Protein AF-A0A409WDH8-F1 (afdb_monomer_lite)

Radius of gyration: 26.78 Å; chains: 1; bounding box: 85×56×70 Å

Organism: NCBI:txid181874

Sequence (579 aa):
MTSSGKVPWELEDIRACNHDIWQYFLATDRSQFQAAPGYGNGYQPTLNSPLRFIDRHLSPELTLKRVVLVDSLAHDLDDAIRPEFWNFLKDNDIFPPKYELPAVGNRSMSSVNEPRSLRRNYHSQIGRFAEVFASKLYVHPNQTSGESVFGLLDYSTTSQYLHEANLFILTDASEEDFGDFNLEKEVAEKVEPSTTAKLKHLRDKYEGLASFHFLPPCPASERIITEVALFKPEDWLASAVESPITLPTRMDCKPLDSPAAWWSRYGSYGQPQAKVQVEPKSAANRKKTVWIPPHCSRRNANYKPETSHFLQRAWCRAVENDATFTIIHDGNQERIGIRQRSTNTLFVSSVISPLETGYMRLHFSLYAAIVKDALERTRVPGPEVTENGGRKRKQVDALPTQRRSKRLKGEAAAGHSLESLFNEIASRGHTLLVSFNFGAYRSPAPSAFLRTLPSCHPDFISQPFPRPKANAIRHLSKCLHFIANEKIGHGATGTVHRGTIQLWTDSGATVEENAVIKIPLGTICTPSGHLSDNKEPYAYRVPEEYHKYETIFKGGVKFGVPKVHGVFQDVETGTVALL

pLDDT: mean 80.85, std 18.79, range [31.3, 98.62]

Structure (mmCIF, N/CA/C/O backbone):
data_AF-A0A409WDH8-F1
#
_entry.id   AF-A0A409WDH8-F1
#
loop_
_atom_site.group_PDB
_atom_site.id
_atom_site.type_symbol
_atom_site.label_atom_id
_atom_site.label_alt_id
_atom_site.label_comp_id
_atom_site.label_asym_id
_atom_site.label_entity_id
_atom_site.label_seq_id
_atom_site.pdbx_PDB_ins_code
_atom_site.Cartn_x
_atom_site.Cartn_y
_atom_site.Cartn_z
_atom_site.occupancy
_atom_site.B_iso_or_equiv
_atom_site.auth_seq_id
_atom_site.auth_comp_id
_atom_site.auth_asym_id
_atom_site.auth_atom_id
_atom_site.pdbx_PDB_model_num
ATOM 1 N N . MET A 1 1 ? 43.162 -16.683 -12.780 1.00 34.25 1 MET A N 1
ATOM 2 C CA . MET A 1 1 ? 42.962 -16.782 -14.241 1.00 34.25 1 MET A CA 1
ATOM 3 C C . MET A 1 1 ? 41.602 -16.191 -14.562 1.00 34.25 1 MET A C 1
ATOM 5 O O . MET A 1 1 ? 40.589 -16.840 -14.362 1.00 34.25 1 MET A O 1
ATOM 9 N N . THR A 1 2 ? 41.587 -14.918 -14.937 1.00 33.22 2 THR A N 1
ATOM 10 C CA . THR A 1 2 ? 40.393 -14.162 -15.324 1.00 33.22 2 THR A CA 1
ATOM 11 C C . THR A 1 2 ? 40.132 -14.397 -16.805 1.00 33.22 2 THR A C 1
ATOM 13 O O . THR A 1 2 ? 40.808 -13.816 -17.651 1.00 33.22 2 THR A O 1
ATOM 16 N N . SER A 1 3 ? 39.176 -15.265 -17.133 1.00 32.22 3 SER A N 1
ATOM 17 C CA . SER A 1 3 ? 38.604 -15.289 -18.475 1.00 32.22 3 SER A CA 1
ATOM 18 C C . SER A 1 3 ? 37.722 -14.051 -18.620 1.00 32.22 3 SER A C 1
ATOM 20 O O . SER A 1 3 ? 36.571 -14.045 -18.184 1.00 32.22 3 SER A O 1
ATOM 22 N N . SER A 1 4 ? 38.261 -12.985 -19.207 1.00 39.00 4 SER A N 1
ATOM 23 C CA . SER A 1 4 ? 37.443 -11.930 -19.797 1.00 39.00 4 SER A CA 1
ATOM 24 C C . SER A 1 4 ? 36.691 -12.553 -20.974 1.00 39.00 4 SER A C 1
ATOM 26 O O . SER A 1 4 ? 37.190 -12.588 -22.101 1.00 39.00 4 SER A O 1
ATOM 28 N N . GLY A 1 5 ? 35.533 -13.150 -20.694 1.00 37.12 5 GLY A N 1
ATOM 29 C CA . GLY A 1 5 ? 34.608 -13.573 -21.733 1.00 37.12 5 GLY A CA 1
ATOM 30 C C . GLY A 1 5 ? 34.277 -12.356 -22.584 1.00 37.12 5 GLY A C 1
ATOM 31 O O . GLY A 1 5 ? 33.785 -11.355 -22.065 1.00 37.12 5 GLY A O 1
ATOM 32 N N . LYS A 1 6 ? 34.611 -12.418 -23.876 1.00 36.09 6 LYS A N 1
ATOM 33 C CA . LYS A 1 6 ? 34.124 -11.460 -24.868 1.00 36.09 6 LYS A CA 1
ATOM 34 C C . LYS A 1 6 ? 32.608 -11.353 -24.702 1.00 36.09 6 LYS A C 1
ATOM 36 O O . LYS A 1 6 ? 31.932 -12.379 -24.703 1.00 36.09 6 LYS A O 1
ATOM 41 N N . VAL A 1 7 ? 32.096 -10.134 -24.539 1.00 45.94 7 VAL A N 1
ATOM 42 C CA . VAL A 1 7 ? 30.656 -9.862 -24.607 1.00 45.94 7 VAL A CA 1
ATOM 43 C C . VAL A 1 7 ? 30.194 -10.361 -25.987 1.00 45.94 7 VAL A C 1
ATOM 45 O O . VAL A 1 7 ? 30.706 -9.840 -26.975 1.00 45.94 7 VAL A O 1
ATOM 48 N N . PRO A 1 8 ? 29.320 -11.379 -26.105 1.00 45.88 8 PRO A N 1
ATOM 49 C CA . PRO A 1 8 ? 29.070 -12.067 -27.382 1.00 45.88 8 PRO A CA 1
ATOM 50 C C . PRO A 1 8 ? 28.331 -11.254 -28.462 1.00 45.88 8 PRO A C 1
ATOM 52 O O . PRO A 1 8 ? 27.869 -11.834 -29.438 1.00 45.88 8 PRO A O 1
ATOM 55 N N . TRP A 1 9 ? 28.164 -9.942 -28.295 1.00 52.09 9 TRP A N 1
ATOM 56 C CA . TRP A 1 9 ? 27.179 -9.152 -29.033 1.00 52.09 9 TRP A CA 1
ATOM 57 C C . TRP A 1 9 ? 27.834 -7.877 -29.580 1.00 52.09 9 TRP A C 1
ATOM 59 O O . TRP A 1 9 ? 27.768 -6.810 -28.968 1.00 52.09 9 TRP A O 1
ATOM 69 N N . GLU A 1 10 ? 28.542 -8.007 -30.703 1.00 55.75 10 GLU A N 1
ATOM 70 C CA . GLU A 1 10 ? 29.080 -6.865 -31.449 1.00 55.75 10 GLU A CA 1
ATOM 71 C C . GLU A 1 10 ? 27.937 -6.068 -32.109 1.00 55.75 10 GLU A C 1
ATOM 73 O O . GLU A 1 10 ? 26.871 -6.603 -32.405 1.00 55.75 10 GLU A O 1
ATOM 78 N N . LEU A 1 11 ? 28.155 -4.762 -32.310 1.00 57.72 11 LEU A N 1
ATOM 79 C CA . LEU A 1 11 ? 27.188 -3.778 -32.832 1.00 57.72 11 LEU A CA 1
ATOM 80 C C . LEU A 1 11 ? 26.556 -4.128 -34.195 1.00 57.72 11 LEU A C 1
ATOM 82 O O . LEU A 1 11 ? 25.632 -3.432 -34.614 1.00 57.72 11 LEU A O 1
ATOM 86 N N . GLU A 1 12 ? 27.059 -5.151 -34.886 1.00 59.16 12 GLU A N 1
ATOM 87 C CA . GLU A 1 12 ? 26.750 -5.463 -36.286 1.00 59.16 12 GLU A CA 1
ATOM 88 C C . GLU A 1 12 ? 25.269 -5.811 -36.534 1.00 59.16 12 GLU A C 1
ATOM 90 O O . GLU A 1 12 ? 24.784 -5.639 -37.649 1.00 59.16 12 GLU A O 1
ATOM 95 N N . ASP A 1 13 ? 24.526 -6.193 -35.490 1.00 65.75 13 ASP A N 1
ATOM 96 C CA . ASP A 1 13 ? 23.122 -6.622 -35.579 1.00 65.75 13 ASP A CA 1
ATOM 97 C C . ASP A 1 13 ? 22.080 -5.549 -35.197 1.00 65.75 13 ASP A C 1
ATOM 99 O O . ASP A 1 13 ? 20.875 -5.813 -35.258 1.00 65.75 13 ASP A O 1
ATOM 103 N N . ILE A 1 14 ? 22.491 -4.357 -34.745 1.00 67.00 14 ILE A N 1
ATOM 104 C CA . ILE A 1 14 ? 21.544 -3.295 -34.362 1.00 67.00 14 ILE A CA 1
ATOM 105 C C . ILE A 1 14 ? 21.255 -2.424 -35.584 1.00 67.00 14 ILE A C 1
ATOM 107 O O . ILE A 1 14 ? 22.170 -1.877 -36.200 1.00 67.00 14 ILE A O 1
ATOM 111 N N . ARG A 1 15 ? 19.971 -2.242 -35.917 1.00 69.25 15 ARG A N 1
ATOM 112 C CA . ARG A 1 15 ? 19.567 -1.358 -37.018 1.00 69.25 15 ARG A CA 1
ATOM 113 C C . ARG A 1 15 ? 20.100 0.058 -36.793 1.00 69.25 15 ARG A C 1
ATOM 115 O O . ARG A 1 15 ? 20.035 0.581 -35.682 1.00 69.25 15 ARG A O 1
ATOM 122 N N . ALA A 1 16 ? 20.584 0.703 -37.855 1.00 70.88 16 ALA A N 1
ATOM 123 C CA . ALA A 1 16 ? 21.228 2.018 -37.772 1.00 70.88 16 ALA A CA 1
ATOM 124 C C . ALA A 1 16 ? 20.350 3.093 -37.096 1.00 70.88 16 ALA A C 1
ATOM 126 O O . ALA A 1 16 ? 20.866 3.927 -36.356 1.00 70.88 16 ALA A O 1
ATOM 127 N N . CYS A 1 17 ? 19.025 3.033 -37.280 1.00 64.50 17 CYS A N 1
ATOM 128 C CA . CYS A 1 17 ? 18.057 3.933 -36.641 1.00 64.50 17 CYS A CA 1
ATOM 129 C C . CYS A 1 17 ? 17.997 3.803 -35.107 1.00 64.50 17 CYS A C 1
ATOM 131 O O . CYS A 1 17 ? 17.590 4.743 -34.434 1.00 64.50 17 CYS A O 1
ATOM 133 N N . ASN A 1 18 ? 18.459 2.682 -34.547 1.00 71.69 18 ASN A N 1
ATOM 134 C CA . ASN A 1 18 ? 18.466 2.415 -33.108 1.00 71.69 18 ASN A CA 1
ATOM 135 C C . ASN A 1 18 ? 19.836 2.661 -32.458 1.00 71.69 18 ASN A C 1
ATOM 137 O O . ASN A 1 18 ? 19.989 2.460 -31.251 1.00 71.69 18 ASN A O 1
ATOM 141 N N . HIS A 1 19 ? 20.833 3.125 -33.224 1.00 72.06 19 HIS A N 1
ATOM 142 C CA . HIS A 1 19 ? 22.184 3.361 -32.713 1.00 72.06 19 HIS A CA 1
ATOM 143 C C . HIS A 1 19 ? 22.203 4.375 -31.563 1.00 72.06 19 HIS A C 1
ATOM 145 O O . HIS A 1 19 ? 22.844 4.129 -30.546 1.00 72.06 19 HIS A O 1
ATOM 151 N N . ASP A 1 20 ? 21.460 5.477 -31.672 1.00 68.12 20 ASP A N 1
ATOM 152 C CA . ASP A 1 20 ? 21.410 6.505 -30.625 1.00 68.12 20 ASP A CA 1
ATOM 153 C C . ASP A 1 20 ? 20.831 5.978 -29.309 1.00 68.12 20 ASP A C 1
ATOM 155 O O . ASP A 1 20 ? 21.279 6.367 -28.231 1.00 68.12 20 ASP A O 1
ATOM 159 N N . ILE A 1 21 ? 19.875 5.052 -29.384 1.00 69.12 21 ILE A N 1
ATOM 160 C CA . ILE A 1 21 ? 19.265 4.415 -28.211 1.00 69.12 21 ILE A CA 1
ATOM 161 C C . ILE A 1 21 ? 20.183 3.363 -27.626 1.00 69.12 21 ILE A C 1
ATOM 163 O O . ILE A 1 21 ? 20.267 3.223 -26.410 1.00 69.12 21 ILE A O 1
ATOM 167 N N . TRP A 1 22 ? 20.916 2.651 -28.473 1.00 73.00 22 TRP A N 1
ATOM 168 C CA . TRP A 1 22 ? 21.963 1.768 -28.000 1.00 73.00 22 TRP A CA 1
ATOM 169 C C . TRP A 1 22 ? 23.054 2.550 -27.264 1.00 73.00 22 TRP A C 1
ATOM 171 O O . TRP A 1 22 ? 23.419 2.188 -26.149 1.00 73.00 22 TRP A O 1
ATOM 181 N N . GLN A 1 23 ? 23.508 3.677 -27.817 1.00 72.75 23 GLN A N 1
ATOM 182 C CA . GLN A 1 23 ? 24.441 4.574 -27.131 1.00 72.75 23 GLN A CA 1
ATOM 183 C C . GLN A 1 23 ? 23.842 5.139 -25.845 1.00 72.75 23 GLN A C 1
ATOM 185 O O . GLN A 1 23 ? 24.536 5.247 -24.835 1.00 72.75 23 GLN A O 1
ATOM 190 N N . TYR A 1 24 ? 22.550 5.461 -25.856 1.00 70.75 24 TYR A N 1
ATOM 191 C CA . TYR A 1 24 ? 21.821 5.878 -24.670 1.00 70.75 24 TYR A CA 1
ATOM 192 C C . TYR A 1 24 ? 21.826 4.772 -23.603 1.00 70.75 24 TYR A C 1
ATOM 194 O O . TYR A 1 24 ? 22.187 5.031 -22.460 1.00 70.75 24 TYR A O 1
ATOM 202 N N . PHE A 1 25 ? 21.513 3.528 -23.962 1.00 70.94 25 PHE A N 1
ATOM 203 C CA . PHE A 1 25 ? 21.515 2.384 -23.052 1.00 70.94 25 PHE A CA 1
ATOM 204 C C . PHE A 1 25 ? 22.923 2.061 -22.537 1.00 70.94 25 PHE A C 1
ATOM 206 O O . PHE A 1 25 ? 23.112 1.850 -21.341 1.00 70.94 25 PHE A O 1
ATOM 213 N N . LEU A 1 26 ? 23.944 2.113 -23.391 1.00 74.31 26 LEU A N 1
ATOM 214 C CA . LEU A 1 26 ? 25.343 2.021 -22.972 1.00 74.31 26 LEU A CA 1
ATOM 215 C C . LEU A 1 26 ? 25.729 3.146 -22.005 1.00 74.31 26 LEU A C 1
ATOM 217 O O . LEU A 1 26 ? 26.467 2.918 -21.047 1.00 74.31 26 LEU A O 1
ATOM 221 N N . ALA A 1 27 ? 25.216 4.358 -22.220 1.00 71.81 27 ALA A N 1
ATOM 222 C CA . ALA A 1 27 ? 25.377 5.448 -21.271 1.00 71.81 27 ALA A CA 1
ATOM 223 C C . ALA A 1 27 ? 24.639 5.157 -19.955 1.00 71.81 27 ALA A C 1
ATOM 225 O O . ALA A 1 27 ? 25.171 5.491 -18.899 1.00 71.81 27 ALA A O 1
ATOM 226 N N . THR A 1 28 ? 23.483 4.478 -19.985 1.00 66.06 28 THR A N 1
ATOM 227 C CA . THR A 1 28 ? 22.786 4.039 -18.763 1.00 66.06 28 THR A CA 1
ATOM 228 C C . THR A 1 28 ? 23.566 2.981 -17.983 1.00 66.06 28 THR A C 1
ATOM 230 O O . THR A 1 28 ? 23.578 3.021 -16.754 1.00 66.06 28 THR A O 1
ATOM 233 N N . ASP A 1 29 ? 24.294 2.096 -18.669 1.00 68.19 29 ASP A N 1
ATOM 234 C CA . ASP A 1 29 ? 25.179 1.114 -18.031 1.00 68.19 29 ASP A CA 1
ATOM 235 C C . ASP A 1 29 ? 26.326 1.793 -17.271 1.00 68.19 29 ASP A C 1
ATOM 237 O O . ASP A 1 29 ? 26.780 1.325 -16.236 1.00 68.19 29 ASP A O 1
ATOM 241 N N . ARG A 1 30 ? 26.754 2.964 -17.745 1.00 66.44 30 ARG A N 1
ATOM 242 C CA . ARG A 1 30 ? 27.759 3.805 -17.078 1.00 66.44 30 ARG A CA 1
ATOM 243 C C . ARG A 1 30 ? 27.152 4.816 -16.108 1.00 66.44 30 ARG A C 1
ATOM 245 O O . ARG A 1 30 ? 27.894 5.515 -15.423 1.00 66.44 30 ARG A O 1
ATOM 252 N N . SER A 1 31 ? 25.827 4.932 -16.078 1.00 60.66 31 SER A N 1
ATOM 253 C CA . SER A 1 31 ? 25.131 5.886 -15.225 1.00 60.66 31 SER A CA 1
ATOM 254 C C . SER A 1 31 ? 24.925 5.313 -13.827 1.00 60.66 31 SER A C 1
ATOM 256 O O . SER A 1 31 ? 24.683 4.118 -13.650 1.00 60.66 31 SER A O 1
ATOM 258 N N . GLN A 1 32 ? 25.003 6.205 -12.851 1.00 71.75 32 GLN A N 1
ATOM 259 C CA . GLN A 1 32 ? 24.732 5.953 -11.444 1.00 71.75 32 GLN A CA 1
ATOM 260 C C . GLN A 1 32 ? 23.664 6.943 -10.982 1.00 71.75 32 GLN A C 1
ATOM 262 O O . GLN A 1 32 ? 23.575 8.057 -11.514 1.00 71.75 32 GLN A O 1
ATOM 267 N N . PHE A 1 33 ? 22.877 6.572 -9.976 1.00 73.81 33 PHE A N 1
ATOM 268 C CA . PHE A 1 33 ? 22.087 7.557 -9.252 1.00 73.81 33 PHE A CA 1
ATOM 269 C C . PHE A 1 33 ? 23.049 8.548 -8.600 1.00 73.81 33 PHE A C 1
ATOM 271 O O . PHE A 1 33 ? 24.013 8.154 -7.941 1.00 73.81 33 PHE A O 1
ATOM 278 N N . GLN A 1 34 ? 22.824 9.845 -8.791 1.00 67.75 34 GLN A N 1
ATOM 279 C CA . GLN A 1 34 ? 23.614 10.824 -8.060 1.00 67.75 34 GLN A CA 1
ATOM 280 C C . GLN A 1 34 ? 23.189 10.773 -6.596 1.00 67.75 34 GLN A C 1
ATOM 282 O O . GLN A 1 34 ? 22.017 10.991 -6.276 1.00 67.75 34 GLN A O 1
ATOM 287 N N . ALA A 1 35 ? 24.143 10.450 -5.717 1.00 62.41 35 ALA A N 1
ATOM 288 C CA . ALA A 1 35 ? 23.920 10.482 -4.282 1.00 62.41 35 ALA A CA 1
ATOM 289 C C . ALA A 1 35 ? 23.374 11.855 -3.898 1.00 62.41 35 ALA A C 1
ATOM 291 O O . ALA A 1 35 ? 23.851 12.887 -4.381 1.00 62.41 35 ALA A O 1
ATOM 292 N N . ALA A 1 36 ? 22.399 11.873 -2.993 1.00 58.97 36 ALA A N 1
ATOM 293 C CA . ALA A 1 36 ? 22.032 13.115 -2.347 1.00 58.97 36 ALA A CA 1
ATOM 294 C C . ALA A 1 36 ? 23.306 13.737 -1.745 1.00 58.97 36 ALA A C 1
ATOM 296 O O . ALA A 1 36 ? 24.009 13.027 -1.018 1.00 58.97 36 ALA A O 1
ATOM 297 N N . PRO A 1 37 ? 23.624 15.025 -1.994 1.00 57.25 37 PRO A N 1
ATOM 298 C CA . PRO A 1 37 ? 24.574 15.712 -1.127 1.00 57.25 37 PRO A CA 1
ATOM 299 C C . PRO A 1 37 ? 24.046 15.494 0.290 1.00 57.25 37 PRO A C 1
ATOM 301 O O . PRO A 1 37 ? 22.853 15.722 0.511 1.00 57.25 37 PRO A O 1
ATOM 304 N N . GLY A 1 38 ? 24.873 14.899 1.160 1.00 56.75 38 GLY A N 1
ATOM 305 C CA . GLY A 1 38 ? 24.432 14.304 2.425 1.00 56.75 38 GLY A CA 1
ATOM 306 C C . GLY A 1 38 ? 23.409 15.178 3.144 1.00 56.75 38 GLY A C 1
ATOM 307 O O . GLY A 1 38 ? 23.500 16.404 3.061 1.00 56.75 38 GLY A O 1
ATOM 308 N N . TYR A 1 39 ? 22.418 14.549 3.790 1.00 60.47 39 TYR A N 1
ATOM 309 C CA . TYR A 1 39 ? 21.302 15.262 4.418 1.00 60.47 39 TYR A CA 1
ATOM 310 C C . TYR A 1 39 ? 21.810 16.498 5.142 1.00 60.47 39 TYR A C 1
ATOM 312 O O . TYR A 1 39 ? 22.680 16.391 6.008 1.00 60.47 39 TYR A O 1
ATOM 320 N N . GLY A 1 40 ? 21.303 17.672 4.753 1.00 57.91 40 GLY A N 1
ATOM 321 C CA . GLY A 1 40 ? 21.700 18.911 5.403 1.00 57.91 40 GLY A CA 1
ATOM 322 C C . GLY A 1 40 ? 21.538 18.735 6.911 1.00 57.91 40 GLY A C 1
ATOM 323 O O . GLY A 1 40 ? 20.517 18.204 7.350 1.00 57.91 40 GLY A O 1
ATOM 324 N N . ASN A 1 41 ? 22.532 19.171 7.690 1.00 56.81 41 ASN A N 1
ATOM 325 C CA . ASN A 1 41 ? 22.639 18.982 9.147 1.00 56.81 41 ASN A CA 1
ATOM 326 C C . ASN A 1 41 ? 21.396 19.411 9.975 1.00 56.81 41 ASN A C 1
ATOM 328 O O . ASN A 1 41 ? 21.411 19.289 11.196 1.00 56.81 41 ASN A O 1
ATOM 332 N N . GLY A 1 42 ? 20.334 19.935 9.352 1.00 61.28 42 GLY A N 1
ATOM 333 C CA . GLY A 1 42 ? 19.113 20.415 9.991 1.00 61.28 42 GLY A CA 1
ATOM 334 C C . GLY A 1 42 ? 17.872 19.518 9.889 1.00 61.28 42 GLY A C 1
ATOM 335 O O . GLY A 1 42 ? 16.922 19.788 10.618 1.00 61.28 42 GLY A O 1
ATOM 336 N N . TYR A 1 43 ? 17.816 18.482 9.038 1.00 67.62 43 TYR A N 1
ATOM 337 C CA . TYR A 1 43 ? 16.592 17.667 8.962 1.00 67.62 43 TYR A CA 1
ATOM 338 C C . TYR A 1 43 ? 16.614 16.483 9.930 1.00 67.62 43 TYR A C 1
ATOM 340 O O . TYR A 1 43 ? 17.382 15.533 9.778 1.00 67.62 43 TYR A O 1
ATOM 348 N N . GLN A 1 44 ? 15.710 16.529 10.906 1.00 70.75 44 GLN A N 1
ATOM 349 C CA . GLN A 1 44 ? 15.414 15.436 11.825 1.00 70.75 44 GLN A CA 1
ATOM 350 C C . GLN A 1 44 ? 13.978 14.975 11.562 1.00 70.75 44 GLN A C 1
ATOM 352 O O . GLN A 1 44 ? 13.042 15.638 12.012 1.00 70.75 44 GLN A O 1
ATOM 357 N N . PRO A 1 45 ? 13.761 13.884 10.805 1.00 70.88 45 PRO A N 1
ATOM 358 C CA . PRO A 1 45 ? 12.407 13.441 10.517 1.00 70.88 45 PRO A CA 1
ATOM 359 C C . PRO A 1 45 ? 11.724 13.005 11.809 1.00 70.88 45 PRO A C 1
ATOM 361 O O . PRO A 1 45 ? 12.313 12.279 12.616 1.00 70.88 45 PRO A O 1
ATOM 364 N N . THR A 1 46 ? 10.456 13.380 11.980 1.00 71.94 46 THR A N 1
ATOM 365 C CA . THR A 1 46 ? 9.668 12.853 13.095 1.00 71.94 46 THR A CA 1
ATOM 366 C C . THR A 1 46 ? 9.489 11.356 12.895 1.00 71.94 46 THR A C 1
ATOM 368 O O . THR A 1 46 ? 8.880 10.900 11.922 1.00 71.94 46 THR A O 1
ATOM 371 N N . LEU A 1 47 ? 10.039 10.581 13.825 1.00 74.50 47 LEU A N 1
ATOM 372 C CA . LEU A 1 47 ? 9.943 9.131 13.809 1.00 74.50 47 LEU A CA 1
ATOM 373 C C . LEU A 1 47 ? 8.521 8.739 14.197 1.00 74.50 47 LEU A C 1
ATOM 375 O O . LEU A 1 47 ? 8.125 8.907 15.346 1.00 74.50 47 LEU A O 1
ATOM 379 N N . ASN A 1 48 ? 7.778 8.188 13.241 1.00 77.31 48 ASN A N 1
ATOM 380 C CA . ASN A 1 48 ? 6.433 7.663 13.440 1.00 77.31 48 ASN A CA 1
ATOM 381 C C . ASN A 1 48 ? 6.314 6.268 12.834 1.00 77.31 48 ASN A C 1
ATOM 383 O O . ASN A 1 48 ? 7.033 5.925 11.892 1.00 77.31 48 ASN A O 1
ATOM 387 N N . SER A 1 49 ? 5.401 5.458 13.377 1.00 85.19 49 SER A N 1
ATOM 388 C CA . SER A 1 49 ? 5.113 4.153 12.786 1.00 85.19 49 SER A CA 1
ATOM 389 C C . SER A 1 49 ? 4.593 4.341 11.358 1.00 85.19 49 SER A C 1
ATOM 391 O O . SER A 1 49 ? 3.697 5.163 11.152 1.00 85.19 49 SER A O 1
ATOM 393 N N . PRO A 1 50 ? 5.122 3.598 10.368 1.00 87.88 50 PRO A N 1
ATOM 394 C CA . PRO A 1 50 ? 4.622 3.658 8.998 1.00 87.88 50 PRO A CA 1
ATOM 395 C C . PRO A 1 50 ? 3.258 2.971 8.850 1.00 87.88 50 PRO A C 1
ATOM 397 O O . PRO A 1 50 ? 2.594 3.157 7.832 1.00 87.88 50 PRO A O 1
ATOM 400 N N . LEU A 1 51 ? 2.846 2.170 9.840 1.00 88.50 51 LEU A N 1
ATOM 401 C CA . LEU A 1 51 ? 1.610 1.403 9.790 1.00 88.50 51 LEU A CA 1
ATOM 402 C C . LEU A 1 51 ? 0.393 2.315 9.874 1.00 88.50 51 LEU A C 1
ATOM 404 O O . LEU A 1 51 ? 0.242 3.127 10.787 1.00 88.50 51 LEU A O 1
ATOM 408 N N . ARG A 1 52 ? -0.536 2.108 8.950 1.00 87.62 52 ARG A N 1
ATOM 409 C CA . ARG A 1 52 ? -1.895 2.625 9.042 1.00 87.62 52 ARG A CA 1
ATOM 410 C C . ARG A 1 52 ? -2.721 1.717 9.939 1.00 87.62 52 ARG A C 1
ATOM 412 O O . ARG A 1 52 ? -2.436 0.533 10.095 1.00 87.62 52 ARG A O 1
ATOM 419 N N . PHE A 1 53 ? -3.807 2.265 10.476 1.00 89.62 53 PHE A N 1
ATOM 420 C CA . PHE A 1 53 ? -4.746 1.499 11.294 1.00 89.62 53 PHE A CA 1
ATOM 421 C C . PHE A 1 53 ? -5.224 0.212 10.588 1.00 89.62 53 PHE A C 1
ATOM 423 O O . PHE A 1 53 ? -5.230 -0.862 11.183 1.00 89.62 53 PHE A O 1
ATOM 430 N N . ILE A 1 54 ? -5.536 0.304 9.292 1.00 91.94 54 ILE A N 1
ATOM 431 C CA . ILE A 1 54 ? -6.048 -0.823 8.504 1.00 91.94 54 ILE A CA 1
ATOM 432 C C . ILE A 1 54 ? -5.001 -1.918 8.216 1.00 91.94 54 ILE A C 1
ATOM 434 O O . ILE A 1 54 ? -5.377 -3.065 7.982 1.00 91.94 54 ILE A O 1
ATOM 438 N N . ASP A 1 55 ? -3.699 -1.620 8.314 1.00 93.19 55 ASP A N 1
ATOM 439 C CA . ASP A 1 55 ? -2.622 -2.580 8.012 1.00 93.19 55 ASP A CA 1
ATOM 440 C C . ASP A 1 55 ? -2.608 -3.770 8.993 1.00 93.19 55 ASP A C 1
ATOM 442 O O . ASP A 1 55 ? -2.087 -4.841 8.682 1.00 93.19 55 ASP A O 1
ATOM 446 N N . ARG A 1 56 ? -3.229 -3.606 10.171 1.00 94.19 56 ARG A N 1
ATOM 447 C CA . ARG A 1 56 ? -3.422 -4.656 11.190 1.00 94.19 56 ARG A CA 1
ATOM 448 C C . ARG A 1 56 ? -4.596 -5.593 10.893 1.00 94.19 56 ARG A C 1
ATOM 450 O O . ARG A 1 56 ? -4.822 -6.559 11.620 1.00 94.19 56 ARG A O 1
ATOM 457 N N . HIS A 1 57 ? -5.367 -5.296 9.850 1.00 95.62 57 HIS A N 1
ATOM 458 C CA . HIS A 1 57 ? -6.593 -6.004 9.488 1.00 95.62 57 HIS A CA 1
ATOM 459 C C . HIS A 1 57 ? -6.503 -6.722 8.138 1.00 95.62 57 HIS A C 1
ATOM 461 O O . HIS A 1 57 ? -7.528 -7.116 7.573 1.00 95.62 57 HIS A O 1
ATOM 467 N N . LEU A 1 58 ? -5.287 -6.906 7.620 1.00 95.62 58 LEU A N 1
ATOM 468 C CA . LEU A 1 58 ? -5.055 -7.729 6.440 1.00 95.62 58 LEU A CA 1
ATOM 469 C C . LEU A 1 58 ? -5.586 -9.151 6.672 1.00 95.62 58 LEU A C 1
ATOM 471 O O . LEU A 1 58 ? -5.443 -9.704 7.765 1.00 95.62 58 LEU A O 1
ATOM 475 N N . SER A 1 59 ? -6.200 -9.740 5.645 1.00 94.94 59 SER A N 1
ATOM 476 C CA . SER A 1 59 ? -6.675 -11.125 5.702 1.00 94.94 59 SER A CA 1
ATOM 477 C C . SER A 1 59 ? -5.536 -12.087 6.099 1.00 94.94 59 SER A C 1
ATOM 479 O O . SER A 1 59 ? -4.453 -12.012 5.512 1.00 94.94 59 SER A O 1
ATOM 481 N N . PRO A 1 60 ? -5.770 -13.037 7.033 1.00 93.00 60 PRO A N 1
ATOM 482 C CA . PRO A 1 60 ? -4.782 -14.049 7.427 1.00 93.00 60 PRO A CA 1
ATOM 483 C C . PRO A 1 60 ? -4.206 -14.868 6.263 1.00 93.00 60 PRO A C 1
ATOM 485 O O . PRO A 1 60 ? -3.062 -15.335 6.326 1.00 93.00 60 PRO A O 1
ATOM 488 N N . GLU A 1 61 ? -5.009 -15.054 5.210 1.00 92.75 61 GLU A N 1
ATOM 489 C CA . GLU A 1 61 ? -4.668 -15.739 3.962 1.00 92.75 61 GLU A CA 1
ATOM 490 C C . GLU A 1 61 ? -3.773 -14.922 3.042 1.00 92.75 61 GLU A C 1
ATOM 492 O O . GLU A 1 61 ? -3.259 -15.490 2.082 1.00 92.75 61 GLU A O 1
ATOM 497 N N . LEU A 1 62 ? -3.619 -13.625 3.300 1.00 94.75 62 LEU A N 1
ATOM 498 C CA . LEU A 1 62 ? -2.793 -12.693 2.536 1.00 94.75 62 LEU A CA 1
ATOM 499 C C . LEU A 1 62 ? -1.624 -12.147 3.364 1.00 94.75 62 LEU A C 1
ATOM 501 O O . LEU A 1 62 ? -0.759 -11.477 2.810 1.00 94.75 62 LEU A O 1
ATOM 505 N N . THR A 1 63 ? -1.570 -12.427 4.670 1.00 95.31 63 THR A N 1
ATOM 506 C CA . THR A 1 63 ? -0.447 -12.072 5.548 1.00 95.31 63 THR A CA 1
ATOM 507 C C . THR A 1 63 ? 0.863 -12.684 5.060 1.00 95.31 63 THR A C 1
ATOM 509 O O . THR A 1 63 ? 0.898 -13.872 4.724 1.00 95.31 63 THR A O 1
ATOM 512 N N . LEU A 1 64 ? 1.934 -11.886 5.088 1.00 96.81 64 LEU A N 1
ATOM 513 C CA . LEU A 1 64 ? 3.302 -12.313 4.802 1.00 96.81 64 LEU A CA 1
ATOM 514 C C . LEU A 1 64 ? 3.684 -13.491 5.703 1.00 96.81 64 LEU A C 1
ATOM 516 O O . LEU A 1 64 ? 3.621 -13.392 6.927 1.00 96.81 64 LEU A O 1
ATOM 520 N N . LYS A 1 65 ? 4.058 -14.620 5.098 1.00 95.50 65 LYS A N 1
ATOM 521 C CA . LYS A 1 65 ? 4.441 -15.835 5.835 1.00 95.50 65 LYS A CA 1
ATOM 522 C C . LYS A 1 65 ? 5.940 -16.036 5.908 1.00 95.50 65 LYS A C 1
ATOM 524 O O . LYS A 1 65 ? 6.398 -16.783 6.763 1.00 95.50 65 LYS A O 1
ATOM 529 N N . ARG A 1 66 ? 6.695 -15.434 4.990 1.00 95.12 66 ARG A N 1
ATOM 530 C CA . ARG A 1 66 ? 8.134 -15.664 4.878 1.00 95.12 66 ARG A CA 1
ATOM 531 C C . ARG A 1 66 ? 8.796 -14.586 4.035 1.00 95.12 66 ARG A C 1
ATOM 533 O O . ARG A 1 66 ? 8.245 -14.199 3.006 1.00 95.12 66 ARG A O 1
ATOM 540 N N . VAL A 1 67 ? 10.002 -14.192 4.423 1.00 96.75 67 VAL A N 1
ATOM 541 C CA . VAL A 1 67 ? 10.926 -13.442 3.568 1.00 96.75 67 VAL A CA 1
ATOM 542 C C . VAL A 1 67 ? 12.091 -14.353 3.202 1.00 96.75 67 VAL A C 1
ATOM 544 O O . VAL A 1 67 ? 12.578 -15.101 4.046 1.00 96.75 67 VAL A O 1
ATOM 547 N N . VAL A 1 68 ? 12.502 -14.336 1.937 1.00 96.62 68 VAL A N 1
ATOM 548 C CA . VAL A 1 68 ? 13.630 -15.127 1.433 1.00 96.62 68 VAL A CA 1
ATOM 549 C C . VAL A 1 68 ? 14.602 -14.187 0.736 1.00 96.62 68 VAL A C 1
ATOM 551 O O . VAL A 1 68 ? 14.233 -13.527 -0.233 1.00 96.62 68 VAL A O 1
ATOM 554 N N . LEU A 1 69 ? 15.841 -14.135 1.221 1.00 97.06 69 LEU A N 1
ATOM 555 C CA . LEU A 1 69 ? 16.925 -13.442 0.533 1.00 97.06 69 LEU A CA 1
ATOM 556 C C . LEU A 1 69 ? 17.339 -14.243 -0.704 1.00 97.06 69 LEU A C 1
ATOM 558 O O . LEU A 1 69 ? 17.596 -15.444 -0.616 1.00 97.06 69 LEU A O 1
ATOM 562 N N . VAL A 1 70 ? 17.402 -13.569 -1.846 1.00 97.56 70 VAL A N 1
ATOM 563 C CA . VAL A 1 70 ? 17.855 -14.124 -3.118 1.00 97.56 70 VAL A CA 1
ATOM 564 C C . VAL A 1 70 ? 18.921 -13.188 -3.674 1.00 97.56 70 VAL A C 1
ATOM 566 O O . VAL A 1 70 ? 18.614 -12.171 -4.294 1.00 97.56 70 VAL A O 1
ATOM 569 N N . ASP A 1 71 ? 20.189 -13.521 -3.438 1.00 96.56 71 ASP A N 1
ATOM 570 C CA . ASP A 1 71 ? 21.313 -12.639 -3.778 1.00 96.56 71 ASP A CA 1
ATOM 571 C C . ASP A 1 71 ? 21.406 -12.344 -5.281 1.00 96.56 71 ASP A C 1
ATOM 573 O O . ASP A 1 71 ? 21.773 -11.239 -5.675 1.00 96.56 71 ASP A O 1
ATOM 577 N N . SER A 1 72 ? 21.009 -13.302 -6.124 1.00 96.88 72 SER A N 1
ATOM 578 C CA . SER A 1 72 ? 21.000 -13.157 -7.581 1.00 96.88 72 SER A CA 1
ATOM 579 C C . SER A 1 72 ? 19.796 -12.388 -8.125 1.00 96.88 72 SER A C 1
ATOM 581 O O . SER A 1 72 ? 19.767 -12.131 -9.321 1.00 96.88 72 SER A O 1
ATOM 583 N N . LEU A 1 73 ? 18.812 -11.993 -7.303 1.00 97.81 73 LEU A N 1
ATOM 584 C CA . LEU A 1 73 ? 17.515 -11.490 -7.787 1.00 97.81 73 LEU A CA 1
ATOM 585 C C . LEU A 1 73 ? 17.637 -10.299 -8.737 1.00 97.81 73 LEU A C 1
ATOM 587 O O . LEU A 1 73 ? 16.955 -10.266 -9.755 1.00 97.81 73 LEU A O 1
ATOM 591 N N . ALA A 1 74 ? 18.492 -9.324 -8.417 1.00 96.88 74 ALA A N 1
ATOM 592 C CA . ALA A 1 74 ? 18.677 -8.143 -9.259 1.00 96.88 74 ALA A CA 1
ATOM 593 C C . ALA A 1 74 ? 19.313 -8.502 -10.614 1.00 96.88 74 ALA A C 1
ATOM 595 O O . ALA A 1 74 ? 18.883 -8.012 -11.655 1.00 96.88 74 ALA A O 1
ATOM 596 N N . HIS A 1 75 ? 20.298 -9.403 -10.603 1.00 96.31 75 HIS A N 1
ATOM 597 C CA . HIS A 1 75 ? 20.940 -9.899 -11.817 1.00 96.31 75 HIS A CA 1
ATOM 598 C C . HIS A 1 75 ? 19.970 -10.726 -12.667 1.00 96.31 75 HIS A C 1
ATOM 600 O O . HIS A 1 75 ? 19.843 -10.502 -13.864 1.00 96.31 75 HIS A O 1
ATOM 606 N N . ASP A 1 76 ? 19.229 -11.618 -12.017 1.00 97.38 76 ASP A N 1
ATOM 607 C CA . ASP A 1 76 ? 18.211 -12.471 -12.613 1.00 97.38 76 ASP A CA 1
ATOM 608 C C . ASP A 1 76 ? 17.072 -11.666 -13.261 1.00 97.38 76 ASP A C 1
ATOM 610 O O . ASP A 1 76 ? 16.575 -12.048 -14.319 1.00 97.38 76 ASP A O 1
ATOM 614 N N . LEU A 1 77 ? 16.666 -10.556 -12.634 1.00 96.75 77 LEU A N 1
ATOM 615 C CA . LEU A 1 77 ? 15.694 -9.610 -13.181 1.00 96.75 77 LEU A CA 1
ATOM 616 C C . LEU A 1 77 ? 16.214 -8.971 -14.472 1.00 96.75 77 LEU A C 1
ATOM 618 O O . LEU A 1 77 ? 15.490 -8.920 -15.466 1.00 96.75 77 LEU A O 1
ATOM 622 N N . ASP A 1 78 ? 17.454 -8.482 -14.455 1.00 94.00 78 ASP A N 1
ATOM 623 C CA . ASP A 1 78 ? 18.061 -7.852 -15.626 1.00 94.00 78 ASP A CA 1
ATOM 624 C C . ASP A 1 78 ? 18.235 -8.861 -16.769 1.00 94.00 78 ASP A C 1
ATOM 626 O O . ASP A 1 78 ? 17.827 -8.605 -17.898 1.00 94.00 78 ASP A O 1
ATOM 630 N N . ASP A 1 79 ? 18.749 -10.053 -16.468 1.00 95.06 79 ASP A N 1
ATOM 631 C CA . ASP A 1 79 ? 18.944 -11.127 -17.442 1.00 95.06 79 ASP A CA 1
ATOM 632 C C . ASP A 1 79 ? 17.630 -11.646 -18.043 1.00 95.06 79 ASP A C 1
ATOM 634 O O . ASP A 1 79 ? 17.615 -12.046 -19.206 1.00 95.06 79 ASP A O 1
ATOM 638 N N . ALA A 1 80 ? 16.525 -11.620 -17.292 1.00 94.88 80 ALA A N 1
ATOM 639 C CA . ALA A 1 80 ? 15.221 -12.035 -17.802 1.00 94.88 80 ALA A CA 1
ATOM 640 C C . ALA A 1 80 ? 14.659 -11.063 -18.851 1.00 94.88 80 ALA A C 1
ATOM 642 O O . ALA A 1 80 ? 14.048 -11.503 -19.820 1.00 94.88 80 ALA A O 1
ATOM 643 N N . ILE A 1 81 ? 14.863 -9.755 -18.670 1.00 94.50 81 ILE A N 1
ATOM 644 C CA . ILE A 1 81 ? 14.272 -8.720 -19.534 1.00 94.50 81 ILE A CA 1
ATOM 645 C C . ILE A 1 81 ? 15.196 -8.326 -20.685 1.00 94.50 81 ILE A C 1
ATOM 647 O O . ILE A 1 81 ? 14.730 -7.977 -21.772 1.00 94.50 81 ILE A O 1
ATOM 651 N N . ARG A 1 82 ? 16.513 -8.402 -20.479 1.00 90.12 82 ARG A N 1
ATOM 652 C CA . ARG A 1 82 ? 17.512 -7.964 -21.457 1.00 90.12 82 ARG A CA 1
ATOM 653 C C . ARG A 1 82 ? 17.308 -8.579 -22.859 1.00 90.12 82 ARG A C 1
ATOM 655 O O . ARG A 1 82 ? 17.363 -7.815 -23.819 1.00 90.12 82 ARG A O 1
ATOM 662 N N . PRO A 1 83 ? 17.027 -9.888 -23.035 1.00 91.25 83 PRO A N 1
ATOM 663 C CA . PRO A 1 83 ? 16.771 -10.466 -24.358 1.00 91.25 83 PRO A CA 1
ATOM 664 C C . PRO A 1 83 ? 15.545 -9.878 -25.066 1.00 91.25 83 PRO A C 1
ATOM 666 O O . PRO A 1 83 ? 15.566 -9.702 -26.279 1.00 91.25 83 PRO A O 1
ATOM 669 N N . GLU A 1 84 ? 14.485 -9.546 -24.327 1.00 91.25 84 GLU A N 1
ATOM 670 C CA . GLU A 1 84 ? 13.270 -8.954 -24.902 1.00 91.25 84 GLU A CA 1
ATOM 671 C C . GLU A 1 84 ? 13.540 -7.547 -25.415 1.00 91.25 84 GLU A C 1
ATOM 673 O O . GLU A 1 84 ? 13.131 -7.201 -26.522 1.00 91.25 84 GLU A O 1
ATOM 678 N N . PHE A 1 85 ? 14.300 -6.763 -24.649 1.00 86.88 85 PHE A N 1
ATOM 679 C CA . PHE A 1 85 ? 14.770 -5.464 -25.110 1.00 86.88 85 PHE A CA 1
ATOM 680 C C . PHE A 1 85 ? 15.621 -5.586 -26.377 1.00 86.88 85 PHE A C 1
ATOM 682 O O . PHE A 1 85 ? 15.466 -4.804 -27.315 1.00 86.88 85 PHE A O 1
ATOM 689 N N . TRP A 1 86 ? 16.495 -6.590 -26.432 1.00 84.62 86 TRP A N 1
ATOM 690 C CA . TRP A 1 86 ? 17.324 -6.815 -27.606 1.00 84.62 86 TRP A CA 1
ATOM 691 C C . TRP A 1 86 ? 16.524 -7.151 -28.850 1.00 84.62 86 TRP A C 1
ATOM 693 O O . TRP A 1 86 ? 16.748 -6.549 -29.897 1.00 84.62 86 TRP A O 1
ATOM 703 N N . ASN A 1 87 ? 15.579 -8.075 -28.728 1.00 88.88 87 ASN A N 1
ATOM 704 C CA . ASN A 1 87 ? 14.696 -8.427 -29.831 1.00 88.88 87 ASN A CA 1
ATOM 705 C C . ASN A 1 87 ? 13.883 -7.206 -30.268 1.00 88.88 87 ASN A C 1
ATOM 707 O O . ASN A 1 87 ? 13.814 -6.903 -31.453 1.00 88.88 87 ASN A O 1
ATOM 711 N N . PHE A 1 88 ? 13.392 -6.418 -29.310 1.00 87.06 88 PHE A N 1
ATOM 712 C CA . PHE A 1 88 ? 12.708 -5.167 -29.603 1.00 87.06 88 PHE A CA 1
ATOM 713 C C . PHE A 1 88 ? 13.570 -4.213 -30.457 1.00 87.06 88 PHE A C 1
ATOM 715 O O . PHE A 1 88 ? 13.092 -3.732 -31.483 1.00 87.06 88 PHE A O 1
ATOM 722 N N . LEU A 1 89 ? 14.845 -3.990 -30.109 1.00 83.19 89 LEU A N 1
ATOM 723 C CA . LEU A 1 89 ? 15.751 -3.146 -30.905 1.00 83.19 89 LEU A CA 1
ATOM 724 C C . LEU A 1 89 ? 16.102 -3.732 -32.283 1.00 83.19 89 LEU A C 1
ATOM 726 O O . LEU A 1 89 ? 16.454 -2.979 -33.193 1.00 83.19 89 LEU A O 1
ATOM 730 N N . LYS A 1 90 ? 16.060 -5.056 -32.448 1.00 84.19 90 LYS A N 1
ATOM 731 C CA . LYS A 1 90 ? 16.300 -5.714 -33.743 1.00 84.19 90 LYS A CA 1
ATOM 732 C C . LYS A 1 90 ? 15.084 -5.625 -34.663 1.00 84.19 90 LYS A C 1
ATOM 734 O O . LYS A 1 90 ? 15.239 -5.448 -35.873 1.00 84.19 90 LYS A O 1
ATOM 739 N N . ASP A 1 91 ? 13.889 -5.716 -34.090 1.00 83.94 91 ASP A N 1
ATOM 740 C CA . ASP A 1 91 ? 12.647 -5.880 -34.843 1.00 83.94 91 ASP A CA 1
ATOM 741 C C . ASP A 1 91 ? 11.940 -4.552 -35.149 1.00 83.94 91 ASP A C 1
ATOM 743 O O . ASP A 1 91 ? 11.167 -4.484 -36.104 1.00 83.94 91 ASP A O 1
ATOM 747 N N . ASN A 1 92 ? 12.218 -3.487 -34.390 1.00 80.62 92 ASN A N 1
ATOM 748 C CA . ASN A 1 92 ? 11.505 -2.214 -34.503 1.00 80.62 92 ASN A CA 1
ATOM 749 C C . ASN A 1 92 ? 12.395 -1.117 -35.098 1.00 80.62 92 ASN A C 1
ATOM 751 O O . ASN A 1 92 ? 13.435 -0.783 -34.541 1.00 80.62 92 ASN A O 1
ATOM 755 N N . ASP A 1 93 ? 11.946 -0.499 -36.193 1.00 71.69 93 ASP A N 1
ATOM 756 C CA . ASP A 1 93 ? 12.626 0.635 -36.851 1.00 71.69 93 ASP A CA 1
ATOM 757 C C . ASP A 1 93 ? 12.307 1.997 -36.224 1.00 71.69 93 ASP A C 1
ATOM 759 O O . ASP A 1 93 ? 12.785 3.038 -36.675 1.00 71.69 93 ASP A O 1
ATOM 763 N N . ILE A 1 94 ? 11.420 2.001 -35.230 1.00 69.44 94 ILE A N 1
ATOM 764 C CA . ILE A 1 94 ? 10.707 3.193 -34.801 1.00 69.44 94 ILE A CA 1
ATOM 765 C C . ILE A 1 94 ? 10.852 3.345 -33.293 1.00 69.44 94 ILE A C 1
ATOM 767 O O . ILE A 1 94 ? 10.208 2.644 -32.505 1.00 69.44 94 ILE A O 1
ATOM 771 N N . PHE A 1 95 ? 11.673 4.309 -32.895 1.00 70.38 95 PHE A N 1
ATOM 772 C CA . PHE A 1 95 ? 11.840 4.698 -31.505 1.00 70.38 95 PHE A CA 1
ATOM 773 C C . PHE A 1 95 ? 11.850 6.224 -31.380 1.00 70.38 95 PHE A C 1
ATOM 775 O O . PHE A 1 95 ? 12.236 6.900 -32.340 1.00 70.38 95 PHE A O 1
ATOM 782 N N . PRO A 1 96 ? 11.448 6.761 -30.214 1.00 69.94 96 PRO A N 1
ATOM 783 C CA . PRO A 1 96 ? 11.507 8.186 -29.951 1.00 69.94 96 PRO A CA 1
ATOM 784 C C . PRO A 1 96 ? 12.880 8.766 -30.293 1.00 69.94 96 PRO A C 1
ATOM 786 O O . PRO A 1 96 ? 13.905 8.234 -29.844 1.00 69.94 96 PRO A O 1
ATOM 789 N N . PRO A 1 97 ? 12.933 9.853 -31.072 1.00 68.62 97 PRO A N 1
ATOM 790 C CA . PRO A 1 97 ? 14.183 10.526 -31.355 1.00 68.62 97 PRO A CA 1
ATOM 791 C C . PRO A 1 97 ? 14.825 11.018 -30.054 1.00 68.62 97 PRO A C 1
ATOM 793 O O . PRO A 1 97 ? 14.155 11.311 -29.065 1.00 68.62 97 PRO A O 1
ATOM 796 N N . LYS A 1 98 ? 16.156 11.153 -30.050 1.00 70.81 98 LYS A N 1
ATOM 797 C CA . LYS A 1 98 ? 16.945 11.500 -28.854 1.00 70.81 98 LYS A CA 1
ATOM 798 C C . LYS A 1 98 ? 16.435 12.731 -28.088 1.00 70.81 98 LYS A C 1
ATOM 800 O O . LYS A 1 98 ? 16.644 12.808 -26.884 1.00 70.81 98 LYS A O 1
ATOM 805 N N . TYR A 1 99 ? 15.804 13.692 -28.766 1.00 69.94 99 TYR A N 1
ATOM 806 C CA . TYR A 1 99 ? 15.259 14.899 -28.137 1.00 69.94 99 TYR A CA 1
ATOM 807 C C . TYR A 1 99 ? 13.951 14.660 -27.360 1.00 69.94 99 TYR A C 1
ATOM 809 O O . TYR A 1 99 ? 13.616 15.465 -26.493 1.00 69.94 99 TYR A O 1
ATOM 817 N N . GLU A 1 100 ? 13.230 13.572 -27.642 1.00 68.88 100 GLU A N 1
ATOM 818 C CA . GLU A 1 100 ? 12.060 13.120 -26.873 1.00 68.88 100 GLU A CA 1
ATOM 819 C C . GLU A 1 100 ? 12.466 12.245 -25.684 1.00 68.88 100 GLU A C 1
ATOM 821 O O . GLU A 1 100 ? 11.758 12.186 -24.675 1.00 68.88 100 GLU A O 1
ATOM 826 N N . LEU A 1 101 ? 13.641 11.612 -25.759 1.00 68.81 101 LEU A N 1
ATOM 827 C CA . LEU A 1 101 ? 14.238 10.951 -24.608 1.00 68.81 101 LEU A CA 1
ATOM 828 C C . LEU A 1 101 ? 14.678 12.009 -23.591 1.00 68.81 101 LEU A C 1
ATOM 830 O O . LEU A 1 101 ? 15.303 13.009 -23.959 1.00 68.81 101 LEU A O 1
ATOM 834 N N . PRO A 1 102 ? 14.393 11.825 -22.292 1.00 67.25 102 PRO A N 1
ATOM 835 C CA . PRO A 1 102 ? 14.862 12.800 -21.326 1.00 67.25 102 PRO A CA 1
ATOM 836 C C . PRO A 1 102 ? 16.414 12.891 -21.325 1.00 67.25 102 PRO A C 1
ATOM 838 O O . PRO A 1 102 ? 17.145 11.964 -21.676 1.00 67.25 102 PRO A O 1
ATOM 841 N N . ALA A 1 103 ? 16.971 14.058 -21.009 1.00 67.25 103 ALA A N 1
ATOM 842 C CA . ALA A 1 103 ? 18.424 14.231 -21.076 1.00 67.25 103 ALA A CA 1
ATOM 843 C C . ALA A 1 103 ? 19.140 13.396 -19.994 1.00 67.25 103 ALA A C 1
ATOM 845 O O . ALA A 1 103 ? 18.814 13.521 -18.812 1.00 67.25 103 ALA A O 1
ATOM 846 N N . VAL A 1 104 ? 20.129 12.583 -20.389 1.00 63.94 104 VAL A N 1
ATOM 847 C CA . VAL A 1 104 ? 21.055 11.902 -19.462 1.00 63.94 104 VAL A CA 1
ATOM 848 C C . VAL A 1 104 ? 22.115 12.905 -19.016 1.00 63.94 104 VAL A C 1
ATOM 850 O O . VAL A 1 104 ? 22.829 13.453 -19.854 1.00 63.94 104 VAL A O 1
ATOM 853 N N . GLY A 1 105 ? 22.236 13.151 -17.711 1.00 59.22 105 GLY A N 1
ATOM 854 C CA . GLY A 1 105 ? 23.282 14.013 -17.145 1.00 59.22 105 GLY A CA 1
ATOM 855 C C . GLY A 1 105 ? 22.768 15.133 -16.235 1.00 59.22 105 GLY A C 1
ATOM 856 O O . GLY A 1 105 ? 21.575 15.420 -16.211 1.00 59.22 105 GLY A O 1
ATOM 857 N N . ASN A 1 106 ? 23.709 15.715 -15.472 1.00 54.16 106 ASN A N 1
ATOM 858 C CA . ASN A 1 106 ? 23.601 16.670 -14.349 1.00 54.16 106 ASN A CA 1
ATOM 859 C C . ASN A 1 106 ? 22.349 17.570 -14.310 1.00 54.16 106 ASN A C 1
ATOM 861 O O . ASN A 1 106 ? 22.439 18.796 -14.420 1.00 54.16 106 ASN A O 1
ATOM 865 N N . ARG A 1 107 ? 21.173 17.004 -14.028 1.00 61.50 107 ARG A N 1
ATOM 866 C CA . ARG A 1 107 ? 20.120 17.793 -13.394 1.00 61.50 107 ARG A CA 1
ATOM 867 C C . ARG A 1 107 ? 20.627 18.105 -11.998 1.00 61.50 107 ARG A C 1
ATOM 869 O O . ARG A 1 107 ? 20.813 17.190 -11.203 1.00 61.50 107 ARG A O 1
ATOM 876 N N . SER A 1 108 ? 20.883 19.386 -11.735 1.00 60.53 108 SER A N 1
ATOM 877 C CA . SER A 1 108 ? 21.207 19.861 -10.391 1.00 60.53 108 SER A CA 1
ATOM 878 C C . SER A 1 108 ? 20.155 19.305 -9.434 1.00 60.53 108 SER A C 1
ATOM 880 O O . SER A 1 108 ? 18.966 19.609 -9.564 1.00 60.53 108 SER A O 1
ATOM 882 N N . MET A 1 109 ? 20.578 18.400 -8.551 1.00 64.94 109 MET A N 1
ATOM 883 C CA . MET A 1 109 ? 19.676 17.802 -7.583 1.00 64.94 109 MET A CA 1
ATOM 884 C C . MET A 1 109 ? 19.159 18.909 -6.678 1.00 64.94 109 MET A C 1
ATOM 886 O O . MET A 1 109 ? 19.941 19.649 -6.077 1.00 64.94 109 MET A O 1
ATOM 890 N N . SER A 1 110 ? 17.839 18.989 -6.519 1.00 67.31 110 SER A N 1
ATOM 891 C CA . SER A 1 110 ? 17.311 19.692 -5.356 1.00 67.31 110 SER A CA 1
ATOM 892 C C . SER A 1 110 ? 17.840 19.006 -4.099 1.00 67.31 110 SER A C 1
ATOM 894 O O . SER A 1 110 ? 17.947 17.773 -4.073 1.00 67.31 110 SER A O 1
ATOM 896 N N . SER A 1 111 ? 18.159 19.795 -3.073 1.00 70.06 111 SER A N 1
ATOM 897 C CA . SER A 1 111 ? 18.578 19.275 -1.775 1.00 70.06 111 SER A CA 1
ATOM 898 C C . SER A 1 111 ? 17.584 18.216 -1.288 1.00 70.06 111 SER A C 1
ATOM 900 O O . SER A 1 111 ? 16.369 18.438 -1.234 1.00 70.06 111 SER A O 1
ATOM 902 N N . VAL A 1 112 ? 18.093 17.016 -0.995 1.00 72.69 112 VAL A N 1
ATOM 903 C CA . VAL A 1 112 ? 17.269 15.938 -0.445 1.00 72.69 112 VAL A CA 1
ATOM 904 C C . VAL A 1 112 ? 17.132 16.205 1.040 1.00 72.69 112 VAL A C 1
ATOM 906 O O . VAL A 1 112 ? 17.936 15.751 1.840 1.00 72.69 112 VAL A O 1
ATOM 909 N N . ASN A 1 113 ? 16.119 16.987 1.387 1.00 75.00 113 ASN A N 1
ATOM 910 C CA . ASN A 1 113 ? 15.823 17.305 2.780 1.00 75.00 113 ASN A CA 1
ATOM 911 C C . ASN A 1 113 ? 14.692 16.439 3.338 1.00 75.00 113 ASN A C 1
ATOM 913 O O . ASN A 1 113 ? 14.452 16.477 4.529 1.00 75.00 113 ASN A O 1
ATOM 917 N N . GLU A 1 114 ? 13.976 15.683 2.503 1.00 83.00 114 GLU A N 1
ATOM 918 C CA . GLU A 1 114 ? 12.898 14.793 2.942 1.00 83.00 114 GLU A CA 1
ATOM 919 C C . GLU A 1 114 ? 12.716 13.611 1.969 1.00 83.00 114 GLU A C 1
ATOM 921 O O . GLU A 1 114 ? 13.122 13.708 0.800 1.00 83.00 114 GLU A O 1
ATOM 926 N N . PRO A 1 115 ? 12.076 12.502 2.391 1.00 88.75 115 PRO A N 1
ATOM 927 C CA . PRO A 1 115 ? 11.867 11.331 1.532 1.00 88.75 115 PRO A CA 1
ATOM 928 C C . PRO A 1 115 ? 11.070 11.633 0.250 1.00 88.75 115 PRO A C 1
ATOM 930 O O . PRO A 1 115 ? 11.278 11.009 -0.791 1.00 88.75 115 PRO A O 1
ATOM 933 N N . ARG A 1 116 ? 10.208 12.655 0.276 1.00 88.31 116 ARG A N 1
ATOM 934 C CA . ARG A 1 116 ? 9.498 13.140 -0.915 1.00 88.31 116 ARG A CA 1
ATOM 935 C C . ARG A 1 116 ? 10.437 13.766 -1.949 1.00 88.31 116 ARG A C 1
ATOM 937 O O . ARG A 1 116 ? 10.277 13.529 -3.148 1.00 88.31 116 ARG A O 1
ATOM 944 N N . SER A 1 117 ? 11.425 14.544 -1.510 1.00 86.88 117 SER A N 1
ATOM 945 C CA . SER A 1 117 ? 12.461 15.097 -2.390 1.00 86.88 117 SER A CA 1
ATOM 946 C C . SER A 1 117 ? 13.339 13.991 -2.969 1.00 86.88 117 SER A C 1
ATOM 948 O O . SER A 1 117 ? 13.673 14.050 -4.151 1.00 86.88 117 SER A O 1
ATOM 950 N N . LEU A 1 118 ? 13.630 12.938 -2.192 1.00 89.50 118 LEU A N 1
ATOM 951 C CA . LEU A 1 118 ? 14.325 11.753 -2.703 1.00 89.50 118 LEU A CA 1
ATOM 952 C C . LEU A 1 118 ? 13.528 11.093 -3.833 1.00 89.50 118 LEU A C 1
ATOM 954 O O . LEU A 1 118 ? 14.067 10.894 -4.918 1.00 89.50 118 LEU A O 1
ATOM 958 N N . ARG A 1 119 ? 12.231 10.837 -3.621 1.00 92.62 119 ARG A N 1
ATOM 959 C CA . ARG A 1 119 ? 11.333 10.304 -4.656 1.00 92.62 119 ARG A CA 1
ATOM 960 C C . ARG A 1 119 ? 11.359 11.159 -5.925 1.00 92.62 119 ARG A C 1
ATOM 962 O O . ARG A 1 119 ? 11.384 10.624 -7.030 1.00 92.62 119 ARG A O 1
ATOM 969 N N . ARG A 1 120 ? 11.307 12.492 -5.794 1.00 90.06 120 ARG A N 1
ATOM 970 C CA . ARG A 1 120 ? 11.341 13.419 -6.943 1.00 90.06 120 ARG A CA 1
ATOM 971 C C . ARG A 1 120 ? 12.663 13.328 -7.700 1.00 90.06 120 ARG A C 1
ATOM 973 O O . ARG A 1 120 ? 12.636 13.304 -8.927 1.00 90.06 120 ARG A O 1
ATOM 980 N N . ASN A 1 121 ? 13.779 13.243 -6.979 1.00 88.44 121 ASN A N 1
ATOM 981 C CA . ASN A 1 121 ? 15.108 13.084 -7.565 1.00 88.44 121 ASN A CA 1
ATOM 982 C C . ASN A 1 121 ? 15.277 11.720 -8.247 1.00 88.44 121 ASN A C 1
ATOM 984 O O . ASN A 1 121 ? 15.832 11.662 -9.338 1.00 88.44 121 ASN A O 1
ATOM 988 N N . TYR A 1 122 ? 14.767 10.641 -7.650 1.00 92.38 122 TYR A N 1
ATOM 989 C CA . TYR A 1 122 ? 14.709 9.322 -8.285 1.00 92.38 122 TYR A CA 1
ATOM 990 C C . TYR A 1 122 ? 13.898 9.366 -9.585 1.00 92.38 122 TYR A C 1
ATOM 992 O O . TYR A 1 122 ? 14.370 8.950 -10.641 1.00 92.38 122 TYR A O 1
ATOM 1000 N N . HIS A 1 123 ? 12.693 9.935 -9.536 1.00 92.25 123 HIS A N 1
ATOM 1001 C CA . HIS A 1 123 ? 11.816 10.015 -10.699 1.00 92.25 123 HIS A CA 1
ATOM 1002 C C . HIS A 1 123 ? 12.414 10.863 -11.832 1.00 92.25 123 HIS A C 1
ATOM 1004 O O . HIS A 1 123 ? 12.326 10.480 -12.995 1.00 92.25 123 HIS A O 1
ATOM 1010 N N . SER A 1 124 ? 13.048 11.997 -11.513 1.00 86.75 124 SER A N 1
ATOM 1011 C CA . SER A 1 124 ? 13.635 12.888 -12.521 1.00 86.75 124 SER A CA 1
ATOM 1012 C C . SER A 1 124 ? 14.900 12.331 -13.177 1.00 86.75 124 SER A C 1
ATOM 1014 O O . SER A 1 124 ? 15.178 12.696 -14.319 1.00 86.75 124 SER A O 1
ATOM 1016 N N . GLN A 1 125 ? 15.651 11.479 -12.471 1.00 84.50 125 GLN A N 1
ATOM 1017 C CA . GLN A 1 125 ? 16.891 10.880 -12.969 1.00 84.50 125 GLN A CA 1
ATOM 1018 C C . GLN A 1 125 ? 16.676 9.523 -13.642 1.00 84.50 125 GLN A C 1
ATOM 1020 O O . GLN A 1 125 ? 17.374 9.217 -14.600 1.00 84.50 125 GLN A O 1
ATOM 1025 N N . ILE A 1 126 ? 15.741 8.709 -13.142 1.00 89.69 126 ILE A N 1
ATOM 1026 C CA . ILE A 1 126 ? 15.604 7.297 -13.531 1.00 89.69 126 ILE A CA 1
ATOM 1027 C C . ILE A 1 126 ? 14.147 6.944 -13.825 1.00 89.69 126 ILE A C 1
ATOM 1029 O O . ILE A 1 126 ? 13.857 6.440 -14.906 1.00 89.69 126 ILE A O 1
ATOM 1033 N N . GLY A 1 127 ? 13.224 7.232 -12.900 1.00 92.81 127 GLY A N 1
ATOM 1034 C CA . GLY A 1 127 ? 11.832 6.762 -12.996 1.00 92.81 127 GLY A CA 1
ATOM 1035 C C . GLY A 1 127 ? 11.152 7.135 -14.316 1.00 92.81 127 GLY A C 1
ATOM 1036 O O . GLY A 1 127 ? 10.691 6.250 -15.028 1.00 92.81 127 GLY A O 1
ATOM 1037 N N . ARG A 1 128 ? 11.209 8.414 -14.716 1.00 90.75 128 ARG A N 1
ATOM 1038 C CA . ARG A 1 128 ? 10.609 8.901 -15.972 1.00 90.75 128 ARG A CA 1
ATOM 1039 C C . ARG A 1 128 ? 11.114 8.148 -17.206 1.00 90.75 128 ARG A C 1
ATOM 1041 O O . ARG A 1 128 ? 10.380 7.952 -18.166 1.00 90.75 128 ARG A O 1
ATOM 1048 N N . PHE A 1 129 ? 12.378 7.744 -17.201 1.00 87.88 129 PHE A N 1
ATOM 1049 C CA . PHE A 1 129 ? 12.963 6.996 -18.308 1.00 87.88 129 PHE A CA 1
ATOM 1050 C C . PHE A 1 129 ? 12.472 5.558 -18.352 1.00 87.88 129 PHE A C 1
ATOM 1052 O O . PHE A 1 129 ? 12.098 5.064 -19.412 1.00 87.88 129 PHE A O 1
ATOM 1059 N N . ALA A 1 130 ? 12.449 4.910 -17.190 1.00 93.38 130 ALA A N 1
ATOM 1060 C CA . ALA A 1 130 ? 11.976 3.544 -17.049 1.00 93.38 130 ALA A CA 1
ATOM 1061 C C . ALA A 1 130 ? 10.480 3.420 -17.417 1.00 93.38 130 ALA A C 1
ATOM 1063 O O . ALA A 1 130 ? 10.070 2.432 -18.021 1.00 93.38 130 ALA A O 1
ATOM 1064 N N . GLU A 1 131 ? 9.683 4.453 -17.129 1.00 94.94 131 GLU A N 1
ATOM 1065 C CA . GLU A 1 131 ? 8.273 4.589 -17.522 1.00 94.94 131 GLU A CA 1
ATOM 1066 C C . GLU A 1 131 ? 8.076 4.620 -19.047 1.00 94.94 131 GLU A C 1
ATOM 1068 O O . GLU A 1 131 ? 7.317 3.812 -19.594 1.00 94.94 131 GLU A O 1
ATOM 1073 N N . VAL A 1 132 ? 8.795 5.515 -19.739 1.00 90.81 132 VAL A N 1
ATOM 1074 C CA . VAL A 1 132 ? 8.771 5.619 -21.211 1.00 90.81 132 VAL A CA 1
ATOM 1075 C C . VAL A 1 132 ? 9.210 4.302 -21.834 1.00 90.81 132 VAL A C 1
ATOM 1077 O O . VAL A 1 132 ? 8.548 3.778 -22.727 1.00 90.81 132 VAL A O 1
ATOM 1080 N N . PHE A 1 133 ? 10.291 3.727 -21.314 1.00 90.00 133 PHE A N 1
ATOM 1081 C CA . PHE A 1 133 ? 10.836 2.470 -21.799 1.00 90.00 133 PHE A CA 1
ATOM 1082 C C . PHE A 1 133 ? 9.838 1.313 -21.683 1.00 90.00 133 PHE A C 1
ATOM 1084 O O . PHE A 1 133 ? 9.607 0.592 -22.652 1.00 90.00 133 PHE A O 1
ATOM 1091 N N . ALA A 1 134 ? 9.203 1.148 -20.522 1.00 95.12 134 ALA A N 1
ATOM 1092 C CA . ALA A 1 134 ? 8.233 0.080 -20.312 1.00 95.12 134 ALA A CA 1
ATOM 1093 C C . ALA A 1 134 ? 6.959 0.270 -21.156 1.00 95.12 134 ALA A C 1
ATOM 1095 O O . ALA A 1 134 ? 6.425 -0.708 -21.682 1.00 95.12 134 ALA A O 1
ATOM 1096 N N . SER A 1 135 ? 6.501 1.517 -21.336 1.00 94.88 135 SER A N 1
ATOM 1097 C CA . SER A 1 135 ? 5.389 1.845 -22.247 1.00 94.88 135 SER A CA 1
ATOM 1098 C C . SER A 1 135 ? 5.726 1.467 -23.680 1.00 94.88 135 SER A C 1
ATOM 1100 O O . SER A 1 135 ? 4.950 0.798 -24.361 1.00 94.88 135 SER A O 1
ATOM 1102 N N . LYS A 1 136 ? 6.927 1.833 -24.118 1.00 91.12 136 LYS A N 1
ATOM 1103 C CA . LYS A 1 136 ? 7.384 1.560 -25.466 1.00 91.12 136 LYS A CA 1
ATOM 1104 C C . LYS A 1 136 ? 7.529 0.062 -25.725 1.00 91.12 136 LYS A C 1
ATOM 1106 O O . LYS A 1 136 ? 7.098 -0.407 -26.768 1.00 91.12 136 LYS A O 1
ATOM 1111 N N . LEU A 1 137 ? 8.056 -0.702 -24.769 1.00 92.81 137 LEU A N 1
ATOM 1112 C CA . LEU A 1 137 ? 8.271 -2.140 -24.935 1.00 92.81 137 LEU A CA 1
ATOM 1113 C C . LEU A 1 137 ? 6.962 -2.952 -24.963 1.00 92.81 137 LEU A C 1
ATOM 1115 O O . LEU A 1 137 ? 6.860 -3.898 -25.740 1.00 92.81 137 LEU A O 1
ATOM 1119 N N . TYR A 1 138 ? 5.961 -2.592 -24.149 1.00 95.44 138 TYR A N 1
ATOM 1120 C CA . TYR A 1 138 ? 4.772 -3.441 -23.942 1.00 95.44 138 TYR A CA 1
ATOM 1121 C C . TYR A 1 138 ? 3.429 -2.826 -24.338 1.00 95.44 138 TYR A C 1
ATOM 1123 O O . TYR A 1 138 ? 2.433 -3.546 -24.370 1.00 95.44 138 TYR A O 1
ATOM 1131 N N . VAL A 1 139 ? 3.365 -1.523 -24.612 1.00 94.44 139 VAL A N 1
ATOM 1132 C CA . VAL A 1 139 ? 2.105 -0.841 -24.946 1.00 94.44 139 VAL A CA 1
ATOM 1133 C C . VAL A 1 139 ? 2.078 -0.408 -26.404 1.00 94.44 139 VAL A C 1
ATOM 1135 O O . VAL A 1 139 ? 1.124 -0.720 -27.115 1.00 94.44 139 VAL A O 1
ATOM 1138 N N . HIS A 1 140 ? 3.121 0.276 -26.874 1.00 93.00 140 HIS A N 1
ATOM 1139 C CA . HIS A 1 140 ? 3.156 0.842 -28.229 1.00 93.00 140 HIS A CA 1
ATOM 1140 C C . HIS A 1 140 ? 4.491 0.602 -28.975 1.00 93.00 140 HIS A C 1
ATOM 1142 O O . HIS A 1 140 ? 5.085 1.527 -29.541 1.00 93.00 140 HIS A O 1
ATOM 1148 N N . PRO A 1 141 ? 4.955 -0.662 -29.087 1.00 91.62 141 PRO A N 1
ATOM 1149 C CA . PRO A 1 141 ? 6.271 -0.989 -29.655 1.00 91.62 141 PRO A CA 1
ATOM 1150 C C . PRO A 1 141 ? 6.492 -0.485 -31.084 1.00 91.62 141 PRO A C 1
ATOM 1152 O O . PRO A 1 141 ? 7.607 -0.105 -31.429 1.00 91.62 141 PRO A O 1
ATOM 1155 N N . ASN A 1 142 ? 5.424 -0.326 -31.866 1.00 89.69 142 ASN A N 1
ATOM 1156 C CA . ASN A 1 142 ? 5.498 0.086 -33.270 1.00 89.69 142 ASN A CA 1
ATOM 1157 C C . ASN A 1 142 ? 5.282 1.599 -33.519 1.00 89.69 142 ASN A C 1
ATOM 1159 O O . ASN A 1 142 ? 5.200 2.004 -34.674 1.00 89.69 142 ASN A O 1
ATOM 1163 N N . GLN A 1 143 ? 5.138 2.439 -32.481 1.00 88.50 143 GLN A N 1
ATOM 1164 C CA . GLN A 1 143 ? 4.798 3.874 -32.629 1.00 88.50 143 GLN A CA 1
ATOM 1165 C C . GLN A 1 143 ? 5.977 4.816 -32.337 1.00 88.50 143 GLN A C 1
ATOM 1167 O O . GLN A 1 143 ? 6.771 4.541 -31.456 1.00 88.50 143 GLN A O 1
ATOM 1172 N N . THR A 1 144 ? 6.122 5.960 -33.004 1.00 82.88 144 THR A N 1
ATOM 1173 C CA . THR A 1 144 ? 7.250 6.895 -32.748 1.00 82.88 144 THR A CA 1
ATOM 1174 C C . THR A 1 144 ? 7.223 7.563 -31.372 1.00 82.88 144 THR A C 1
ATOM 1176 O O . THR A 1 144 ? 8.259 8.052 -30.938 1.00 82.88 144 THR A O 1
ATOM 1179 N N . SER A 1 145 ? 6.072 7.583 -30.695 1.00 85.56 145 SER A N 1
ATOM 1180 C CA . SER A 1 145 ? 5.851 8.376 -29.480 1.00 85.56 145 SER A CA 1
ATOM 1181 C C . SER A 1 145 ? 6.768 7.994 -28.312 1.00 85.56 145 SER A C 1
ATOM 1183 O O . SER A 1 145 ? 6.894 6.821 -27.945 1.00 85.56 145 SER A O 1
ATOM 1185 N N . GLY A 1 146 ? 7.378 9.016 -27.699 1.00 83.94 146 GLY A N 1
ATOM 1186 C CA . GLY A 1 146 ? 8.106 8.930 -26.428 1.00 83.94 146 GLY A CA 1
ATOM 1187 C C . GLY A 1 146 ? 7.233 9.083 -25.187 1.00 83.94 146 GLY A C 1
ATOM 1188 O O . GLY A 1 146 ? 7.762 9.221 -24.083 1.00 83.94 146 GLY A O 1
ATOM 1189 N N . GLU A 1 147 ? 5.911 9.087 -25.338 1.00 88.62 147 GLU A N 1
ATOM 1190 C CA . GLU A 1 147 ? 4.989 9.240 -24.221 1.00 88.62 147 GLU A CA 1
ATOM 1191 C C . GLU A 1 147 ? 4.866 7.952 -23.410 1.00 88.62 147 GLU A C 1
ATOM 1193 O O . GLU A 1 147 ? 4.829 6.829 -23.926 1.00 88.62 147 GLU A O 1
ATOM 1198 N N . SER A 1 148 ? 4.781 8.132 -22.096 1.00 91.88 148 SER A N 1
ATOM 1199 C CA . SER A 1 148 ? 4.538 7.040 -21.171 1.00 91.88 148 SER A CA 1
ATOM 1200 C C . SER A 1 148 ? 3.061 6.966 -20.813 1.00 91.88 148 SER A C 1
ATOM 1202 O O . SER A 1 148 ? 2.453 7.980 -20.481 1.00 91.88 148 SER A O 1
ATOM 1204 N N . VAL A 1 149 ? 2.527 5.746 -20.790 1.00 94.88 149 VAL A N 1
ATOM 1205 C CA . VAL A 1 149 ? 1.221 5.416 -20.196 1.00 94.88 149 VAL A CA 1
ATOM 1206 C C . VAL A 1 149 ? 1.326 5.254 -18.680 1.00 94.88 149 VAL A C 1
ATOM 1208 O O . VAL A 1 149 ? 0.326 5.243 -17.965 1.00 94.88 149 VAL A O 1
ATOM 1211 N N . PHE A 1 150 ? 2.543 5.124 -18.161 1.00 96.12 150 PHE A N 1
ATOM 1212 C CA . PHE A 1 150 ? 2.806 4.931 -16.744 1.00 96.12 150 PHE A CA 1
ATOM 1213 C C . PHE A 1 150 ? 3.383 6.187 -16.104 1.00 96.12 150 PHE A C 1
ATOM 1215 O O . PHE A 1 150 ? 4.103 6.947 -16.750 1.00 96.12 150 PHE A O 1
ATOM 1222 N N . GLY A 1 151 ? 3.117 6.364 -14.815 1.00 94.56 151 GLY A N 1
ATOM 1223 C CA . GLY A 1 151 ? 3.761 7.392 -14.004 1.00 94.56 151 GLY A CA 1
ATOM 1224 C C . GLY A 1 151 ? 4.026 6.915 -12.581 1.00 94.56 151 GLY A C 1
ATOM 1225 O O . GLY A 1 151 ? 3.383 5.982 -12.099 1.00 94.56 151 GLY A O 1
ATOM 1226 N N . LEU A 1 152 ? 4.915 7.602 -11.867 1.00 94.56 152 LEU A N 1
ATOM 1227 C CA . LEU A 1 152 ? 5.145 7.410 -10.436 1.00 94.56 152 LEU A CA 1
ATOM 1228 C C . LEU A 1 152 ? 4.471 8.525 -9.611 1.00 94.56 152 LEU A C 1
ATOM 1230 O O . LEU A 1 152 ? 4.996 9.637 -9.481 1.00 94.56 152 LEU A O 1
ATOM 1234 N N . LEU A 1 153 ? 3.309 8.237 -9.011 1.00 90.00 153 LEU A N 1
ATOM 1235 C CA . LEU A 1 153 ? 2.533 9.219 -8.232 1.00 90.00 153 LEU A CA 1
ATOM 1236 C C . LEU A 1 153 ? 2.674 9.055 -6.721 1.00 90.00 153 LEU A C 1
ATOM 1238 O O . LEU A 1 153 ? 2.859 7.957 -6.202 1.00 90.00 153 LEU A O 1
ATOM 1242 N N . ASP A 1 154 ? 2.528 10.184 -6.015 1.00 88.00 154 ASP A N 1
ATOM 1243 C CA . ASP A 1 154 ? 2.471 10.243 -4.552 1.00 88.00 154 ASP A CA 1
ATOM 1244 C C . ASP A 1 154 ? 1.212 9.530 -4.059 1.00 88.00 154 ASP A C 1
ATOM 1246 O O . ASP A 1 154 ? 0.102 9.922 -4.411 1.00 88.00 154 ASP A O 1
ATOM 1250 N N . TYR A 1 155 ? 1.382 8.529 -3.197 1.00 76.00 155 TYR A N 1
ATOM 1251 C CA . TYR A 1 155 ? 0.257 7.882 -2.525 1.00 76.00 155 TYR A CA 1
ATOM 1252 C C . TYR A 1 155 ? -0.054 8.505 -1.161 1.00 76.00 155 TYR A C 1
ATOM 1254 O O . TYR A 1 155 ? -1.202 8.545 -0.723 1.00 76.00 155 TYR A O 1
ATOM 1262 N N . SER A 1 156 ? 0.975 8.976 -0.461 1.00 68.06 156 SER A N 1
ATOM 1263 C CA . SER A 1 156 ? 0.841 9.585 0.858 1.00 68.06 156 SER A CA 1
ATOM 1264 C C . SER A 1 156 ? 1.668 10.855 0.932 1.00 68.06 156 SER A C 1
ATOM 1266 O O . SER A 1 156 ? 2.829 10.866 0.537 1.00 68.06 156 SER A O 1
ATOM 1268 N N . THR A 1 157 ? 1.077 11.915 1.478 1.00 55.88 157 THR A N 1
ATOM 1269 C CA . THR A 1 157 ? 1.779 13.152 1.848 1.00 55.88 157 THR A CA 1
ATOM 1270 C C . THR A 1 157 ? 1.994 13.261 3.358 1.00 55.88 157 THR A C 1
ATOM 1272 O O . THR A 1 157 ? 2.493 14.278 3.830 1.00 55.88 157 THR A O 1
ATOM 1275 N N . THR A 1 158 ? 1.577 12.254 4.139 1.00 55.16 158 THR A N 1
ATOM 1276 C CA . THR A 1 158 ? 1.369 12.414 5.587 1.00 55.16 158 THR A CA 1
ATOM 1277 C C . THR A 1 158 ? 2.443 11.785 6.470 1.00 55.16 158 THR A C 1
ATOM 1279 O O . THR A 1 158 ? 2.396 11.991 7.679 1.00 55.16 158 THR A O 1
ATOM 1282 N N . SER A 1 159 ? 3.388 11.012 5.926 1.00 60.00 159 SER A N 1
ATOM 1283 C CA . SER A 1 159 ? 4.461 10.406 6.725 1.00 60.00 159 SER A CA 1
ATOM 1284 C C . SER A 1 159 ? 5.789 11.109 6.458 1.00 60.00 159 SER A C 1
ATOM 1286 O O . SER A 1 159 ? 6.299 11.106 5.344 1.00 60.00 159 SER A O 1
ATOM 1288 N N . GLN A 1 160 ? 6.339 11.729 7.506 1.00 72.19 160 GLN A N 1
ATOM 1289 C CA . GLN A 1 160 ? 7.602 12.468 7.434 1.00 72.19 160 GLN A CA 1
ATOM 1290 C C . GLN A 1 160 ? 8.815 11.533 7.284 1.00 72.19 160 GLN A C 1
ATOM 1292 O O . GLN A 1 160 ? 9.823 11.936 6.721 1.00 72.19 160 GLN A O 1
ATOM 1297 N N . TYR A 1 161 ? 8.724 10.279 7.748 1.00 85.75 161 TYR A N 1
ATOM 1298 C CA . TYR A 1 161 ? 9.830 9.311 7.685 1.00 85.75 161 TYR A CA 1
ATOM 1299 C C . TYR A 1 161 ? 9.711 8.308 6.523 1.00 85.75 161 TYR A C 1
ATOM 1301 O O . TYR A 1 161 ? 10.690 7.682 6.139 1.00 85.75 161 TYR A O 1
ATOM 1309 N N . LEU A 1 162 ? 8.519 8.133 5.951 1.00 90.38 162 LEU A N 1
ATOM 1310 C CA . LEU A 1 162 ? 8.283 7.227 4.826 1.00 90.38 162 LEU A CA 1
ATOM 1311 C C . LEU A 1 162 ? 7.447 7.944 3.782 1.00 90.38 162 LEU A C 1
ATOM 1313 O O . LEU A 1 162 ? 6.305 8.300 4.056 1.00 90.38 162 LEU A O 1
ATOM 1317 N N . HIS A 1 163 ? 7.971 8.060 2.572 1.00 91.25 163 HIS A N 1
ATOM 1318 C CA . HIS A 1 163 ? 7.215 8.558 1.438 1.00 91.25 163 HIS A CA 1
ATOM 1319 C C . HIS A 1 163 ? 6.838 7.409 0.508 1.00 91.25 163 HIS A C 1
ATOM 1321 O O . HIS A 1 163 ? 7.691 6.648 0.061 1.00 91.25 163 HIS A O 1
ATOM 1327 N N . GLU A 1 164 ? 5.546 7.266 0.234 1.00 92.62 164 GLU A N 1
ATOM 1328 C CA . GLU A 1 164 ? 5.015 6.166 -0.571 1.00 92.62 164 GLU A CA 1
ATOM 1329 C C . GLU A 1 164 ? 4.625 6.676 -1.954 1.00 92.62 164 GLU A C 1
ATOM 1331 O O . GLU A 1 164 ? 3.903 7.672 -2.076 1.00 92.62 164 GLU A O 1
ATOM 1336 N N . ALA A 1 165 ? 5.044 5.956 -2.987 1.00 94.00 165 ALA A N 1
ATOM 1337 C CA . ALA A 1 165 ? 4.605 6.168 -4.354 1.00 94.00 165 ALA A CA 1
ATOM 1338 C C . ALA A 1 165 ? 4.169 4.844 -4.987 1.00 94.00 165 ALA A C 1
ATOM 1340 O O . ALA A 1 165 ? 4.611 3.776 -4.567 1.00 94.00 165 ALA A O 1
ATOM 1341 N N . ASN A 1 166 ? 3.311 4.904 -6.002 1.00 95.31 166 ASN A N 1
ATOM 1342 C CA . ASN A 1 166 ? 3.004 3.733 -6.823 1.00 95.31 166 ASN A CA 1
ATOM 1343 C C . ASN A 1 166 ? 3.291 4.045 -8.287 1.00 95.31 166 ASN A C 1
ATOM 1345 O O . ASN A 1 166 ? 3.065 5.174 -8.729 1.00 95.31 166 ASN A O 1
ATOM 1349 N N . LEU A 1 167 ? 3.732 3.029 -9.027 1.00 97.25 167 LEU A N 1
ATOM 1350 C CA . LEU A 1 167 ? 3.683 3.059 -10.485 1.00 97.25 167 LEU A CA 1
ATOM 1351 C C . LEU A 1 167 ? 2.229 2.824 -10.897 1.00 97.25 167 LEU A C 1
ATOM 1353 O O . LEU A 1 167 ? 1.672 1.793 -10.534 1.00 97.25 167 LEU A O 1
ATOM 1357 N N . PHE A 1 168 ? 1.597 3.749 -11.602 1.00 94.31 168 PHE A N 1
ATOM 1358 C CA . PHE A 1 168 ? 0.182 3.665 -11.983 1.00 94.31 168 PHE A CA 1
ATOM 1359 C C . PHE A 1 168 ? 0.020 3.919 -13.481 1.00 94.31 168 PHE A C 1
ATOM 1361 O O . PHE A 1 168 ? 0.958 4.341 -14.153 1.00 94.31 168 PHE A O 1
ATOM 1368 N N . ILE A 1 169 ? -1.177 3.637 -13.989 1.00 94.38 169 ILE A N 1
ATOM 1369 C CA . ILE A 1 169 ? -1.573 3.920 -15.369 1.00 94.38 169 ILE A CA 1
ATOM 1370 C C . ILE A 1 169 ? -2.179 5.323 -15.397 1.00 94.38 169 ILE A C 1
ATOM 1372 O O . ILE A 1 169 ? -3.167 5.576 -14.703 1.00 94.38 169 ILE A O 1
ATOM 1376 N N . LEU A 1 170 ? -1.569 6.223 -16.164 1.00 90.75 170 LEU A N 1
ATOM 1377 C CA . LEU A 1 170 ? -2.019 7.596 -16.348 1.00 90.75 170 LEU A CA 1
ATOM 1378 C C . LEU A 1 170 ? -3.430 7.623 -16.938 1.00 90.75 170 LEU A C 1
ATOM 1380 O O . LEU A 1 170 ? -3.798 6.790 -17.763 1.00 90.75 170 LEU A O 1
ATOM 1384 N N . THR A 1 171 ? -4.213 8.597 -16.489 1.00 83.44 171 THR A N 1
ATOM 1385 C CA . THR A 1 171 ? -5.490 8.976 -17.094 1.00 83.44 171 THR A CA 1
ATOM 1386 C C . THR A 1 171 ? -5.315 10.343 -17.710 1.00 83.44 171 THR A C 1
ATOM 1388 O O . THR A 1 171 ? -4.758 11.228 -17.051 1.00 83.44 171 THR A O 1
ATOM 1391 N N . ASP A 1 172 ? -5.817 10.535 -18.922 1.00 73.44 172 ASP A N 1
ATOM 1392 C CA . ASP A 1 172 ? -5.961 11.887 -19.438 1.00 73.44 172 ASP A CA 1
ATOM 1393 C C . ASP A 1 172 ? -7.008 12.639 -18.605 1.00 73.44 172 ASP A C 1
ATOM 1395 O O . ASP A 1 172 ? -8.033 12.090 -18.194 1.00 73.44 172 ASP A O 1
ATOM 1399 N N . ALA A 1 173 ? -6.673 13.878 -18.259 1.00 59.09 173 ALA A N 1
ATOM 1400 C CA . ALA A 1 173 ? -7.563 14.778 -17.544 1.00 59.09 173 ALA A CA 1
ATOM 1401 C C . ALA A 1 173 ? -8.602 15.407 -18.486 1.00 59.09 173 ALA A C 1
ATOM 1403 O O . ALA A 1 173 ? -9.561 16.009 -18.005 1.00 59.09 173 ALA A O 1
ATOM 1404 N N . SER A 1 174 ? -8.405 15.296 -19.805 1.00 58.91 174 SER A N 1
ATOM 1405 C CA . SER A 1 174 ? -9.372 15.732 -20.802 1.00 58.91 174 SER A CA 1
ATOM 1406 C C . SER A 1 174 ? -10.503 14.700 -20.920 1.00 58.91 174 SER A C 1
ATOM 1408 O O . SER A 1 174 ? -10.269 13.513 -21.122 1.00 58.91 174 SER A O 1
ATOM 1410 N N . GLU A 1 175 ? -11.754 15.139 -20.745 1.00 53.53 175 GLU A N 1
ATOM 1411 C CA . GLU A 1 175 ? -12.953 14.287 -20.860 1.00 53.53 175 GLU A CA 1
ATOM 1412 C C . GLU A 1 175 ? -13.265 13.870 -22.316 1.00 53.53 175 GLU A C 1
ATOM 1414 O O . GLU A 1 175 ? -14.353 13.370 -22.596 1.00 53.53 175 GLU A O 1
ATOM 1419 N N . GLU A 1 176 ? -12.346 14.081 -23.265 1.00 52.91 176 GLU A N 1
ATOM 1420 C CA . GLU A 1 176 ? -12.550 13.692 -24.657 1.00 52.91 176 GLU A CA 1
ATOM 1421 C C . GLU A 1 176 ? -12.174 12.213 -24.858 1.00 52.91 176 GLU A C 1
ATOM 1423 O O . GLU A 1 176 ? -11.051 11.785 -24.595 1.00 52.91 176 GLU A O 1
ATOM 1428 N N . ASP A 1 177 ? -13.144 11.432 -25.347 1.00 51.50 177 ASP A N 1
ATOM 1429 C CA . ASP A 1 177 ? -13.221 9.957 -25.420 1.00 51.50 177 ASP A CA 1
ATOM 1430 C C . ASP A 1 177 ? -12.017 9.188 -26.029 1.00 51.50 177 ASP A C 1
ATOM 1432 O O . ASP A 1 177 ? -12.036 7.955 -26.085 1.00 51.50 177 ASP A O 1
ATOM 1436 N N . PHE A 1 178 ? -10.961 9.860 -26.493 1.00 45.28 178 PHE A N 1
ATOM 1437 C CA . PHE A 1 178 ? -9.910 9.269 -27.327 1.00 45.28 178 PHE A CA 1
ATOM 1438 C C . PHE A 1 178 ? -8.515 9.194 -26.673 1.00 45.28 178 PHE A C 1
ATOM 1440 O O . PHE A 1 178 ? -7.631 8.559 -27.245 1.00 45.28 178 PHE A O 1
ATOM 1447 N N . GLY A 1 179 ? -8.317 9.760 -25.472 1.00 56.38 179 GLY A N 1
ATOM 1448 C CA . GLY A 1 179 ? -6.996 9.926 -24.839 1.00 56.38 179 GLY A CA 1
ATOM 1449 C C . GLY A 1 179 ? -6.725 9.138 -23.549 1.00 56.38 179 GLY A C 1
ATOM 1450 O O . GLY A 1 179 ? -5.844 9.533 -22.805 1.00 56.38 179 GLY A O 1
ATOM 1451 N N . ASP A 1 180 ? -7.428 8.036 -23.252 1.00 71.06 180 ASP A N 1
ATOM 1452 C CA . ASP A 1 180 ? -7.532 7.382 -21.917 1.00 71.06 180 ASP A CA 1
ATOM 1453 C C . ASP A 1 180 ? -6.209 7.084 -21.143 1.00 71.06 180 ASP A C 1
ATOM 1455 O O . ASP A 1 180 ? -6.250 6.752 -19.956 1.00 71.06 180 ASP A O 1
ATOM 1459 N N . PHE A 1 181 ? -5.042 7.211 -21.789 1.00 83.81 181 PHE A N 1
ATOM 1460 C CA . PHE A 1 181 ? -3.708 6.875 -21.279 1.00 83.81 181 PHE A CA 1
ATOM 1461 C C . PHE A 1 181 ? -2.632 7.966 -21.435 1.00 83.81 181 PHE A C 1
ATOM 1463 O O . PHE A 1 181 ? -1.449 7.641 -21.344 1.00 83.81 181 PHE A O 1
ATOM 1470 N N . ASN A 1 182 ? -3.007 9.233 -21.665 1.00 84.56 182 ASN A N 1
ATOM 1471 C CA . ASN A 1 182 ? -2.049 10.324 -21.922 1.00 84.56 182 ASN A CA 1
ATOM 1472 C C . ASN A 1 182 ? -1.126 10.009 -23.121 1.00 84.56 182 ASN A C 1
ATOM 1474 O O . ASN A 1 182 ? 0.093 10.163 -23.052 1.00 84.56 182 ASN A O 1
ATOM 1478 N N . LEU A 1 183 ? -1.736 9.493 -24.190 1.00 86.81 183 LEU A N 1
ATOM 1479 C CA . LEU A 1 183 ? -1.104 9.257 -25.483 1.00 86.81 183 LEU A CA 1
ATOM 1480 C C . LEU A 1 183 ? -1.757 10.163 -26.521 1.00 86.81 183 LEU A C 1
ATOM 1482 O O . LEU A 1 183 ? -2.976 10.354 -26.487 1.00 86.81 183 LEU A O 1
ATOM 1486 N N . GLU A 1 184 ? -0.981 10.632 -27.493 1.00 87.75 184 GLU A N 1
ATOM 1487 C CA . GLU A 1 184 ? -1.529 11.239 -28.703 1.00 87.75 184 GLU A CA 1
ATOM 1488 C C . GLU A 1 184 ? -2.567 10.314 -29.356 1.00 87.75 184 GLU A C 1
ATOM 1490 O O . GLU A 1 184 ? -2.381 9.096 -29.449 1.00 87.75 184 GLU A O 1
ATOM 1495 N N . LYS A 1 185 ? -3.661 10.900 -29.854 1.00 87.06 185 LYS A N 1
ATOM 1496 C CA . LYS A 1 185 ? -4.799 10.161 -30.422 1.00 87.06 185 LYS A CA 1
ATOM 1497 C C . LYS A 1 185 ? -4.373 9.119 -31.463 1.00 87.06 185 LYS A C 1
ATOM 1499 O O . LYS A 1 185 ? -4.817 7.976 -31.410 1.00 87.06 185 LYS A O 1
ATOM 1504 N N . GLU A 1 186 ? -3.477 9.492 -32.374 1.00 90.06 186 GLU A N 1
ATOM 1505 C CA . GLU A 1 186 ? -2.996 8.601 -33.437 1.00 90.06 186 GLU A CA 1
ATOM 1506 C C . GLU A 1 186 ? -2.217 7.392 -32.904 1.00 90.06 186 GLU A C 1
ATOM 1508 O O . GLU A 1 186 ? -2.223 6.326 -33.522 1.00 90.06 186 GLU A O 1
ATOM 1513 N N . VAL A 1 187 ? -1.530 7.551 -31.770 1.00 90.06 187 VAL A N 1
ATOM 1514 C CA . VAL A 1 187 ? -0.791 6.480 -31.092 1.00 90.06 187 VAL A CA 1
ATOM 1515 C C . VAL A 1 187 ? -1.776 5.602 -30.329 1.00 90.06 187 VAL A C 1
ATOM 1517 O O . VAL A 1 187 ? -1.721 4.379 -30.462 1.00 90.06 187 VAL A O 1
ATOM 1520 N N . ALA A 1 188 ? -2.711 6.210 -29.591 1.00 90.25 188 ALA A N 1
ATOM 1521 C CA . ALA A 1 188 ? -3.740 5.515 -28.823 1.00 90.25 188 ALA A CA 1
ATOM 1522 C C . ALA A 1 188 ? -4.610 4.598 -29.702 1.00 90.25 188 ALA A C 1
ATOM 1524 O O . ALA A 1 188 ? -4.855 3.449 -29.334 1.00 90.25 188 ALA A O 1
ATOM 1525 N N . GLU A 1 189 ? -5.011 5.061 -30.891 1.00 90.25 189 GLU A N 1
ATOM 1526 C CA . GLU A 1 189 ? -5.797 4.282 -31.863 1.00 90.25 189 GLU A CA 1
ATOM 1527 C C . GLU A 1 189 ? -5.046 3.062 -32.423 1.00 90.25 189 GLU A C 1
ATOM 1529 O O . GLU A 1 189 ? -5.671 2.111 -32.894 1.00 90.25 189 GLU A O 1
ATOM 1534 N N . LYS A 1 190 ? -3.709 3.061 -32.356 1.00 92.31 190 LYS A N 1
ATOM 1535 C CA . LYS A 1 190 ? -2.847 1.976 -32.850 1.00 92.31 190 LYS A CA 1
ATOM 1536 C C . LYS A 1 190 ? -2.369 1.024 -31.749 1.00 92.31 190 LYS A C 1
ATOM 1538 O O . LYS A 1 190 ? -1.705 0.034 -32.064 1.00 92.31 190 LYS A O 1
ATOM 1543 N N . VAL A 1 191 ? -2.670 1.299 -30.476 1.00 92.25 191 VAL A N 1
ATOM 1544 C CA . VAL A 1 191 ? -2.398 0.357 -29.378 1.00 92.25 191 VAL A CA 1
ATOM 1545 C C . VAL A 1 191 ? -3.276 -0.877 -29.556 1.00 92.25 191 VAL A C 1
ATOM 1547 O O . VAL A 1 191 ? -4.470 -0.774 -29.839 1.00 92.25 191 VAL A O 1
ATOM 1550 N N . GLU A 1 192 ? -2.694 -2.062 -29.365 1.00 94.12 192 GLU A N 1
ATOM 1551 C CA . GLU A 1 192 ? -3.429 -3.317 -29.507 1.00 94.12 192 GLU A CA 1
ATOM 1552 C C . GLU A 1 192 ? -4.685 -3.324 -28.605 1.00 94.12 192 GLU A C 1
ATOM 1554 O O . GLU A 1 192 ? -4.575 -3.070 -27.398 1.00 94.12 192 GLU A O 1
ATOM 1559 N N . PRO A 1 193 ? -5.880 -3.662 -29.132 1.00 92.38 193 PRO A N 1
ATOM 1560 C CA . PRO A 1 193 ? -7.114 -3.652 -28.347 1.00 92.38 193 PRO A CA 1
ATOM 1561 C C . PRO A 1 193 ? -7.053 -4.512 -27.078 1.00 92.38 193 PRO A C 1
ATOM 1563 O O . PRO A 1 193 ? -7.631 -4.142 -26.053 1.00 92.38 193 PRO A O 1
ATOM 1566 N N . SER A 1 194 ? -6.338 -5.643 -27.122 1.00 93.94 194 SER A N 1
ATOM 1567 C CA . SER A 1 194 ? -6.183 -6.536 -25.968 1.00 93.94 194 SER A CA 1
ATOM 1568 C C . SER A 1 194 ? -5.374 -5.871 -24.844 1.00 93.94 194 SER A C 1
ATOM 1570 O O . SER A 1 194 ? -5.778 -5.914 -23.678 1.00 93.94 194 SER A O 1
ATOM 1572 N N . THR A 1 195 ? -4.291 -5.175 -25.196 1.00 94.56 195 THR A N 1
ATOM 1573 C CA . THR A 1 195 ? -3.458 -4.388 -24.281 1.00 94.56 195 THR A CA 1
ATOM 1574 C C . THR A 1 195 ? -4.243 -3.221 -23.699 1.00 94.56 195 THR A C 1
ATOM 1576 O O . THR A 1 195 ? -4.289 -3.072 -22.479 1.00 94.56 195 THR A O 1
ATOM 1579 N N . THR A 1 196 ? -4.965 -2.468 -24.531 1.00 93.06 196 THR A N 1
ATOM 1580 C CA . THR A 1 196 ? -5.870 -1.397 -24.086 1.00 93.06 196 THR A CA 1
ATOM 1581 C C . THR A 1 196 ? -6.890 -1.904 -23.066 1.00 93.06 196 THR A C 1
ATOM 1583 O O . THR A 1 196 ? -7.057 -1.309 -22.001 1.00 93.06 196 THR A O 1
ATOM 1586 N N . ALA A 1 197 ? -7.544 -3.038 -23.331 1.00 92.56 197 ALA A N 1
ATOM 1587 C CA . ALA A 1 197 ? -8.524 -3.608 -22.411 1.00 92.56 197 ALA A CA 1
ATOM 1588 C C . ALA A 1 197 ? -7.896 -4.042 -21.073 1.00 92.56 197 ALA A C 1
ATOM 1590 O O . ALA A 1 197 ? -8.486 -3.820 -20.011 1.00 92.56 197 ALA A O 1
ATOM 1591 N N . LYS A 1 198 ? -6.685 -4.617 -21.102 1.00 94.56 198 LYS A N 1
ATOM 1592 C CA . LYS A 1 198 ? -5.928 -4.976 -19.892 1.00 94.56 198 LYS A CA 1
ATOM 1593 C C . LYS A 1 198 ? -5.535 -3.746 -19.079 1.00 94.56 198 LYS A C 1
ATOM 1595 O O . LYS A 1 198 ? -5.720 -3.749 -17.865 1.00 94.56 198 LYS A O 1
ATOM 1600 N N . LEU A 1 199 ? -5.047 -2.691 -19.731 1.00 94.12 199 LEU A N 1
ATOM 1601 C CA . LEU A 1 199 ? -4.682 -1.433 -19.078 1.00 94.12 199 LEU A CA 1
ATOM 1602 C C . LEU A 1 199 ? -5.898 -0.776 -18.410 1.00 94.12 199 LEU A C 1
ATOM 1604 O O . LEU A 1 199 ? -5.823 -0.426 -17.232 1.00 94.12 199 LEU A O 1
ATOM 1608 N N . LYS A 1 200 ? -7.048 -0.706 -19.101 1.00 92.50 200 LYS A N 1
ATOM 1609 C CA . LYS A 1 200 ? -8.309 -0.216 -18.510 1.00 92.50 200 LYS A CA 1
ATOM 1610 C C . LYS A 1 200 ? -8.717 -1.046 -17.293 1.00 92.50 200 LYS A C 1
ATOM 1612 O O . LYS A 1 200 ? -9.060 -0.486 -16.257 1.00 92.50 200 LYS A O 1
ATOM 1617 N N . HIS A 1 201 ? -8.640 -2.377 -17.387 1.00 92.56 201 HIS A N 1
ATOM 1618 C CA . HIS A 1 201 ? -8.958 -3.260 -16.262 1.00 92.56 201 HIS A CA 1
ATOM 1619 C C . HIS A 1 201 ? -8.043 -3.018 -15.055 1.00 92.56 201 HIS A C 1
ATOM 1621 O O . HIS A 1 201 ? -8.530 -2.912 -13.931 1.00 92.56 201 HIS A O 1
ATOM 1627 N N . LEU A 1 202 ? -6.729 -2.943 -15.284 1.00 93.12 202 LEU A N 1
ATOM 1628 C CA . LEU A 1 202 ? -5.736 -2.714 -14.237 1.00 93.12 202 LEU A CA 1
ATOM 1629 C C . LEU A 1 202 ? -5.961 -1.373 -13.540 1.00 93.12 202 LEU A C 1
ATOM 1631 O O . LEU A 1 202 ? -6.041 -1.337 -12.314 1.00 93.12 202 LEU A O 1
ATOM 1635 N N . ARG A 1 203 ? -6.127 -0.299 -14.317 1.00 92.31 203 ARG A N 1
ATOM 1636 C CA . ARG A 1 203 ? -6.390 1.047 -13.805 1.00 92.31 203 ARG A CA 1
ATOM 1637 C C . ARG A 1 203 ? -7.667 1.108 -12.971 1.00 92.31 203 ARG A C 1
ATOM 1639 O O . ARG A 1 203 ? -7.678 1.686 -11.891 1.00 92.31 203 ARG A O 1
ATOM 1646 N N . ASP A 1 204 ? -8.754 0.535 -13.477 1.00 89.88 204 ASP A N 1
ATOM 1647 C CA . ASP A 1 204 ? -10.062 0.646 -12.832 1.00 89.88 204 ASP A CA 1
ATOM 1648 C C . ASP A 1 204 ? -10.148 -0.167 -11.534 1.00 89.88 204 ASP A C 1
ATOM 1650 O O . ASP A 1 204 ? -10.995 0.109 -10.679 1.00 89.88 204 ASP A O 1
ATOM 1654 N N . LYS A 1 205 ? -9.300 -1.191 -11.395 1.00 89.19 205 LYS A N 1
ATOM 1655 C CA . LYS A 1 205 ? -9.335 -2.133 -10.276 1.00 89.19 205 LYS A CA 1
ATOM 1656 C C . LYS A 1 205 ? -8.296 -1.842 -9.194 1.00 89.19 205 LYS A C 1
ATOM 1658 O O . LYS A 1 205 ? -8.568 -2.134 -8.028 1.00 89.19 205 LYS A O 1
ATOM 1663 N N . TYR A 1 206 ? -7.138 -1.294 -9.553 1.00 89.00 206 TYR A N 1
ATOM 1664 C CA . TYR A 1 206 ? -5.995 -1.141 -8.653 1.00 89.00 206 TYR A CA 1
ATOM 1665 C C . TYR A 1 206 ? -5.438 0.287 -8.684 1.00 89.00 206 TYR A C 1
ATOM 1667 O O . TYR A 1 206 ? -5.436 0.940 -9.721 1.00 89.00 206 TYR A O 1
ATOM 1675 N N . GLU A 1 207 ? -4.922 0.775 -7.549 1.00 86.06 207 GLU A N 1
ATOM 1676 C CA . GLU A 1 207 ? -4.332 2.125 -7.465 1.00 86.06 207 GLU A CA 1
ATOM 1677 C C . GLU A 1 207 ? -2.887 2.168 -8.023 1.00 86.06 207 GLU A C 1
ATOM 1679 O O . GLU A 1 207 ? -2.312 3.248 -8.159 1.00 86.06 207 GLU A O 1
ATOM 1684 N N . GLY A 1 208 ? -2.277 1.015 -8.330 1.00 92.62 208 GLY A N 1
ATOM 1685 C CA . GLY A 1 208 ? -0.940 0.918 -8.916 1.00 92.62 208 GLY A CA 1
ATOM 1686 C C . GLY A 1 208 ? -0.520 -0.512 -9.273 1.00 92.62 208 GLY A C 1
ATOM 1687 O O . GLY A 1 208 ? -1.168 -1.479 -8.890 1.00 92.62 208 GLY A O 1
ATOM 1688 N N . LEU A 1 209 ? 0.582 -0.639 -10.011 1.00 96.75 209 LEU A N 1
ATOM 1689 C CA . LEU A 1 209 ? 1.178 -1.889 -10.498 1.00 96.75 209 LEU A CA 1
ATOM 1690 C C . LEU A 1 209 ? 2.346 -2.370 -9.617 1.00 96.75 209 LEU A C 1
ATOM 1692 O O . LEU A 1 209 ? 2.623 -3.567 -9.539 1.00 96.75 209 LEU A O 1
ATOM 1696 N N . ALA A 1 210 ? 3.021 -1.432 -8.949 1.00 97.88 210 ALA A N 1
ATOM 1697 C CA . ALA A 1 210 ? 4.115 -1.659 -8.005 1.00 97.88 210 ALA A CA 1
ATOM 1698 C C . ALA A 1 210 ? 4.127 -0.564 -6.933 1.00 97.88 210 ALA A C 1
ATOM 1700 O O . ALA A 1 210 ? 3.657 0.551 -7.186 1.00 97.88 210 ALA A O 1
ATOM 1701 N N . SER A 1 211 ? 4.680 -0.865 -5.756 1.00 96.50 211 SER A N 1
ATOM 1702 C CA . SER A 1 211 ? 4.813 0.097 -4.655 1.00 96.50 211 SER A CA 1
ATOM 1703 C C . SER A 1 211 ? 6.272 0.470 -4.401 1.00 96.50 211 SER A C 1
ATOM 1705 O O . SER A 1 211 ? 7.144 -0.391 -4.304 1.00 96.50 211 SER A O 1
ATOM 1707 N N . PHE A 1 212 ? 6.527 1.767 -4.258 1.00 97.81 212 PHE A N 1
ATOM 1708 C CA . PHE A 1 212 ? 7.830 2.348 -3.959 1.00 97.81 212 PHE A CA 1
ATOM 1709 C C . PHE A 1 212 ? 7.786 3.037 -2.595 1.00 97.81 212 PHE A C 1
ATOM 1711 O O . PHE A 1 212 ? 6.906 3.856 -2.316 1.00 97.81 212 PHE A O 1
ATOM 1718 N N . HIS A 1 213 ? 8.756 2.711 -1.750 1.00 96.75 213 HIS A N 1
ATOM 1719 C CA . HIS A 1 213 ? 8.875 3.172 -0.376 1.00 96.75 213 HIS A CA 1
ATOM 1720 C C . HIS A 1 213 ? 10.195 3.921 -0.223 1.00 96.75 213 HIS A C 1
ATOM 1722 O O . HIS A 1 213 ? 11.260 3.313 -0.159 1.00 96.75 213 HIS A O 1
ATOM 1728 N N . PHE A 1 214 ? 10.114 5.246 -0.172 1.00 95.00 214 PHE A N 1
ATOM 1729 C CA . PHE A 1 214 ? 11.268 6.121 -0.026 1.00 95.00 214 PHE A CA 1
ATOM 1730 C C . PHE A 1 214 ? 11.477 6.470 1.446 1.00 95.00 214 PHE A C 1
ATOM 1732 O O . PHE A 1 214 ? 10.567 6.969 2.113 1.00 95.00 214 PHE A O 1
ATOM 1739 N N . LEU A 1 215 ? 12.679 6.212 1.944 1.00 92.81 215 LEU A N 1
ATOM 1740 C CA . LEU A 1 215 ? 13.126 6.510 3.302 1.00 92.81 215 LEU A CA 1
ATOM 1741 C C . LEU A 1 215 ? 14.165 7.643 3.274 1.00 92.81 215 LEU A C 1
ATOM 1743 O O . LEU A 1 215 ? 14.761 7.899 2.228 1.00 92.81 215 LEU A O 1
ATOM 1747 N N . PRO A 1 216 ? 14.403 8.359 4.385 1.00 89.00 216 PRO A N 1
ATOM 1748 C CA . PRO A 1 216 ? 15.497 9.319 4.439 1.00 89.00 216 PRO A CA 1
ATOM 1749 C C . PRO A 1 216 ? 16.842 8.562 4.503 1.00 89.00 216 PRO A C 1
ATOM 1751 O O . PRO A 1 216 ? 16.930 7.624 5.287 1.00 89.00 216 PRO A O 1
ATOM 1754 N N . PRO A 1 217 ? 17.900 8.949 3.773 1.00 86.00 217 PRO A N 1
ATOM 1755 C CA . PRO A 1 217 ? 19.250 8.386 3.872 1.00 86.00 217 PRO A CA 1
ATOM 1756 C C . PRO A 1 217 ? 19.863 8.715 5.238 1.00 86.00 217 PRO A C 1
ATOM 1758 O O . PRO A 1 217 ? 20.542 9.724 5.431 1.00 86.00 217 PRO A O 1
ATOM 1761 N N . CYS A 1 218 ? 19.569 7.880 6.225 1.00 86.00 218 CYS A N 1
ATOM 1762 C CA . CYS A 1 218 ? 20.113 7.972 7.568 1.00 86.00 218 CYS A CA 1
ATOM 1763 C C . CYS A 1 218 ? 20.335 6.564 8.135 1.00 86.00 218 CYS A C 1
ATOM 1765 O O . CYS A 1 218 ? 19.689 5.617 7.679 1.00 86.00 218 CYS A O 1
ATOM 1767 N N . PRO A 1 219 ? 21.158 6.405 9.189 1.00 89.25 219 PRO A N 1
ATOM 1768 C CA . PRO A 1 219 ? 21.504 5.083 9.717 1.00 89.25 219 PRO A CA 1
ATOM 1769 C C . PRO A 1 219 ? 20.301 4.226 10.135 1.00 89.25 219 PRO A C 1
ATOM 1771 O O . PRO A 1 219 ? 20.361 3.000 10.138 1.00 89.25 219 PRO A O 1
ATOM 1774 N N . ALA A 1 220 ? 19.186 4.850 10.523 1.00 89.62 220 ALA A N 1
ATOM 1775 C CA . ALA A 1 220 ? 17.972 4.112 10.852 1.00 89.62 220 ALA A CA 1
ATOM 1776 C C . ALA A 1 220 ? 17.297 3.498 9.609 1.00 89.62 220 ALA A C 1
ATOM 1778 O O . ALA A 1 220 ? 16.804 2.378 9.712 1.00 89.62 220 ALA A O 1
ATOM 1779 N N . SER A 1 221 ? 17.337 4.168 8.456 1.00 92.00 221 SER A N 1
ATOM 1780 C CA . SER A 1 221 ? 16.829 3.640 7.183 1.00 92.00 221 SER A CA 1
ATOM 1781 C C . SER A 1 221 ? 17.735 2.561 6.607 1.00 92.00 221 SER A C 1
ATOM 1783 O O . SER A 1 221 ? 17.230 1.527 6.183 1.00 92.00 221 SER A O 1
ATOM 1785 N N . GLU A 1 222 ? 19.054 2.743 6.698 1.00 92.62 222 GLU A N 1
ATOM 1786 C CA . GLU A 1 222 ? 20.036 1.730 6.289 1.00 92.62 222 GLU A CA 1
ATOM 1787 C C . GLU A 1 222 ? 19.817 0.413 7.047 1.00 92.62 222 GLU A C 1
ATOM 1789 O O . GLU A 1 222 ? 19.819 -0.669 6.458 1.00 92.62 222 GLU A O 1
ATOM 1794 N N . ARG A 1 223 ? 19.543 0.495 8.360 1.00 94.62 223 ARG A N 1
ATOM 1795 C CA . ARG A 1 223 ? 19.150 -0.676 9.159 1.00 94.62 223 ARG A CA 1
ATOM 1796 C C . ARG A 1 223 ? 17.840 -1.285 8.678 1.00 94.62 223 ARG A C 1
ATOM 1798 O O . ARG A 1 223 ? 17.795 -2.496 8.498 1.00 94.62 223 ARG A O 1
ATOM 1805 N N . ILE A 1 224 ? 16.803 -0.471 8.444 1.00 95.06 224 ILE A N 1
ATOM 1806 C CA . ILE A 1 224 ? 15.512 -0.963 7.934 1.00 95.06 224 ILE A CA 1
ATOM 1807 C C . ILE A 1 224 ? 15.728 -1.750 6.644 1.00 95.06 224 ILE A C 1
ATOM 1809 O O . ILE A 1 224 ? 15.250 -2.874 6.551 1.00 95.06 224 ILE A O 1
ATOM 1813 N N . ILE A 1 225 ? 16.468 -1.195 5.681 1.00 96.06 225 ILE A N 1
ATOM 1814 C CA . ILE A 1 225 ? 16.749 -1.851 4.402 1.00 96.06 225 ILE A CA 1
ATOM 1815 C C . ILE A 1 225 ? 17.567 -3.121 4.629 1.00 96.06 225 ILE A C 1
ATOM 1817 O O . ILE A 1 225 ? 17.182 -4.186 4.153 1.00 96.06 225 ILE A O 1
ATOM 1821 N N . THR A 1 226 ? 18.655 -3.059 5.390 1.00 96.12 226 THR A N 1
ATOM 1822 C CA . THR A 1 226 ? 19.541 -4.211 5.606 1.00 96.12 226 THR A CA 1
ATOM 1823 C C . THR A 1 226 ? 18.816 -5.374 6.287 1.00 96.12 226 THR A C 1
ATOM 1825 O O . THR A 1 226 ? 18.964 -6.519 5.856 1.00 96.12 226 THR A O 1
ATOM 1828 N N . GLU A 1 227 ? 17.978 -5.092 7.283 1.00 96.50 227 GLU A N 1
ATOM 1829 C CA . GLU A 1 227 ? 17.314 -6.092 8.121 1.00 96.50 227 GLU A CA 1
ATOM 1830 C C . GLU A 1 227 ? 16.007 -6.650 7.527 1.00 96.50 227 GLU A C 1
ATOM 1832 O O . GLU A 1 227 ? 15.442 -7.568 8.118 1.00 96.50 227 GLU A O 1
ATOM 1837 N N . VAL A 1 228 ? 15.517 -6.171 6.369 1.00 94.69 228 VAL A N 1
ATOM 1838 C CA . VAL A 1 228 ? 14.262 -6.674 5.749 1.00 94.69 228 VAL A CA 1
ATOM 1839 C C . VAL A 1 228 ? 14.243 -8.203 5.640 1.00 94.69 228 VAL A C 1
ATOM 1841 O O . VAL A 1 228 ? 13.219 -8.838 5.891 1.00 94.69 228 VAL A O 1
ATOM 1844 N N . ALA A 1 229 ? 15.384 -8.803 5.291 1.00 94.12 229 ALA A N 1
ATOM 1845 C CA . ALA A 1 229 ? 15.527 -10.249 5.129 1.00 94.12 229 ALA A CA 1
ATOM 1846 C C . ALA A 1 229 ? 15.430 -11.044 6.447 1.00 94.12 229 ALA A C 1
ATOM 1848 O O . ALA A 1 229 ? 15.278 -12.261 6.408 1.00 94.12 229 ALA A O 1
ATOM 1849 N N . LEU A 1 230 ? 15.517 -10.375 7.601 1.00 93.94 230 LEU A N 1
ATOM 1850 C CA . LEU A 1 230 ? 15.480 -10.989 8.933 1.00 93.94 230 LEU A CA 1
ATOM 1851 C C . LEU A 1 230 ? 14.066 -11.075 9.522 1.00 93.94 230 LEU A C 1
ATOM 1853 O O . LEU A 1 230 ? 13.912 -11.551 10.647 1.00 93.94 230 LEU A O 1
ATOM 1857 N N . PHE A 1 231 ? 13.052 -10.606 8.791 1.00 94.44 231 PHE A N 1
ATOM 1858 C CA . PHE A 1 231 ? 11.661 -10.620 9.234 1.00 94.44 231 PHE A CA 1
ATOM 1859 C C . PHE A 1 231 ? 11.196 -12.013 9.650 1.00 94.44 231 PHE A C 1
ATOM 1861 O O . PHE A 1 231 ? 11.388 -12.995 8.922 1.00 94.44 231 PHE A O 1
ATOM 1868 N N . LYS A 1 232 ? 10.483 -12.069 10.775 1.00 93.44 232 LYS A N 1
ATOM 1869 C CA . LYS A 1 232 ? 9.824 -13.277 11.251 1.00 93.44 232 LYS A CA 1
ATOM 1870 C C . LYS A 1 232 ? 8.305 -13.084 11.277 1.00 93.44 232 LYS A C 1
ATOM 1872 O O . LYS A 1 232 ? 7.838 -11.989 11.583 1.00 93.44 232 LYS A O 1
ATOM 1877 N N . PRO A 1 233 ? 7.498 -14.118 10.979 1.00 90.75 233 PRO A N 1
ATOM 1878 C CA . PRO A 1 233 ? 6.036 -13.998 10.981 1.00 90.75 233 PRO A CA 1
ATOM 1879 C C . PRO A 1 233 ? 5.448 -13.524 12.313 1.00 90.75 233 PRO A C 1
ATOM 1881 O O . PRO A 1 233 ? 4.388 -12.902 12.321 1.00 90.75 233 PRO A O 1
ATOM 1884 N N . GLU A 1 234 ? 6.126 -13.798 13.427 1.00 91.75 234 GLU A N 1
ATOM 1885 C CA . GLU A 1 234 ? 5.737 -13.357 14.769 1.00 91.75 234 GLU A CA 1
ATOM 1886 C C . GLU A 1 234 ? 5.862 -11.837 14.948 1.00 91.75 234 GLU A C 1
ATOM 1888 O O . GLU A 1 234 ? 5.200 -11.272 15.816 1.00 91.75 234 GLU A O 1
ATOM 1893 N N . ASP A 1 235 ? 6.652 -11.169 14.101 1.00 91.19 235 ASP A N 1
ATOM 1894 C CA . ASP A 1 235 ? 6.800 -9.713 14.093 1.00 91.19 235 ASP A CA 1
ATOM 1895 C C . ASP A 1 235 ? 5.602 -9.012 13.419 1.00 91.19 235 ASP A C 1
ATOM 1897 O O . ASP A 1 235 ? 5.518 -7.781 13.415 1.00 91.19 235 ASP A O 1
ATOM 1901 N N . TRP A 1 236 ? 4.675 -9.770 12.817 1.00 94.25 236 TRP A N 1
ATOM 1902 C CA . TRP A 1 236 ? 3.488 -9.218 12.170 1.00 94.25 236 TRP A CA 1
ATOM 1903 C C . TRP A 1 236 ? 2.497 -8.675 13.201 1.00 94.25 236 TRP A C 1
ATOM 1905 O O . TRP A 1 236 ? 1.917 -9.423 13.992 1.00 94.25 236 TRP A O 1
ATOM 1915 N N . LEU A 1 237 ? 2.214 -7.373 13.145 1.00 93.81 237 LEU A N 1
ATOM 1916 C CA . LEU A 1 237 ? 1.266 -6.758 14.064 1.00 93.81 237 LEU A CA 1
ATOM 1917 C C . LEU A 1 237 ? -0.183 -6.960 13.610 1.00 93.81 237 LEU A C 1
ATOM 1919 O O . LEU A 1 237 ? -0.600 -6.502 12.544 1.00 93.81 237 LEU A O 1
ATOM 1923 N N . ALA A 1 238 ? -0.976 -7.566 14.487 1.00 93.81 238 ALA A N 1
ATOM 1924 C CA . ALA A 1 238 ? -2.434 -7.598 14.434 1.00 93.81 238 ALA A CA 1
ATOM 1925 C C . ALA A 1 238 ? -3.017 -6.920 15.688 1.00 93.81 238 ALA A C 1
ATOM 1927 O O . ALA A 1 238 ? -2.275 -6.506 16.578 1.00 93.81 238 ALA A O 1
ATOM 1928 N N . SER A 1 239 ? -4.343 -6.777 15.757 1.00 93.25 239 SER A N 1
ATOM 1929 C CA . SER A 1 239 ? -4.991 -6.370 17.011 1.00 93.25 239 SER A CA 1
ATOM 1930 C C . SER A 1 239 ? -4.807 -7.449 18.080 1.00 93.25 239 SER A C 1
ATOM 1932 O O . SER A 1 239 ? -5.010 -8.632 17.805 1.00 93.25 239 SER A O 1
ATOM 1934 N N . ALA A 1 240 ? -4.456 -7.034 19.297 1.00 94.38 240 ALA A N 1
ATOM 1935 C CA . ALA A 1 240 ? -4.313 -7.908 20.460 1.00 94.38 240 ALA A CA 1
ATOM 1936 C C . ALA A 1 240 ? -5.647 -8.214 21.168 1.00 94.38 240 ALA A C 1
ATOM 1938 O O . ALA A 1 240 ? -5.659 -8.846 22.222 1.00 94.38 240 ALA A O 1
ATOM 1939 N N . VAL A 1 241 ? -6.781 -7.748 20.639 1.00 95.25 241 VAL A N 1
ATOM 1940 C CA . VAL A 1 241 ? -8.104 -8.023 21.208 1.00 95.25 241 VAL A CA 1
ATOM 1941 C C . VAL A 1 241 ? -8.438 -9.508 21.079 1.00 95.25 241 VAL A C 1
ATOM 1943 O O . VAL A 1 241 ? -8.537 -10.049 19.979 1.00 95.25 241 VAL A O 1
ATOM 1946 N N . GLU A 1 242 ? -8.712 -10.161 22.206 1.00 95.12 242 GLU A N 1
ATOM 1947 C CA . GLU A 1 242 ? -9.199 -11.539 22.205 1.00 95.12 242 GLU A CA 1
ATOM 1948 C C . GLU A 1 242 ? -10.724 -11.536 22.132 1.00 95.12 242 GLU A C 1
ATOM 1950 O O . GLU A 1 242 ? -11.411 -11.046 23.034 1.00 95.12 242 GLU A O 1
ATOM 1955 N N . SER A 1 243 ? -11.273 -12.084 21.051 1.00 92.12 243 SER A N 1
ATOM 1956 C CA . SER A 1 243 ? -12.711 -12.090 20.796 1.00 92.12 243 SER A CA 1
ATOM 1957 C C . SER A 1 243 ? -13.165 -13.423 20.199 1.00 92.12 243 SER A C 1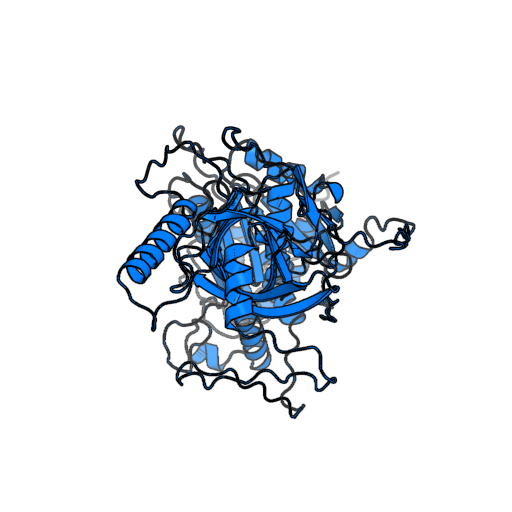
ATOM 1959 O O . SER A 1 243 ? -12.463 -13.980 19.357 1.00 92.12 243 SER A O 1
ATOM 1961 N N . PRO A 1 244 ? -14.358 -13.934 20.564 1.00 91.06 244 PRO A N 1
ATOM 1962 C CA . PRO A 1 244 ? -14.950 -15.104 19.915 1.00 91.06 244 PRO A CA 1
ATOM 1963 C C . PRO A 1 244 ? -15.574 -14.768 18.546 1.00 91.06 244 PRO A C 1
ATOM 1965 O O . PRO A 1 244 ? -16.124 -15.657 17.894 1.00 91.06 244 PRO A O 1
ATOM 1968 N N . ILE A 1 245 ? -15.560 -13.492 18.138 1.00 90.81 245 ILE A N 1
ATOM 1969 C CA . ILE A 1 245 ? -16.098 -13.028 16.859 1.00 90.81 245 ILE A CA 1
ATOM 1970 C C . ILE A 1 245 ? -15.236 -13.584 15.728 1.00 90.81 245 ILE A C 1
ATOM 1972 O O . ILE A 1 245 ? -14.041 -13.315 15.648 1.00 90.81 245 ILE A O 1
ATOM 1976 N N . THR A 1 246 ? -15.874 -14.301 14.811 1.00 90.44 246 THR A N 1
ATOM 1977 C CA . THR A 1 246 ? -15.260 -14.772 13.569 1.00 90.44 246 THR A CA 1
ATOM 1978 C C . THR A 1 246 ? -15.978 -14.144 12.389 1.00 90.44 246 THR A C 1
ATOM 1980 O O . THR A 1 246 ? -17.201 -14.258 12.287 1.00 90.44 246 THR A O 1
ATOM 1983 N N . LEU A 1 247 ? -15.237 -13.508 11.485 1.00 92.50 247 LEU A N 1
ATOM 1984 C CA . LEU A 1 247 ? -15.818 -12.968 10.260 1.00 92.50 247 LEU A CA 1
ATOM 1985 C C . LEU A 1 247 ? -16.122 -14.097 9.261 1.00 92.50 247 LEU A C 1
ATOM 1987 O O . LEU A 1 247 ? -15.368 -15.073 9.202 1.00 92.50 247 LEU A O 1
ATOM 1991 N N . PRO A 1 248 ? -17.186 -13.972 8.447 1.00 89.44 248 PRO A N 1
ATOM 1992 C CA . PRO A 1 248 ? -17.454 -14.915 7.370 1.00 89.44 248 PRO A CA 1
ATOM 1993 C C . PRO A 1 248 ? -16.245 -15.060 6.445 1.00 89.44 248 PRO A C 1
ATOM 1995 O O . PRO A 1 248 ? -15.610 -14.072 6.065 1.00 89.44 248 PRO A O 1
ATOM 1998 N N . THR A 1 249 ? -15.935 -16.296 6.055 1.00 85.12 249 THR A N 1
ATOM 1999 C CA . THR A 1 249 ? -14.916 -16.531 5.030 1.00 85.12 249 THR A CA 1
ATOM 2000 C C . THR A 1 249 ? -15.464 -16.101 3.681 1.00 85.12 249 THR A C 1
ATOM 2002 O O . THR A 1 249 ? -16.529 -16.557 3.270 1.00 85.12 249 THR A O 1
ATOM 2005 N N . ARG A 1 250 ? -14.742 -15.214 2.997 1.00 79.81 250 ARG A N 1
ATOM 2006 C CA . ARG A 1 250 ? -15.021 -14.887 1.604 1.00 79.81 250 ARG A CA 1
ATOM 2007 C C . ARG A 1 250 ? -14.299 -15.897 0.728 1.00 79.81 250 ARG A C 1
ATOM 2009 O O . ARG A 1 250 ? -13.108 -16.132 0.919 1.00 79.81 250 ARG A O 1
ATOM 2016 N N . MET A 1 251 ? -15.015 -16.487 -0.225 1.00 61.66 251 MET A N 1
ATOM 2017 C CA . MET A 1 251 ? -14.391 -17.220 -1.328 1.00 61.66 251 MET A CA 1
ATOM 2018 C C . MET A 1 251 ? -13.875 -16.210 -2.354 1.00 61.66 251 MET A C 1
ATOM 2020 O O . MET A 1 251 ? -14.338 -16.173 -3.488 1.00 61.66 251 MET A O 1
ATOM 2024 N N . ASP A 1 252 ? -12.966 -15.335 -1.931 1.00 67.81 252 ASP A N 1
ATOM 2025 C CA . ASP A 1 252 ? -12.272 -14.467 -2.870 1.00 67.81 252 ASP A CA 1
ATOM 2026 C C . ASP A 1 252 ? -11.164 -15.304 -3.517 1.00 67.81 252 ASP A C 1
ATOM 2028 O O . ASP A 1 252 ? -10.357 -15.938 -2.828 1.00 67.81 252 ASP A O 1
ATOM 2032 N N . CYS A 1 253 ? -11.154 -15.363 -4.851 1.00 60.94 253 CYS A N 1
ATOM 2033 C CA . CYS A 1 253 ? -10.088 -16.025 -5.591 1.00 60.94 253 CYS A CA 1
ATOM 2034 C C . CYS A 1 253 ? -8.761 -15.384 -5.183 1.00 60.94 253 CYS A C 1
ATOM 2036 O O . CYS A 1 253 ? -8.567 -14.185 -5.402 1.00 60.94 253 CYS A O 1
ATOM 2038 N N . LYS A 1 254 ? -7.850 -16.170 -4.593 1.00 74.69 254 LYS A N 1
ATOM 2039 C CA . LYS A 1 254 ? -6.477 -15.710 -4.373 1.00 74.69 254 LYS A CA 1
ATOM 2040 C C . LYS A 1 254 ? -5.947 -15.178 -5.706 1.00 74.69 254 LYS A C 1
ATOM 2042 O O . LYS A 1 254 ? -6.080 -15.889 -6.708 1.00 74.69 254 LYS A O 1
ATOM 2047 N N . PRO A 1 255 ? -5.378 -13.963 -5.739 1.00 81.56 255 PRO A N 1
ATOM 2048 C CA . PRO A 1 255 ? -4.798 -13.461 -6.968 1.00 81.56 255 PRO A CA 1
ATOM 2049 C C . PRO A 1 255 ? -3.734 -14.444 -7.473 1.00 81.56 255 PRO A C 1
ATOM 2051 O O . PRO A 1 255 ? -3.058 -15.105 -6.678 1.00 8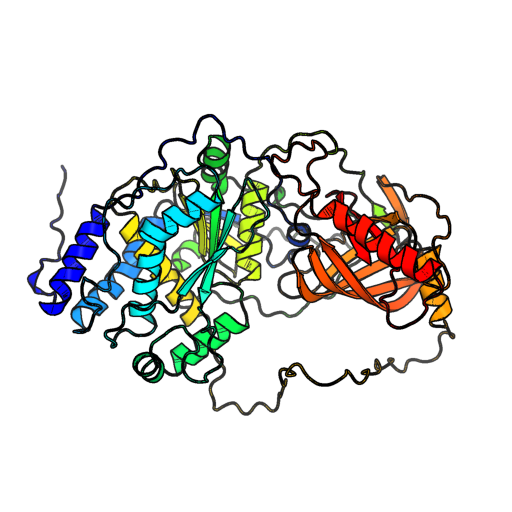1.56 255 PRO A O 1
ATOM 2054 N N . LEU A 1 256 ? -3.633 -14.585 -8.791 1.00 85.94 256 LEU A N 1
ATOM 2055 C CA . LEU A 1 256 ? -2.704 -15.515 -9.428 1.00 85.94 256 LEU A CA 1
ATOM 2056 C C . LEU A 1 256 ? -1.383 -14.804 -9.721 1.00 85.94 256 LEU A C 1
ATOM 2058 O O . LEU A 1 256 ? -1.379 -13.620 -10.045 1.00 85.94 256 LEU A O 1
ATOM 2062 N N . ASP A 1 257 ? -0.274 -15.530 -9.611 1.00 90.44 257 ASP A N 1
ATOM 2063 C CA . ASP A 1 257 ? 1.028 -15.078 -10.112 1.00 90.44 257 ASP A CA 1
ATOM 2064 C C . ASP A 1 257 ? 1.057 -15.157 -11.657 1.00 90.44 257 ASP A C 1
ATOM 2066 O O . ASP A 1 257 ? 0.234 -15.870 -12.245 1.00 90.44 257 ASP A O 1
ATOM 2070 N N . SER A 1 258 ? 1.956 -14.421 -12.334 1.00 88.75 258 SER A N 1
ATOM 2071 C CA . SER A 1 258 ? 2.074 -14.538 -13.800 1.00 88.75 258 SER A CA 1
ATOM 2072 C C . SER A 1 258 ? 2.484 -15.970 -14.169 1.00 88.75 258 SER A C 1
ATOM 2074 O O . SER A 1 258 ? 3.417 -16.509 -13.565 1.00 88.75 258 SER A O 1
ATOM 2076 N N . PRO A 1 259 ? 1.829 -16.605 -15.161 1.00 83.12 259 PRO A N 1
ATOM 2077 C CA . PRO A 1 259 ? 2.206 -17.943 -15.608 1.00 83.12 259 PRO A CA 1
ATOM 2078 C C . PRO A 1 259 ? 3.619 -17.992 -16.211 1.00 83.12 259 PRO A C 1
ATOM 2080 O O . PRO A 1 259 ? 4.246 -19.045 -16.175 1.00 83.12 259 PRO A O 1
ATOM 2083 N N . ALA A 1 260 ? 4.125 -16.868 -16.731 1.00 83.38 260 ALA A N 1
ATOM 2084 C CA . ALA A 1 260 ? 5.448 -16.746 -17.343 1.00 83.38 260 ALA A CA 1
ATOM 2085 C C . ALA A 1 260 ? 6.475 -16.075 -16.410 1.00 83.38 260 ALA A C 1
ATOM 2087 O O . ALA A 1 260 ? 7.508 -15.576 -16.856 1.00 83.38 260 ALA A O 1
ATOM 2088 N N . ALA A 1 261 ? 6.209 -16.053 -15.101 1.00 89.00 261 ALA A N 1
ATOM 2089 C CA . ALA A 1 261 ? 7.098 -15.443 -14.124 1.00 89.00 261 ALA A CA 1
ATOM 2090 C C . ALA A 1 261 ? 8.488 -16.108 -14.127 1.00 89.00 261 ALA A C 1
ATOM 2092 O O . ALA A 1 261 ? 8.654 -17.230 -13.642 1.00 89.00 261 ALA A O 1
ATOM 2093 N N . TRP A 1 262 ? 9.512 -15.386 -14.587 1.00 93.06 262 TRP A N 1
ATOM 2094 C CA . TRP A 1 262 ? 10.917 -15.823 -14.559 1.00 93.06 262 TRP A CA 1
ATOM 2095 C C . TRP A 1 262 ? 11.415 -16.145 -13.136 1.00 93.06 262 TRP A C 1
ATOM 2097 O O . TRP A 1 262 ? 12.296 -16.982 -12.938 1.00 93.06 262 TRP A O 1
ATOM 2107 N N . TRP A 1 263 ? 10.817 -15.512 -12.124 1.00 92.56 263 TRP A N 1
ATOM 2108 C CA . TRP A 1 263 ? 11.113 -15.712 -10.704 1.00 92.56 263 TRP A CA 1
ATOM 2109 C C . TRP A 1 263 ? 10.401 -16.935 -10.097 1.00 92.56 263 TRP A C 1
ATOM 2111 O O . TRP A 1 263 ? 10.642 -17.277 -8.940 1.00 92.56 263 TRP A O 1
ATOM 2121 N N . SER A 1 264 ? 9.555 -17.646 -10.854 1.00 91.62 264 SER A N 1
ATOM 2122 C CA . SER A 1 264 ? 8.889 -18.883 -10.399 1.00 91.62 264 SER A CA 1
ATOM 2123 C C . SER A 1 264 ? 9.875 -19.955 -9.919 1.00 91.62 264 SER A C 1
ATOM 2125 O O . SER A 1 264 ? 9.564 -20.706 -8.991 1.00 91.62 264 SER A O 1
ATOM 2127 N N . ARG A 1 265 ? 11.099 -19.964 -10.468 1.00 91.69 265 ARG A N 1
ATOM 2128 C CA . ARG A 1 265 ? 12.209 -20.822 -10.023 1.00 91.69 265 ARG A CA 1
ATOM 2129 C C . ARG A 1 265 ? 12.562 -20.657 -8.544 1.00 91.69 265 ARG A C 1
ATOM 2131 O O . ARG A 1 265 ? 13.089 -21.591 -7.951 1.00 91.69 265 ARG A O 1
ATOM 2138 N N . TYR A 1 266 ? 12.226 -19.524 -7.923 1.00 91.75 266 TYR A N 1
ATOM 2139 C CA . TYR A 1 266 ? 12.444 -19.312 -6.493 1.00 91.75 266 TYR A CA 1
ATOM 2140 C C . TYR A 1 266 ? 11.451 -20.071 -5.604 1.00 91.75 266 TYR A C 1
ATOM 2142 O O . TYR A 1 266 ? 11.685 -20.216 -4.408 1.00 91.75 266 TYR A O 1
ATOM 2150 N N . GLY A 1 267 ? 10.358 -20.614 -6.155 1.00 82.00 267 GLY A N 1
ATOM 2151 C CA . GLY A 1 267 ? 9.373 -21.390 -5.390 1.00 82.00 267 GLY A CA 1
ATOM 2152 C C . GLY A 1 267 ? 9.938 -22.658 -4.731 1.00 82.00 267 GLY A C 1
ATOM 2153 O O . GLY A 1 267 ? 9.349 -23.168 -3.773 1.00 82.00 267 GLY A O 1
ATOM 2154 N N . SER A 1 268 ? 11.088 -23.142 -5.209 1.00 78.12 268 SER A N 1
ATOM 2155 C CA . SER A 1 268 ? 11.841 -24.248 -4.611 1.00 78.12 268 SER A CA 1
ATOM 2156 C C . SER A 1 268 ? 12.691 -23.821 -3.406 1.00 78.12 268 SER A C 1
ATOM 2158 O O . SER A 1 268 ? 13.062 -24.674 -2.600 1.00 78.12 268 SER A O 1
ATOM 2160 N N . TYR A 1 269 ? 12.972 -22.523 -3.231 1.00 73.88 269 TYR A N 1
ATOM 2161 C CA . TYR A 1 269 ? 13.847 -22.043 -2.166 1.00 73.88 269 TYR A CA 1
ATOM 2162 C C . TYR A 1 269 ? 13.182 -22.207 -0.797 1.00 73.88 269 TYR A C 1
ATOM 2164 O O . TYR A 1 269 ? 12.129 -21.633 -0.485 1.00 73.88 269 TYR A O 1
ATOM 2172 N N . GLY A 1 270 ? 13.834 -23.017 0.038 1.00 59.78 270 GLY A N 1
ATOM 2173 C CA . GLY A 1 270 ? 13.544 -23.142 1.460 1.00 59.78 270 GLY A CA 1
ATOM 2174 C C . GLY A 1 270 ? 12.140 -23.638 1.790 1.00 59.78 270 GLY A C 1
ATOM 2175 O O . GLY A 1 270 ? 11.601 -23.190 2.800 1.00 59.78 270 GLY A O 1
ATOM 2176 N N . GLN A 1 271 ? 11.525 -24.488 0.952 1.00 61.12 271 GLN A N 1
ATOM 2177 C CA . GLN A 1 271 ? 10.273 -25.184 1.293 1.00 61.12 271 GLN A CA 1
ATOM 2178 C C . GLN A 1 271 ? 10.423 -25.809 2.691 1.00 61.12 271 GLN A C 1
ATOM 2180 O O . GLN A 1 271 ? 11.223 -26.735 2.847 1.00 61.12 271 GLN A O 1
ATOM 2185 N N . PRO A 1 272 ? 9.704 -25.324 3.718 1.00 54.19 272 PRO A N 1
ATOM 2186 C CA . PRO A 1 272 ? 9.730 -25.977 5.012 1.00 54.19 272 PRO A CA 1
ATOM 2187 C C . PRO A 1 272 ? 9.121 -27.369 4.839 1.00 54.19 272 PRO A C 1
ATOM 2189 O O . PRO A 1 272 ? 7.973 -27.506 4.407 1.00 54.19 272 PRO A O 1
ATOM 2192 N N . GLN A 1 273 ? 9.894 -28.408 5.152 1.00 47.81 273 GLN A N 1
ATOM 2193 C CA . GLN A 1 273 ? 9.330 -29.736 5.340 1.00 47.81 273 GLN A CA 1
ATOM 2194 C C . GLN A 1 273 ? 8.367 -29.693 6.535 1.00 47.81 273 GLN A C 1
ATOM 2196 O O . GLN A 1 273 ? 8.675 -29.115 7.573 1.00 47.81 273 GLN A O 1
ATOM 2201 N N . ALA A 1 274 ? 7.217 -30.342 6.352 1.00 46.31 274 ALA A N 1
ATOM 2202 C CA . ALA A 1 274 ? 6.101 -30.498 7.283 1.00 46.31 274 ALA A CA 1
ATOM 2203 C C . ALA A 1 274 ? 5.188 -29.270 7.474 1.00 46.31 274 ALA A C 1
ATOM 2205 O O . ALA A 1 274 ? 5.498 -28.290 8.149 1.00 46.31 274 ALA A O 1
ATOM 2206 N N . LYS A 1 275 ? 3.955 -29.405 6.962 1.00 46.66 275 LYS A N 1
ATOM 2207 C CA . LYS A 1 275 ? 2.791 -28.691 7.495 1.00 46.66 275 LYS A CA 1
ATOM 2208 C C . LYS A 1 275 ? 2.657 -29.081 8.966 1.00 46.66 275 LYS A C 1
ATOM 2210 O O . LYS A 1 275 ? 2.126 -30.149 9.261 1.00 46.66 275 LYS A O 1
ATOM 2215 N N . VAL A 1 276 ? 3.091 -28.226 9.887 1.00 41.50 276 VAL A N 1
ATOM 2216 C CA . VAL A 1 276 ? 2.564 -28.279 11.251 1.00 41.50 276 VAL A CA 1
ATOM 2217 C C . VAL A 1 276 ? 1.096 -27.892 11.122 1.00 41.50 276 VAL A C 1
ATOM 2219 O O . VAL A 1 276 ? 0.752 -26.716 11.000 1.00 41.50 276 VAL A O 1
ATOM 2222 N N . GLN A 1 277 ? 0.225 -28.898 11.032 1.00 39.00 277 GLN A N 1
ATOM 2223 C CA . GLN A 1 277 ? -1.198 -28.710 11.260 1.00 39.00 277 GLN A CA 1
ATOM 2224 C C . GLN A 1 277 ? -1.325 -28.236 12.704 1.00 39.00 277 GLN A C 1
ATOM 2226 O O . GLN A 1 277 ? -1.307 -29.029 13.639 1.00 39.00 277 GLN A O 1
ATOM 2231 N N . VAL A 1 278 ? -1.393 -26.921 12.892 1.00 41.59 278 VAL A N 1
ATOM 2232 C CA . VAL A 1 278 ? -1.903 -26.363 14.136 1.00 41.59 278 VAL A CA 1
ATOM 2233 C C . VAL A 1 278 ? -3.371 -26.756 14.153 1.00 41.59 278 VAL A C 1
ATOM 2235 O O . VAL A 1 278 ? -4.189 -26.149 13.461 1.00 41.59 278 VAL A O 1
ATOM 2238 N N . GLU A 1 279 ? -3.683 -27.841 14.862 1.00 34.66 279 GLU A N 1
ATOM 2239 C CA . GLU A 1 279 ? -5.064 -28.222 15.109 1.00 34.66 279 GLU A CA 1
ATOM 2240 C C . GLU A 1 279 ? -5.788 -27.003 15.692 1.00 34.66 279 GLU A C 1
ATOM 2242 O O . GLU A 1 279 ? -5.301 -26.401 16.661 1.00 34.66 279 GLU A O 1
ATOM 2247 N N . PRO A 1 280 ? -6.927 -26.590 15.112 1.00 45.09 280 PRO A N 1
ATOM 2248 C CA . PRO A 1 280 ? -7.738 -25.558 15.720 1.00 45.09 280 PRO A CA 1
ATOM 2249 C C . PRO A 1 280 ? -8.174 -26.095 17.080 1.00 45.09 280 PRO A C 1
ATOM 2251 O O . PRO A 1 280 ? -9.019 -26.987 17.154 1.00 45.09 280 PRO A O 1
ATOM 2254 N N . LYS A 1 281 ? -7.571 -25.575 18.159 1.00 43.47 281 LYS A N 1
ATOM 2255 C CA . LYS A 1 281 ? -8.014 -25.850 19.528 1.00 43.47 281 LYS A CA 1
ATOM 2256 C C . LYS A 1 281 ? -9.528 -25.684 19.542 1.00 43.47 281 LYS A C 1
ATOM 2258 O O . LYS A 1 281 ? -10.029 -24.598 19.244 1.00 43.47 281 LYS A O 1
ATOM 2263 N N . SER A 1 282 ? -10.235 -26.787 19.792 1.00 43.19 282 SER A N 1
ATOM 2264 C CA . SER A 1 282 ? -11.683 -26.847 19.638 1.00 43.19 282 SER A CA 1
ATOM 2265 C C . SER A 1 282 ? -12.316 -25.693 20.414 1.00 43.19 282 SER A C 1
ATOM 2267 O O . SER A 1 282 ? -12.039 -25.512 21.602 1.00 43.19 282 SER A O 1
ATOM 2269 N N . ALA A 1 283 ? -13.149 -24.901 19.739 1.00 45.66 283 ALA A N 1
ATOM 2270 C CA . ALA A 1 283 ? -13.897 -23.790 20.318 1.00 45.66 283 ALA A CA 1
ATOM 2271 C C . ALA A 1 283 ? -15.066 -24.290 21.194 1.00 45.66 283 ALA A C 1
ATOM 2273 O O . ALA A 1 283 ? -16.193 -23.801 21.092 1.00 45.66 283 ALA A O 1
ATOM 2274 N N . ALA A 1 284 ? -14.809 -25.289 22.038 1.00 43.69 284 ALA A N 1
ATOM 2275 C CA . ALA A 1 284 ? -15.726 -25.741 23.063 1.00 43.69 284 ALA A CA 1
ATOM 2276 C C . ALA A 1 284 ? -15.703 -24.707 24.201 1.00 43.69 284 ALA A C 1
ATOM 2278 O O . ALA A 1 284 ? -14.674 -24.479 24.831 1.00 43.69 284 ALA A O 1
ATOM 2279 N N . ASN A 1 285 ? -16.854 -24.068 24.420 1.00 48.12 285 ASN A N 1
ATOM 2280 C CA . ASN A 1 285 ? -17.119 -22.948 25.333 1.00 48.12 285 ASN A CA 1
ATOM 2281 C C . ASN A 1 285 ? -16.662 -21.569 24.834 1.00 48.12 285 ASN A C 1
ATOM 2283 O O . ASN A 1 285 ? -15.798 -20.916 25.421 1.00 48.12 285 ASN A O 1
ATOM 2287 N N . ARG A 1 286 ? -17.331 -21.066 23.783 1.00 55.81 286 ARG A N 1
ATOM 2288 C CA . ARG A 1 286 ? -17.309 -19.639 23.416 1.00 55.81 286 ARG A CA 1
ATOM 2289 C C . ARG A 1 286 ? -17.827 -18.800 24.588 1.00 55.81 286 ARG A C 1
ATOM 2291 O O . ARG A 1 286 ? -19.030 -18.581 24.730 1.00 55.81 286 ARG A O 1
ATOM 2298 N N . LYS A 1 287 ? -16.919 -18.312 25.434 1.00 73.19 287 LYS A N 1
ATOM 2299 C CA . LYS A 1 287 ? -17.229 -17.251 26.394 1.00 73.19 287 LYS A CA 1
ATOM 2300 C C . LYS A 1 287 ? -17.772 -16.065 25.589 1.00 73.19 287 LYS A C 1
ATOM 2302 O O . LYS A 1 287 ? -17.120 -15.622 24.649 1.00 73.19 287 LYS A O 1
ATOM 2307 N N . LYS A 1 288 ? -18.963 -15.554 25.928 1.00 88.44 288 LYS A N 1
ATOM 2308 C CA . LYS A 1 288 ? -19.604 -14.377 25.294 1.00 88.44 288 LYS A CA 1
ATOM 2309 C C . LYS A 1 288 ? -18.892 -13.062 25.660 1.00 88.44 288 LYS A C 1
ATOM 2311 O O . LYS A 1 288 ? -19.524 -12.029 25.865 1.00 88.44 288 LYS A O 1
ATOM 2316 N N . THR A 1 289 ? -17.576 -13.108 25.816 1.00 93.31 289 THR A N 1
ATOM 2317 C CA . THR A 1 289 ? -16.759 -12.032 26.361 1.00 93.31 289 THR A CA 1
ATOM 2318 C C . THR A 1 289 ? -15.599 -11.715 25.438 1.00 93.31 289 THR A C 1
ATOM 2320 O O . THR A 1 289 ? -15.040 -12.616 24.823 1.00 93.31 289 THR A O 1
ATOM 2323 N N . VAL A 1 290 ? -15.214 -10.448 25.405 1.00 94.50 290 VAL A N 1
ATOM 2324 C CA . VAL A 1 290 ? -14.056 -9.919 24.689 1.00 94.50 290 VAL A CA 1
ATOM 2325 C C . VAL A 1 290 ? -13.088 -9.351 25.713 1.00 94.50 290 VAL A C 1
ATOM 2327 O O . VAL A 1 290 ? -13.513 -8.629 26.618 1.00 94.50 290 VAL A O 1
ATOM 2330 N N . TRP A 1 291 ? -11.805 -9.667 25.587 1.00 96.44 291 TRP A N 1
ATOM 2331 C CA . TRP A 1 291 ? -10.762 -9.011 26.367 1.00 96.44 291 TRP A CA 1
ATOM 2332 C C . TRP A 1 291 ? -10.212 -7.819 25.585 1.00 96.44 291 TRP A C 1
ATOM 2334 O O . TRP A 1 291 ? -9.789 -7.947 24.438 1.00 96.44 291 TRP A O 1
ATOM 2344 N N . ILE A 1 292 ? -10.259 -6.646 26.212 1.00 96.19 292 ILE A N 1
ATOM 2345 C CA . ILE A 1 292 ? -9.731 -5.400 25.660 1.00 96.19 292 ILE A CA 1
ATOM 2346 C C . ILE A 1 292 ? -8.330 -5.202 26.232 1.00 96.19 292 ILE A C 1
ATOM 2348 O O . ILE A 1 292 ? -8.216 -5.127 27.462 1.00 96.19 292 ILE A O 1
ATOM 2352 N N . PRO A 1 293 ? -7.293 -5.055 25.390 1.00 94.81 293 PRO A N 1
ATOM 2353 C CA . PRO A 1 293 ? -5.929 -4.873 25.859 1.00 94.81 293 PRO A CA 1
ATOM 2354 C C . PRO A 1 293 ? -5.761 -3.546 26.620 1.00 94.81 293 PRO A C 1
ATOM 2356 O O . PRO A 1 293 ? -6.633 -2.668 26.569 1.00 94.81 293 PRO A O 1
ATOM 2359 N N . PRO A 1 294 ? -4.671 -3.379 27.388 1.00 93.00 294 PRO A N 1
ATOM 2360 C CA . PRO A 1 294 ? -4.348 -2.100 28.011 1.00 93.00 294 PRO A CA 1
ATOM 2361 C C . PRO A 1 294 ? -4.158 -0.998 26.967 1.00 93.00 294 PRO A C 1
ATOM 2363 O O . PRO A 1 294 ? -3.790 -1.257 25.823 1.00 93.00 294 PRO A O 1
ATOM 2366 N N . HIS A 1 295 ? -4.365 0.254 27.387 1.00 86.88 295 HIS A N 1
ATOM 2367 C CA . HIS A 1 295 ? -3.979 1.388 26.558 1.00 86.88 295 HIS A CA 1
ATOM 2368 C C . HIS A 1 295 ? -2.492 1.302 26.240 1.00 86.88 295 HIS A C 1
ATOM 2370 O O . HIS A 1 295 ? -1.669 1.163 27.147 1.00 86.88 295 HIS A O 1
ATOM 2376 N N . CYS A 1 296 ? -2.146 1.477 24.970 1.00 75.88 296 CYS A N 1
ATOM 2377 C CA . CYS A 1 296 ? -0.767 1.724 24.610 1.00 75.88 296 CYS A CA 1
ATOM 2378 C C . CYS A 1 296 ? -0.366 3.067 25.240 1.00 75.88 296 CYS A C 1
ATOM 2380 O O . CYS A 1 296 ? -0.792 4.136 24.802 1.00 75.88 296 CYS A O 1
ATOM 2382 N N . SER A 1 297 ? 0.433 3.034 26.307 1.00 56.16 297 SER A N 1
ATOM 2383 C CA . SER A 1 297 ? 0.890 4.212 27.058 1.00 56.16 297 SER A CA 1
ATOM 2384 C C . SER A 1 297 ? 1.916 5.058 26.288 1.00 56.16 297 SER A C 1
ATOM 2386 O O . SER A 1 297 ? 2.642 5.855 26.880 1.00 56.16 297 SER A O 1
ATOM 2388 N N . ARG A 1 298 ? 1.948 4.960 24.950 1.00 56.84 298 ARG A N 1
ATOM 2389 C CA . ARG A 1 298 ? 2.889 5.644 24.047 1.00 56.84 298 ARG A CA 1
ATOM 2390 C C . ARG A 1 298 ? 2.716 7.167 23.987 1.00 56.84 298 ARG A C 1
ATOM 2392 O O . ARG A 1 298 ? 3.315 7.799 23.127 1.00 56.84 298 ARG A O 1
ATOM 2399 N N . ARG A 1 299 ? 1.969 7.785 24.912 1.00 51.12 299 ARG A N 1
ATOM 2400 C CA . ARG A 1 299 ? 1.812 9.248 24.972 1.00 51.12 299 ARG A CA 1
ATOM 2401 C C . ARG A 1 299 ? 3.161 9.982 25.082 1.00 51.12 299 ARG A C 1
ATOM 2403 O O . ARG A 1 299 ? 3.221 11.112 24.634 1.00 51.12 299 ARG A O 1
ATOM 2410 N N . ASN A 1 300 ? 4.237 9.336 25.554 1.00 49.50 300 ASN A N 1
ATOM 2411 C CA . ASN A 1 300 ? 5.555 9.974 25.717 1.00 49.50 300 ASN A CA 1
ATOM 2412 C C . ASN A 1 300 ? 6.753 9.203 25.116 1.00 49.50 300 ASN A C 1
ATOM 2414 O O . ASN A 1 300 ? 7.892 9.589 25.360 1.00 49.50 300 ASN A O 1
ATOM 2418 N N . ALA A 1 301 ? 6.549 8.110 24.373 1.00 56.38 301 ALA A N 1
ATOM 2419 C CA . ALA A 1 301 ? 7.673 7.344 23.826 1.00 56.38 301 ALA A CA 1
ATOM 2420 C C . ALA A 1 301 ? 7.959 7.780 22.386 1.00 56.38 301 ALA A C 1
ATOM 2422 O O . ALA A 1 301 ? 7.135 7.549 21.501 1.00 56.38 301 ALA A O 1
ATOM 2423 N N . ASN A 1 302 ? 9.132 8.378 22.156 1.00 71.81 302 ASN A N 1
ATOM 2424 C CA . ASN A 1 302 ? 9.678 8.562 20.812 1.00 71.81 302 ASN A CA 1
ATOM 2425 C C . ASN A 1 302 ? 9.656 7.201 20.109 1.00 71.81 302 ASN A C 1
ATOM 2427 O O . ASN A 1 302 ? 10.291 6.252 20.575 1.00 71.81 302 ASN A O 1
ATOM 2431 N N . TYR A 1 303 ? 8.869 7.081 19.041 1.00 82.19 303 TYR A N 1
ATOM 2432 C CA . TYR A 1 303 ? 8.771 5.829 18.306 1.00 82.19 303 TYR A CA 1
ATOM 2433 C C . TYR A 1 303 ? 10.155 5.449 17.775 1.00 82.19 303 TYR A C 1
ATOM 2435 O O . TYR A 1 303 ? 10.845 6.257 17.154 1.00 82.19 303 TYR A O 1
ATOM 2443 N N . LYS A 1 304 ? 10.556 4.202 18.021 1.00 83.94 304 LYS A N 1
ATOM 2444 C CA . LYS A 1 304 ? 11.761 3.627 17.438 1.00 83.94 304 LYS A CA 1
ATOM 2445 C C . LYS A 1 304 ? 11.366 2.948 16.123 1.00 83.94 304 LYS A C 1
ATOM 2447 O O . LYS A 1 304 ? 10.489 2.088 16.158 1.00 83.94 304 LYS A O 1
ATOM 2452 N N . PRO A 1 305 ? 11.973 3.308 14.981 1.00 86.50 305 PRO A N 1
ATOM 2453 C CA . PRO A 1 305 ? 11.744 2.599 13.731 1.00 86.50 305 PRO A CA 1
ATOM 2454 C C . PRO A 1 305 ? 12.071 1.114 13.883 1.00 86.50 305 PRO A C 1
ATOM 2456 O O . PRO A 1 305 ? 13.197 0.759 14.228 1.00 86.50 305 PRO A O 1
ATOM 2459 N N . GLU A 1 306 ? 11.074 0.268 13.640 1.00 90.62 306 GLU A N 1
ATOM 2460 C CA . GLU A 1 306 ? 11.214 -1.188 13.614 1.00 90.62 306 GLU A CA 1
ATOM 2461 C C . GLU A 1 306 ? 10.999 -1.677 12.186 1.00 90.62 306 GLU A C 1
ATOM 2463 O O . GLU A 1 306 ? 9.985 -1.353 11.561 1.00 90.62 306 GLU A O 1
ATOM 2468 N N . THR A 1 307 ? 11.949 -2.458 11.674 1.00 94.25 307 THR A N 1
ATOM 2469 C CA . THR A 1 307 ? 11.967 -2.975 10.300 1.00 94.25 307 THR A CA 1
ATOM 2470 C C . THR A 1 307 ? 10.674 -3.708 9.931 1.00 94.25 307 THR A C 1
ATOM 2472 O O . THR A 1 307 ? 10.129 -3.495 8.845 1.00 94.25 307 THR A O 1
ATOM 2475 N N . SER A 1 308 ? 10.122 -4.495 10.861 1.00 95.62 308 SER A N 1
ATOM 2476 C CA . SER A 1 308 ? 8.860 -5.225 10.693 1.00 95.62 308 SER A CA 1
ATOM 2477 C C . SER A 1 308 ? 7.684 -4.310 10.348 1.00 95.62 308 SER A C 1
ATOM 2479 O O . SER A 1 308 ? 6.876 -4.663 9.493 1.00 95.62 308 SER A O 1
ATOM 2481 N N . HIS A 1 309 ? 7.607 -3.105 10.921 1.00 94.25 309 HIS A N 1
ATOM 2482 C CA . HIS A 1 309 ? 6.538 -2.154 10.616 1.00 94.25 309 HIS A CA 1
ATOM 2483 C C . HIS A 1 309 ? 6.623 -1.628 9.180 1.00 94.25 309 HIS A C 1
ATOM 2485 O O . HIS A 1 309 ? 5.600 -1.511 8.506 1.00 94.25 309 HIS A O 1
ATOM 2491 N N . PHE A 1 310 ? 7.827 -1.305 8.697 1.00 95.00 310 PHE A N 1
ATOM 2492 C CA . PHE A 1 310 ? 8.024 -0.820 7.325 1.00 95.00 310 PHE A CA 1
ATOM 2493 C C . PHE A 1 310 ? 7.758 -1.924 6.311 1.00 95.00 310 PHE A C 1
ATOM 2495 O O . PHE A 1 310 ? 7.090 -1.688 5.305 1.00 95.00 310 PHE A O 1
ATOM 2502 N N . LEU A 1 311 ? 8.204 -3.142 6.611 1.00 97.38 311 LEU A N 1
ATOM 2503 C CA . LEU A 1 311 ? 7.944 -4.297 5.770 1.00 97.38 311 LEU A CA 1
ATOM 2504 C C . LEU A 1 311 ? 6.459 -4.672 5.741 1.00 97.38 311 LEU A C 1
ATOM 2506 O O . LEU A 1 311 ? 5.912 -4.890 4.663 1.00 97.38 311 LEU A O 1
ATOM 2510 N N . GLN A 1 312 ? 5.782 -4.703 6.892 1.00 97.00 312 GLN A N 1
ATOM 2511 C CA . GLN A 1 312 ? 4.339 -4.936 6.956 1.00 97.00 312 GLN A CA 1
ATOM 2512 C C . GLN A 1 312 ? 3.585 -3.868 6.162 1.00 97.00 312 GLN A C 1
ATOM 2514 O O . GLN A 1 312 ? 2.687 -4.206 5.392 1.00 97.00 312 GLN A O 1
ATOM 2519 N N . ARG A 1 313 ? 3.980 -2.593 6.280 1.00 94.94 313 ARG A N 1
ATOM 2520 C CA . ARG A 1 313 ? 3.392 -1.510 5.489 1.00 94.94 313 ARG A CA 1
ATOM 2521 C C . ARG A 1 313 ? 3.562 -1.743 3.986 1.00 94.94 313 ARG A C 1
ATOM 2523 O O . ARG A 1 313 ? 2.595 -1.626 3.232 1.00 94.94 313 ARG A O 1
ATOM 2530 N N . ALA A 1 314 ? 4.775 -2.088 3.564 1.00 96.50 314 ALA A N 1
ATOM 2531 C CA . ALA A 1 314 ? 5.095 -2.342 2.167 1.00 96.50 314 ALA A CA 1
ATOM 2532 C C . ALA A 1 314 ? 4.341 -3.562 1.612 1.00 96.50 314 ALA A C 1
ATOM 2534 O O . ALA A 1 314 ? 3.763 -3.500 0.527 1.00 96.50 314 ALA A O 1
ATOM 2535 N N . TRP A 1 315 ? 4.235 -4.632 2.403 1.00 98.00 315 TRP A N 1
ATOM 2536 C CA . TRP A 1 315 ? 3.452 -5.814 2.059 1.00 98.00 315 TRP A CA 1
ATOM 2537 C C . TRP A 1 315 ? 1.956 -5.512 1.948 1.00 98.00 315 TRP A C 1
ATOM 2539 O O . TRP A 1 315 ? 1.337 -5.893 0.958 1.00 98.00 315 TRP A O 1
ATOM 2549 N N . CYS A 1 316 ? 1.366 -4.801 2.916 1.00 96.00 316 CYS A N 1
ATOM 2550 C CA . CYS A 1 316 ? -0.039 -4.392 2.850 1.00 96.00 316 CYS A CA 1
ATOM 2551 C C . CYS A 1 316 ? -0.316 -3.599 1.569 1.00 96.00 316 CYS A C 1
ATOM 2553 O O . CYS A 1 316 ? -1.269 -3.912 0.859 1.00 96.00 316 CYS A O 1
ATOM 2555 N N . ARG A 1 317 ? 0.573 -2.670 1.193 1.00 94.38 317 ARG A N 1
ATOM 2556 C CA . ARG A 1 317 ? 0.458 -1.936 -0.074 1.00 94.38 317 ARG A CA 1
ATOM 2557 C C . ARG A 1 317 ? 0.575 -2.811 -1.308 1.00 94.38 317 ARG A C 1
ATOM 2559 O O . ARG A 1 317 ? -0.196 -2.609 -2.247 1.00 94.38 317 ARG A O 1
ATOM 2566 N N . ALA A 1 318 ? 1.471 -3.790 -1.310 1.00 96.69 318 ALA A N 1
ATOM 2567 C CA . ALA A 1 318 ? 1.550 -4.742 -2.407 1.00 96.69 318 ALA A CA 1
ATOM 2568 C C . ALA A 1 318 ? 0.269 -5.584 -2.522 1.00 96.69 318 ALA A C 1
ATOM 2570 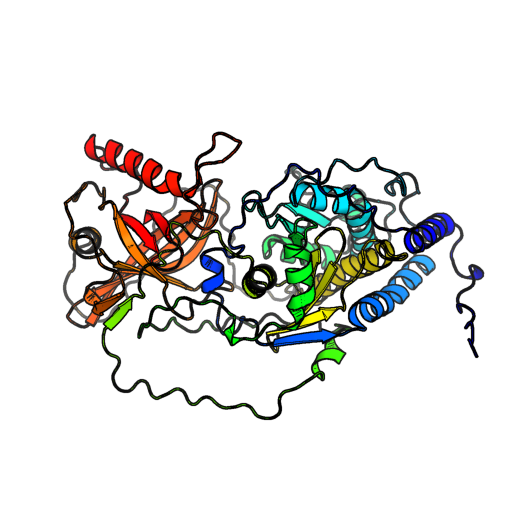O O . ALA A 1 318 ? -0.222 -5.821 -3.621 1.00 96.69 318 ALA A O 1
ATOM 2571 N N . VAL A 1 319 ? -0.320 -6.003 -1.399 1.00 96.00 319 VAL A N 1
ATOM 2572 C CA . VAL A 1 319 ? -1.568 -6.777 -1.394 1.00 96.00 319 VAL A CA 1
ATOM 2573 C C . VAL A 1 319 ? -2.767 -5.931 -1.834 1.00 96.00 319 VAL A C 1
ATOM 2575 O O . VAL A 1 319 ? -3.550 -6.397 -2.657 1.00 96.00 319 VAL A O 1
ATOM 2578 N N . GLU A 1 320 ? -2.906 -4.704 -1.323 1.00 92.62 320 GLU A N 1
ATOM 2579 C CA . GLU A 1 320 ? -3.984 -3.767 -1.679 1.00 92.62 320 GLU A CA 1
ATOM 2580 C C . GLU A 1 320 ? -4.067 -3.517 -3.188 1.00 92.62 320 GLU A C 1
ATOM 2582 O O . GLU A 1 320 ? -5.162 -3.458 -3.745 1.00 92.62 320 GLU A O 1
ATOM 2587 N N . ASN A 1 321 ? -2.909 -3.389 -3.837 1.00 93.06 321 ASN A N 1
ATOM 2588 C CA . ASN A 1 321 ? -2.798 -3.111 -5.268 1.00 93.06 321 ASN A CA 1
ATOM 2589 C C . ASN A 1 321 ? -2.665 -4.367 -6.129 1.00 93.06 321 ASN A C 1
ATOM 2591 O O . ASN A 1 321 ? -2.482 -4.258 -7.334 1.00 93.06 321 ASN A O 1
ATOM 2595 N N . ASP A 1 322 ? -2.687 -5.555 -5.517 1.00 94.62 322 ASP A N 1
ATOM 2596 C CA . ASP A 1 322 ? -2.331 -6.806 -6.190 1.00 94.62 322 ASP A CA 1
ATOM 2597 C C . ASP A 1 322 ? -0.998 -6.714 -6.968 1.00 94.62 322 ASP A C 1
ATOM 2599 O O . ASP A 1 322 ? -0.815 -7.302 -8.038 1.00 94.62 322 ASP A O 1
ATOM 2603 N N . ALA A 1 323 ? -0.048 -5.966 -6.410 1.00 96.19 323 ALA A N 1
ATOM 2604 C CA . ALA A 1 323 ? 1.277 -5.766 -6.962 1.00 96.19 323 ALA A CA 1
ATOM 2605 C C . ALA A 1 323 ? 2.189 -6.953 -6.634 1.00 96.19 323 ALA A C 1
ATOM 2607 O O . ALA A 1 323 ? 2.108 -7.569 -5.562 1.00 96.19 323 ALA A O 1
ATOM 2608 N N . THR A 1 324 ? 3.078 -7.252 -7.579 1.00 97.75 324 THR A N 1
ATOM 2609 C CA . THR A 1 324 ? 4.142 -8.250 -7.415 1.00 97.75 324 THR A CA 1
ATOM 2610 C C . THR A 1 324 ? 5.422 -7.609 -6.900 1.00 97.75 324 THR A C 1
ATOM 2612 O O . THR A 1 324 ? 6.124 -8.225 -6.108 1.00 97.75 324 THR A O 1
ATOM 2615 N N . PHE A 1 325 ? 5.721 -6.378 -7.316 1.00 98.50 325 PHE A N 1
ATOM 2616 C CA . PHE A 1 325 ? 6.990 -5.727 -7.012 1.00 98.50 325 PHE A CA 1
ATOM 2617 C C . PHE A 1 325 ? 6.834 -4.669 -5.918 1.00 98.50 325 PHE A C 1
ATOM 2619 O O . PHE A 1 325 ? 5.916 -3.843 -5.948 1.00 98.50 325 PHE A O 1
ATOM 2626 N N . THR A 1 326 ? 7.772 -4.689 -4.975 1.00 98.38 326 THR A N 1
ATOM 2627 C CA . THR A 1 326 ? 7.909 -3.710 -3.893 1.00 98.38 326 THR A CA 1
ATOM 2628 C C . THR A 1 326 ? 9.341 -3.201 -3.871 1.00 98.38 326 THR A C 1
ATOM 2630 O O . THR A 1 326 ? 10.271 -3.998 -3.872 1.00 98.38 326 THR A O 1
ATOM 2633 N N . ILE A 1 327 ? 9.525 -1.888 -3.824 1.00 98.44 327 ILE A N 1
ATOM 2634 C CA . ILE A 1 327 ? 10.842 -1.252 -3.797 1.00 98.44 327 ILE A CA 1
ATOM 2635 C C . ILE A 1 327 ? 10.977 -0.473 -2.491 1.00 98.44 327 ILE A C 1
ATOM 2637 O O . ILE A 1 327 ? 10.081 0.303 -2.154 1.00 98.44 327 ILE A O 1
ATOM 2641 N N . ILE A 1 328 ? 12.078 -0.662 -1.762 1.00 97.88 328 ILE A N 1
ATOM 2642 C CA . ILE A 1 328 ? 12.422 0.126 -0.568 1.00 97.88 328 ILE A CA 1
ATOM 2643 C C . ILE A 1 328 ? 13.773 0.795 -0.818 1.00 97.88 328 ILE A C 1
ATOM 2645 O O . ILE A 1 328 ? 14.765 0.096 -0.997 1.00 97.88 328 ILE A O 1
ATOM 2649 N N . HIS A 1 329 ? 13.800 2.126 -0.827 1.00 95.88 329 HIS A N 1
ATOM 2650 C CA . HIS A 1 329 ? 14.927 2.937 -1.294 1.00 95.88 329 HIS A CA 1
ATOM 2651 C C . HIS A 1 329 ? 15.194 4.081 -0.310 1.00 95.88 329 HIS A C 1
ATOM 2653 O O . HIS A 1 329 ? 14.278 4.837 0.011 1.00 95.88 329 HIS A O 1
ATOM 2659 N N . ASP A 1 330 ? 16.436 4.276 0.139 1.00 93.31 330 ASP A N 1
ATOM 2660 C CA . ASP A 1 330 ? 16.790 5.394 1.035 1.00 93.31 330 ASP A CA 1
ATOM 2661 C C . ASP A 1 330 ? 17.695 6.459 0.401 1.00 93.31 330 ASP A C 1
ATOM 2663 O O . ASP A 1 330 ? 17.875 7.524 0.973 1.00 93.31 330 ASP A O 1
ATOM 2667 N N . GLY A 1 331 ? 18.227 6.220 -0.798 1.00 90.06 331 GLY A N 1
ATOM 2668 C CA . GLY A 1 331 ? 19.145 7.143 -1.480 1.00 90.06 331 GLY A CA 1
ATOM 2669 C C . GLY A 1 331 ? 20.512 6.521 -1.712 1.00 90.06 331 GLY A C 1
ATOM 2670 O O . GLY A 1 331 ? 21.126 6.773 -2.745 1.00 90.06 331 GLY A O 1
ATOM 2671 N N . ASN A 1 332 ? 20.934 5.682 -0.770 1.00 90.44 332 ASN A N 1
ATOM 2672 C CA . ASN A 1 332 ? 22.240 5.034 -0.726 1.00 90.44 332 ASN A CA 1
ATOM 2673 C C . ASN A 1 332 ? 22.125 3.512 -0.848 1.00 90.44 332 ASN A C 1
ATOM 2675 O O . ASN A 1 332 ? 23.075 2.849 -1.251 1.00 90.44 332 ASN A O 1
ATOM 2679 N N . GLN A 1 333 ? 20.968 2.967 -0.486 1.00 95.19 333 GLN A N 1
ATOM 2680 C CA . GLN A 1 333 ? 20.639 1.558 -0.508 1.00 95.19 333 GLN A CA 1
ATOM 2681 C C . GLN A 1 333 ? 19.231 1.374 -1.075 1.00 95.19 333 GLN A C 1
ATOM 2683 O O . GLN A 1 333 ? 18.317 2.173 -0.837 1.00 95.19 333 GLN A O 1
ATOM 2688 N N . GLU A 1 334 ? 19.055 0.283 -1.807 1.00 97.19 334 GLU A N 1
ATOM 2689 C CA . GLU A 1 334 ? 17.767 -0.184 -2.294 1.00 97.19 334 GLU A CA 1
ATOM 2690 C C . GLU A 1 334 ? 17.628 -1.696 -2.064 1.00 97.19 334 GLU A C 1
ATOM 2692 O O . GLU A 1 334 ? 18.600 -2.455 -2.114 1.00 97.19 334 GLU A O 1
ATOM 2697 N N . ARG A 1 335 ? 16.397 -2.155 -1.830 1.00 97.94 335 ARG A N 1
ATOM 2698 C CA . ARG A 1 335 ? 16.011 -3.551 -2.048 1.00 97.94 335 ARG A CA 1
ATOM 2699 C C . ARG A 1 335 ? 14.802 -3.647 -2.963 1.00 97.94 335 ARG A C 1
ATOM 2701 O O . ARG A 1 335 ? 13.815 -2.929 -2.784 1.00 97.94 335 ARG A O 1
ATOM 2708 N N . ILE A 1 336 ? 14.863 -4.622 -3.865 1.00 98.62 336 ILE A N 1
ATOM 2709 C CA . ILE A 1 336 ? 13.748 -5.035 -4.714 1.00 98.62 336 ILE A CA 1
ATOM 2710 C C . ILE A 1 336 ? 13.132 -6.297 -4.111 1.00 98.62 336 ILE A C 1
ATOM 2712 O O . ILE A 1 33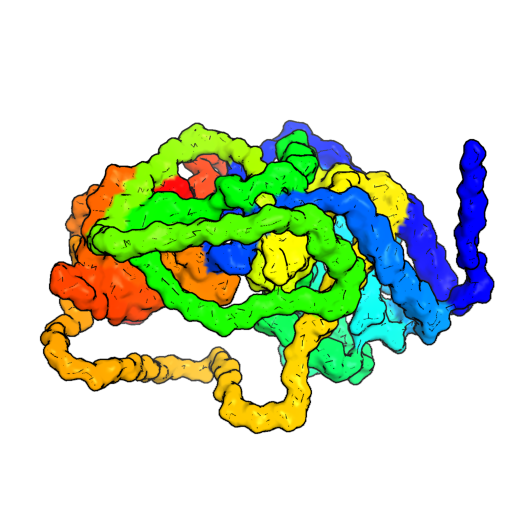6 ? 13.821 -7.281 -3.840 1.00 98.62 336 ILE A O 1
ATOM 2716 N N . GLY A 1 337 ? 11.821 -6.262 -3.895 1.00 98.50 337 GLY A N 1
ATOM 2717 C CA . GLY A 1 337 ? 11.008 -7.367 -3.413 1.00 98.50 337 GLY A CA 1
ATOM 2718 C C . GLY A 1 337 ? 10.076 -7.911 -4.496 1.00 98.50 337 GLY A C 1
ATOM 2719 O O . GLY A 1 337 ? 9.456 -7.135 -5.221 1.00 98.50 337 GLY A O 1
ATOM 2720 N N . ILE A 1 338 ? 9.937 -9.236 -4.566 1.00 98.38 338 ILE A N 1
ATOM 2721 C CA . ILE A 1 338 ? 8.994 -9.964 -5.423 1.00 98.38 338 ILE A CA 1
ATOM 2722 C C . ILE A 1 338 ? 8.052 -10.784 -4.540 1.00 98.38 338 ILE A C 1
ATOM 2724 O O . ILE A 1 338 ? 8.461 -11.709 -3.835 1.00 98.38 338 ILE A O 1
ATOM 2728 N N . ARG A 1 339 ? 6.766 -10.448 -4.582 1.00 97.12 339 ARG A N 1
ATOM 2729 C CA . ARG A 1 339 ? 5.691 -11.129 -3.866 1.00 97.12 339 ARG A CA 1
ATOM 2730 C C . ARG A 1 339 ? 5.202 -12.342 -4.653 1.00 97.12 339 ARG A C 1
ATOM 2732 O O . ARG A 1 339 ? 4.656 -12.205 -5.742 1.00 97.12 339 ARG A O 1
ATOM 2739 N N . GLN A 1 340 ? 5.287 -13.513 -4.030 1.00 95.56 340 GLN A N 1
ATOM 2740 C CA . GLN A 1 340 ? 4.651 -14.742 -4.496 1.00 95.56 340 GLN A CA 1
ATOM 2741 C C . GLN A 1 340 ? 3.330 -14.968 -3.755 1.00 95.56 340 GLN A C 1
ATOM 2743 O O . GLN A 1 340 ? 3.313 -15.183 -2.538 1.00 95.56 340 GLN A O 1
ATOM 2748 N N . ARG A 1 341 ? 2.211 -14.949 -4.485 1.00 93.00 341 ARG A N 1
ATOM 2749 C CA . ARG A 1 341 ? 0.851 -14.987 -3.915 1.00 93.00 341 ARG A CA 1
ATOM 2750 C C . ARG A 1 341 ? 0.459 -16.364 -3.396 1.00 93.00 341 ARG A C 1
ATOM 2752 O O . ARG A 1 341 ? -0.249 -16.470 -2.396 1.00 93.00 341 ARG A O 1
ATOM 2759 N N . SER A 1 342 ? 0.921 -17.426 -4.054 1.00 90.94 342 SER A N 1
ATOM 2760 C CA . SER A 1 342 ? 0.559 -18.804 -3.691 1.00 90.94 342 SER A CA 1
ATOM 2761 C C . SER A 1 342 ? 0.991 -19.176 -2.265 1.00 90.94 342 SER A C 1
ATOM 2763 O O . SER A 1 342 ? 0.234 -19.821 -1.535 1.00 90.94 342 SER A O 1
ATOM 2765 N N . THR A 1 343 ? 2.174 -18.717 -1.853 1.00 92.31 343 THR A N 1
ATOM 2766 C CA . THR A 1 343 ? 2.790 -19.019 -0.551 1.00 92.31 343 THR A CA 1
ATOM 2767 C C . THR A 1 343 ? 2.823 -17.824 0.404 1.00 92.31 343 THR A C 1
ATOM 2769 O O . THR A 1 343 ? 3.204 -17.997 1.560 1.00 92.31 343 THR A O 1
ATOM 2772 N N . ASN A 1 344 ? 2.439 -16.624 -0.055 1.00 95.12 344 ASN A N 1
ATOM 2773 C CA . ASN A 1 344 ? 2.681 -15.348 0.630 1.00 95.12 344 ASN A CA 1
ATOM 2774 C C . ASN A 1 344 ? 4.142 -15.193 1.076 1.00 95.12 344 ASN A C 1
ATOM 2776 O O . ASN A 1 344 ? 4.423 -14.848 2.228 1.00 95.12 344 ASN A O 1
ATOM 2780 N N . THR A 1 345 ? 5.065 -15.486 0.161 1.00 96.31 345 THR A N 1
ATOM 2781 C CA . THR A 1 345 ? 6.501 -15.259 0.354 1.00 96.31 345 THR A CA 1
ATOM 2782 C C . THR A 1 345 ? 6.897 -13.945 -0.313 1.00 96.31 345 THR A C 1
ATOM 2784 O O . THR A 1 345 ? 6.434 -13.654 -1.417 1.00 96.31 345 THR A O 1
ATOM 2787 N N . LEU A 1 346 ? 7.768 -13.174 0.333 1.00 97.94 346 LEU A N 1
ATOM 2788 C CA . LEU A 1 346 ? 8.487 -12.071 -0.296 1.00 97.94 346 LEU A CA 1
ATOM 2789 C C . LEU A 1 346 ? 9.928 -12.506 -0.574 1.00 97.94 346 LEU A C 1
ATOM 2791 O O . LEU A 1 346 ? 10.697 -12.728 0.360 1.00 97.94 346 LEU A O 1
ATOM 2795 N N . PHE A 1 347 ? 10.300 -12.628 -1.843 1.00 98.06 347 PHE A N 1
ATOM 2796 C CA . PHE A 1 347 ? 11.703 -12.746 -2.232 1.00 98.06 347 PHE A CA 1
ATOM 2797 C C . PHE A 1 347 ? 12.313 -11.352 -2.250 1.00 98.06 347 PHE A C 1
ATOM 2799 O O . PHE A 1 347 ? 11.705 -10.449 -2.812 1.00 98.06 347 PHE A O 1
ATOM 2806 N N . VAL A 1 348 ? 13.476 -11.157 -1.643 1.00 98.31 348 VAL A N 1
ATOM 2807 C CA . VAL A 1 348 ? 14.162 -9.859 -1.624 1.00 98.31 348 VAL A CA 1
ATOM 2808 C C . VAL A 1 348 ? 15.556 -9.998 -2.211 1.00 98.31 348 VAL A C 1
ATOM 2810 O O . VAL A 1 348 ? 16.240 -10.984 -1.943 1.00 98.31 348 VAL A O 1
ATOM 2813 N N . SER A 1 349 ? 15.976 -9.019 -3.010 1.00 98.44 349 SER A N 1
ATOM 2814 C CA . SER A 1 349 ? 17.347 -8.935 -3.518 1.00 98.44 349 SER A CA 1
ATOM 2815 C C . SER A 1 349 ? 18.349 -8.766 -2.383 1.00 98.44 349 SER A C 1
ATOM 2817 O O . SER A 1 349 ? 17.970 -8.361 -1.282 1.00 98.44 349 SER A O 1
ATOM 2819 N N . SER A 1 350 ? 19.636 -8.973 -2.670 1.00 97.88 350 SER A N 1
ATOM 2820 C CA . SER A 1 350 ? 20.731 -8.344 -1.920 1.00 97.88 350 SER A CA 1
ATOM 2821 C C . SER A 1 350 ? 20.570 -6.811 -1.884 1.00 97.88 350 SER A C 1
ATOM 2823 O O . SER A 1 350 ? 19.732 -6.243 -2.593 1.00 97.88 350 SER A O 1
ATOM 2825 N N . VAL A 1 351 ? 21.305 -6.135 -0.993 1.00 97.81 351 VAL A N 1
ATOM 2826 C CA . VAL A 1 351 ? 21.280 -4.663 -0.942 1.00 97.81 351 VAL A CA 1
ATOM 2827 C C . VAL A 1 351 ? 21.911 -4.134 -2.225 1.00 97.81 351 VAL A C 1
ATOM 2829 O O . VAL A 1 351 ? 23.056 -4.457 -2.525 1.00 97.81 351 VAL A O 1
ATOM 2832 N N . ILE A 1 352 ? 21.152 -3.336 -2.967 1.00 96.88 352 ILE A N 1
ATOM 2833 C CA . ILE A 1 352 ? 21.591 -2.670 -4.188 1.00 96.88 352 ILE A CA 1
ATOM 2834 C C . ILE A 1 352 ? 22.115 -1.293 -3.798 1.00 96.88 352 ILE A C 1
ATOM 2836 O O . ILE A 1 352 ? 21.470 -0.583 -3.026 1.00 96.88 352 ILE A O 1
ATOM 2840 N N . SER A 1 353 ? 23.266 -0.907 -4.339 1.00 94.38 353 SER A N 1
ATOM 2841 C CA . SER A 1 353 ? 23.769 0.460 -4.244 1.00 94.38 353 SER A CA 1
ATOM 2842 C C . SER A 1 353 ? 23.285 1.257 -5.461 1.00 94.38 353 SER A C 1
ATOM 2844 O O . SER A 1 353 ? 23.724 0.972 -6.577 1.00 94.38 353 SER A O 1
ATOM 2846 N N . PRO A 1 354 ? 22.430 2.285 -5.294 1.00 90.50 354 PRO A N 1
ATOM 2847 C CA . PRO A 1 354 ? 22.029 3.171 -6.388 1.00 90.50 354 PRO A CA 1
ATOM 2848 C C . PRO A 1 354 ? 23.210 3.884 -7.063 1.00 90.50 354 PRO A C 1
ATOM 2850 O O . PRO A 1 354 ? 23.090 4.374 -8.184 1.00 90.50 354 PRO A O 1
ATOM 2853 N N . LEU A 1 355 ? 24.352 3.959 -6.371 1.00 86.75 355 LEU A N 1
ATOM 2854 C CA . LEU A 1 355 ? 25.559 4.655 -6.813 1.00 86.75 355 LEU A CA 1
ATOM 2855 C C . LEU A 1 355 ? 26.447 3.797 -7.721 1.00 86.75 355 LEU A C 1
ATOM 2857 O O . LEU A 1 355 ? 27.452 4.289 -8.224 1.00 86.75 355 LEU A O 1
ATOM 2861 N N . GLU A 1 356 ? 26.117 2.522 -7.912 1.00 87.94 356 GLU A N 1
ATOM 2862 C CA . GLU A 1 356 ? 26.869 1.640 -8.797 1.00 87.94 356 GLU A CA 1
ATOM 2863 C C . GLU A 1 356 ? 26.451 1.806 -10.263 1.00 87.94 356 GLU A C 1
ATOM 2865 O O . GLU A 1 356 ? 25.311 2.141 -10.599 1.00 87.94 356 GLU A O 1
ATOM 2870 N N . THR A 1 357 ? 27.405 1.554 -11.160 1.00 85.25 357 THR A N 1
ATOM 2871 C CA . THR A 1 357 ? 27.171 1.533 -12.607 1.00 85.25 357 THR A CA 1
ATOM 2872 C C . THR A 1 357 ? 26.147 0.461 -12.968 1.00 85.25 357 THR A C 1
ATOM 2874 O O . THR A 1 357 ? 26.213 -0.659 -12.463 1.00 85.25 357 THR A O 1
ATOM 2877 N N . GLY A 1 358 ? 25.218 0.787 -13.865 1.00 87.38 358 GLY A N 1
ATOM 2878 C CA . GLY A 1 358 ? 24.187 -0.140 -14.332 1.00 87.38 358 GLY A CA 1
ATOM 2879 C C . GLY A 1 358 ? 22.885 -0.068 -13.535 1.00 87.38 358 GLY A C 1
ATOM 2880 O O . GLY A 1 358 ? 21.922 -0.746 -13.890 1.00 87.38 358 GLY A O 1
ATOM 2881 N N . TYR A 1 359 ? 22.801 0.793 -12.517 1.00 90.69 359 TYR A N 1
ATOM 2882 C CA . TYR A 1 359 ? 21.579 0.986 -11.734 1.00 90.69 359 TYR A CA 1
ATOM 2883 C C . TYR A 1 359 ? 20.386 1.434 -12.594 1.00 90.69 359 TYR A C 1
ATOM 2885 O O . TYR A 1 359 ? 19.277 0.915 -12.471 1.00 90.69 359 TYR A O 1
ATOM 2893 N N . MET A 1 360 ? 20.608 2.349 -13.538 1.00 88.12 360 MET A N 1
ATOM 2894 C CA . MET A 1 360 ? 19.552 2.792 -14.452 1.00 88.12 360 MET A CA 1
ATOM 2895 C C . MET A 1 360 ? 19.062 1.659 -15.363 1.00 88.12 360 MET A C 1
ATOM 2897 O O . MET A 1 360 ? 17.853 1.509 -15.543 1.00 88.12 360 MET A O 1
ATOM 2901 N N . ARG A 1 361 ? 19.979 0.817 -15.867 1.00 90.75 361 ARG A N 1
ATOM 2902 C CA . ARG A 1 361 ? 19.630 -0.393 -16.628 1.00 90.75 361 ARG A CA 1
ATOM 2903 C C . ARG A 1 361 ? 18.768 -1.336 -15.790 1.00 90.75 361 ARG A C 1
ATOM 2905 O O . ARG A 1 361 ? 17.721 -1.772 -16.260 1.00 90.75 361 ARG A O 1
ATOM 2912 N N . LEU A 1 362 ? 19.164 -1.595 -14.543 1.00 94.44 362 LEU A N 1
ATOM 2913 C CA . LEU A 1 362 ? 18.388 -2.426 -13.622 1.00 94.44 362 LEU A CA 1
ATOM 2914 C C . LEU A 1 362 ? 16.953 -1.901 -13.462 1.00 94.44 362 LEU A C 1
ATOM 2916 O O . LEU A 1 362 ? 16.008 -2.687 -13.492 1.00 94.44 362 LEU A O 1
ATOM 2920 N N . HIS A 1 363 ? 16.761 -0.584 -13.353 1.00 95.25 363 HIS A N 1
ATOM 2921 C CA . HIS A 1 363 ? 15.421 -0.003 -13.255 1.00 95.25 363 HIS A CA 1
ATOM 2922 C C . HIS A 1 363 ? 14.616 -0.048 -14.553 1.00 95.25 363 HIS A C 1
ATOM 2924 O O . HIS A 1 363 ? 13.393 -0.165 -14.485 1.00 95.25 363 HIS A O 1
ATOM 2930 N N . PHE A 1 364 ? 15.256 -0.006 -15.722 1.00 93.44 364 PHE A N 1
ATOM 2931 C CA . PHE A 1 364 ? 14.557 -0.251 -16.988 1.00 93.44 364 PHE A CA 1
ATOM 2932 C C . PHE A 1 364 ? 14.000 -1.671 -17.003 1.00 93.44 364 PHE A C 1
ATOM 2934 O O . PHE A 1 364 ? 12.806 -1.863 -17.239 1.00 93.44 364 PHE A O 1
ATOM 2941 N N . SER A 1 365 ? 14.840 -2.642 -16.638 1.00 95.94 365 SER A N 1
ATOM 2942 C CA . SER A 1 365 ? 14.447 -4.041 -16.484 1.00 95.94 365 SER A CA 1
ATOM 2943 C C . SER A 1 365 ? 13.351 -4.208 -15.424 1.00 95.94 365 SER A C 1
ATOM 2945 O O . SER A 1 365 ? 12.374 -4.918 -15.654 1.00 95.94 365 SER A O 1
ATOM 2947 N N . LEU A 1 366 ? 13.425 -3.488 -14.300 1.00 98.06 366 LEU A N 1
ATOM 2948 C CA . LEU A 1 366 ? 12.393 -3.504 -13.261 1.00 98.06 366 LEU A CA 1
ATOM 2949 C C . LEU A 1 366 ? 11.034 -3.007 -13.767 1.00 98.06 366 LEU A C 1
ATOM 2951 O O . LEU A 1 366 ? 10.034 -3.696 -13.580 1.00 98.06 366 LEU A O 1
ATOM 2955 N N . TYR A 1 367 ? 10.969 -1.833 -14.400 1.00 98.12 367 TYR A N 1
ATOM 2956 C CA . TYR A 1 367 ? 9.697 -1.271 -14.879 1.00 98.12 367 TYR A CA 1
ATOM 2957 C C . TYR A 1 367 ? 9.099 -2.131 -15.989 1.00 98.12 367 TYR A C 1
ATOM 2959 O O . TYR A 1 367 ? 7.899 -2.411 -15.975 1.00 98.12 367 TYR A O 1
ATOM 2967 N N . ALA A 1 368 ? 9.942 -2.619 -16.897 1.00 97.25 368 ALA A N 1
ATOM 2968 C CA . ALA A 1 368 ? 9.553 -3.583 -17.911 1.00 97.25 368 ALA A CA 1
ATOM 2969 C C . ALA A 1 368 ? 8.947 -4.855 -17.286 1.00 97.25 368 ALA A C 1
ATOM 2971 O O . ALA A 1 368 ? 7.852 -5.266 -17.668 1.00 97.25 368 ALA A O 1
ATOM 2972 N N . ALA A 1 369 ? 9.600 -5.437 -16.276 1.00 98.00 369 ALA A N 1
ATOM 2973 C CA . ALA A 1 369 ? 9.091 -6.614 -15.577 1.00 98.00 369 ALA A CA 1
ATOM 2974 C C . ALA A 1 369 ? 7.770 -6.345 -14.839 1.00 98.00 369 ALA A C 1
ATOM 2976 O O . ALA A 1 369 ? 6.886 -7.202 -14.861 1.00 98.00 369 ALA A O 1
ATOM 2977 N N . ILE A 1 370 ? 7.607 -5.167 -14.221 1.00 98.25 370 ILE A N 1
ATOM 2978 C CA . ILE A 1 370 ? 6.357 -4.765 -13.556 1.00 98.25 370 ILE A CA 1
ATOM 2979 C C . ILE A 1 370 ? 5.196 -4.747 -14.554 1.00 98.25 370 ILE A C 1
ATOM 2981 O O . ILE A 1 370 ? 4.146 -5.337 -14.290 1.00 98.25 370 ILE A O 1
ATOM 2985 N N . VAL A 1 371 ? 5.382 -4.076 -15.694 1.00 97.81 371 VAL A N 1
ATOM 2986 C CA . VAL A 1 371 ? 4.340 -3.924 -16.717 1.00 97.81 371 VAL A CA 1
ATOM 2987 C C . VAL A 1 371 ? 3.996 -5.272 -17.339 1.00 97.81 371 VAL A C 1
ATOM 2989 O O . VAL A 1 371 ? 2.819 -5.632 -17.390 1.00 97.81 371 VAL A O 1
ATOM 2992 N N . LYS A 1 372 ? 5.009 -6.050 -17.733 1.00 96.94 372 LYS A N 1
ATOM 2993 C CA . LYS A 1 372 ? 4.825 -7.393 -18.289 1.00 96.94 372 LYS A CA 1
ATOM 2994 C C . LYS A 1 372 ? 4.015 -8.288 -17.357 1.00 96.94 372 LYS A C 1
ATOM 2996 O O . LYS A 1 372 ? 2.972 -8.808 -17.744 1.00 96.94 372 LYS A O 1
ATOM 3001 N N . ASP A 1 373 ? 4.441 -8.405 -16.103 1.00 97.06 373 ASP A N 1
ATOM 3002 C CA . ASP A 1 373 ? 3.776 -9.245 -15.109 1.00 97.06 373 ASP A CA 1
ATOM 3003 C C . ASP A 1 373 ? 2.324 -8.792 -14.848 1.00 97.06 373 ASP A C 1
ATOM 3005 O O . ASP A 1 373 ? 1.425 -9.627 -14.717 1.00 97.06 373 ASP A O 1
ATOM 3009 N N . ALA A 1 374 ? 2.053 -7.480 -14.831 1.00 95.94 374 ALA A N 1
ATOM 3010 C CA . ALA A 1 374 ? 0.691 -6.958 -14.702 1.00 95.94 374 ALA A CA 1
ATOM 3011 C C . ALA A 1 374 ? -0.195 -7.301 -15.914 1.00 95.94 374 ALA A C 1
ATOM 3013 O O . ALA A 1 374 ? -1.336 -7.745 -15.738 1.00 95.94 374 ALA A O 1
ATOM 3014 N N . LEU A 1 375 ? 0.317 -7.142 -17.137 1.00 95.69 375 LEU A N 1
ATOM 3015 C CA . LEU A 1 375 ? -0.409 -7.465 -18.368 1.00 95.69 375 LEU A CA 1
ATOM 3016 C C . LEU A 1 375 ? -0.652 -8.974 -18.527 1.00 95.69 375 LEU A C 1
ATOM 3018 O O . LEU A 1 375 ? -1.712 -9.379 -19.007 1.00 95.69 375 LEU A O 1
ATOM 3022 N N . GLU A 1 376 ? 0.291 -9.820 -18.119 1.00 94.62 376 GLU A N 1
ATOM 3023 C CA . GLU A 1 376 ? 0.174 -11.282 -18.210 1.00 94.62 376 GLU A CA 1
ATOM 3024 C C . GLU A 1 376 ? -0.813 -11.865 -17.192 1.00 94.62 376 GLU A C 1
ATOM 3026 O O . GLU A 1 376 ? -1.570 -12.784 -17.515 1.00 94.62 376 GLU A O 1
ATOM 3031 N N . ARG A 1 377 ? -0.864 -11.317 -15.970 1.00 92.06 377 ARG A N 1
ATOM 3032 C CA . ARG A 1 377 ? -1.848 -11.731 -14.952 1.00 92.06 377 ARG A CA 1
ATOM 3033 C C . ARG A 1 377 ? -3.264 -11.262 -15.260 1.00 92.06 377 ARG A C 1
ATOM 3035 O O . ARG A 1 377 ? -4.228 -11.866 -14.782 1.00 92.06 377 ARG A O 1
ATOM 3042 N N . THR A 1 378 ? -3.406 -10.189 -16.032 1.00 92.56 378 THR A N 1
ATOM 3043 C CA . THR A 1 378 ? -4.714 -9.603 -16.320 1.00 92.56 378 THR A CA 1
ATOM 3044 C C . THR A 1 378 ? -5.466 -10.434 -17.350 1.00 92.56 378 THR A C 1
ATOM 3046 O O . THR A 1 378 ? -5.177 -10.409 -18.546 1.00 92.56 378 THR A O 1
ATOM 3049 N N . ARG A 1 379 ? -6.485 -11.155 -16.875 1.00 88.56 379 ARG A N 1
ATOM 3050 C CA . ARG A 1 379 ? -7.451 -11.861 -17.719 1.00 88.56 379 ARG A CA 1
ATOM 3051 C C . ARG A 1 379 ? -8.642 -10.949 -17.970 1.00 88.56 379 ARG A C 1
ATOM 3053 O O . ARG A 1 379 ? -9.459 -10.739 -17.075 1.00 88.56 379 ARG A O 1
ATOM 3060 N N . VAL A 1 380 ? -8.733 -10.407 -19.177 1.00 82.38 380 VAL A N 1
ATOM 3061 C CA . VAL A 1 380 ? -9.933 -9.695 -19.620 1.00 82.38 380 VAL A CA 1
ATOM 3062 C C . VAL A 1 380 ? -10.927 -10.746 -20.123 1.00 82.38 380 VAL A C 1
ATOM 3064 O O . VAL A 1 380 ? -10.531 -11.584 -20.935 1.00 82.38 380 VAL A O 1
ATOM 3067 N N . PRO A 1 381 ? -12.185 -10.759 -19.646 1.00 71.12 381 PRO A N 1
ATOM 3068 C CA . PRO A 1 381 ? -13.220 -11.599 -20.235 1.00 71.12 381 PRO A CA 1
ATOM 3069 C C . PRO A 1 381 ? -13.320 -11.276 -21.728 1.00 71.12 381 PRO A C 1
ATOM 3071 O O . PRO A 1 381 ? -13.505 -10.114 -22.090 1.00 71.12 381 PRO A O 1
ATOM 3074 N N . GLY A 1 382 ? -13.135 -12.277 -22.590 1.00 66.81 382 GLY A N 1
ATOM 3075 C CA . GLY A 1 382 ? -13.251 -12.080 -24.032 1.00 66.81 382 GLY A CA 1
ATOM 3076 C C . GLY A 1 382 ? -14.650 -11.567 -24.410 1.00 66.81 382 GLY A C 1
ATOM 3077 O O . GLY A 1 382 ? -15.613 -11.846 -23.692 1.00 66.81 382 GLY A O 1
ATOM 3078 N N . PRO A 1 383 ? -14.789 -10.851 -25.539 1.00 60.81 383 PRO A N 1
ATOM 3079 C CA . PRO A 1 383 ? -16.069 -10.295 -25.988 1.00 60.81 383 PRO A CA 1
ATOM 3080 C C . PRO A 1 383 ? -17.153 -11.351 -26.289 1.00 60.81 383 PRO A C 1
ATOM 3082 O O . PRO A 1 383 ? -18.307 -10.989 -26.497 1.00 60.81 383 PRO A O 1
ATOM 3085 N N . GLU A 1 384 ? -16.820 -12.645 -26.284 1.00 49.56 384 GLU A N 1
ATOM 3086 C CA . GLU A 1 384 ? -17.727 -13.728 -26.686 1.00 49.56 384 GLU A CA 1
ATOM 3087 C C . GLU A 1 384 ? -18.474 -14.418 -25.538 1.00 49.56 384 GLU A C 1
ATOM 3089 O O . GLU A 1 384 ? -19.373 -15.219 -25.790 1.00 49.56 384 GLU A O 1
ATOM 3094 N N . VAL A 1 385 ? -18.195 -14.086 -24.274 1.00 46.97 385 VAL A N 1
ATOM 3095 C CA . VAL A 1 385 ? -19.007 -14.599 -23.162 1.00 46.97 385 VAL A CA 1
ATOM 3096 C C . VAL A 1 385 ? -20.063 -13.560 -22.809 1.00 46.97 385 VAL A C 1
ATOM 3098 O O . VAL A 1 385 ? -19.884 -12.714 -21.934 1.00 46.97 385 VAL A O 1
ATOM 3101 N N . THR A 1 386 ? -21.198 -13.642 -23.505 1.00 42.12 386 THR A N 1
ATOM 3102 C CA . THR A 1 386 ? -22.477 -13.055 -23.081 1.00 42.12 386 THR A CA 1
ATOM 3103 C C . THR A 1 386 ? -22.964 -13.753 -21.808 1.00 42.12 386 THR A C 1
ATOM 3105 O O . THR A 1 386 ? -23.979 -14.442 -21.775 1.00 42.12 386 THR A O 1
ATOM 3108 N N . GLU A 1 387 ? -22.238 -13.571 -20.708 1.00 41.72 387 GLU A N 1
ATOM 3109 C CA . GLU A 1 387 ? -22.793 -13.814 -19.389 1.00 41.72 387 GLU A CA 1
ATOM 3110 C C . GLU A 1 387 ? -23.698 -12.633 -19.040 1.00 41.72 387 GLU A C 1
ATOM 3112 O O . GLU A 1 387 ? -23.265 -11.493 -18.865 1.00 41.72 387 GLU A O 1
ATOM 3117 N N . ASN A 1 388 ? -24.992 -12.937 -18.958 1.00 39.06 388 ASN A N 1
ATOM 3118 C CA . ASN A 1 388 ? -26.081 -12.104 -18.454 1.00 39.06 388 ASN A CA 1
ATOM 3119 C C . ASN A 1 388 ? -25.862 -11.688 -16.982 1.00 39.06 388 ASN A C 1
ATOM 3121 O O . ASN A 1 388 ? -26.630 -12.040 -16.089 1.00 39.06 388 ASN A O 1
ATOM 3125 N N . GLY A 1 389 ? -24.809 -10.920 -16.716 1.00 42.62 389 GLY A N 1
ATOM 3126 C CA . GLY A 1 389 ? -24.379 -10.484 -15.393 1.00 42.62 389 GLY A CA 1
ATOM 3127 C C . GLY A 1 389 ? -24.125 -8.984 -15.347 1.00 42.62 389 GLY A C 1
ATOM 3128 O O . GLY A 1 389 ? -23.098 -8.541 -14.843 1.00 42.62 389 GLY A O 1
ATOM 3129 N N . GLY A 1 390 ? -25.047 -8.185 -15.888 1.00 39.31 390 GLY A N 1
ATOM 3130 C CA . GLY A 1 390 ? -24.964 -6.727 -15.883 1.00 39.31 390 GLY A CA 1
ATOM 3131 C C . GLY A 1 390 ? -24.879 -6.137 -14.471 1.00 39.31 390 GLY A C 1
ATOM 3132 O O . GLY A 1 390 ? -25.890 -5.773 -13.871 1.00 39.31 390 GLY A O 1
ATOM 3133 N N . ARG A 1 391 ? -23.663 -5.942 -13.954 1.00 44.59 391 ARG A N 1
ATOM 3134 C CA . ARG A 1 391 ? -23.386 -4.922 -12.937 1.00 44.59 391 ARG A CA 1
ATOM 3135 C C . ARG A 1 391 ? -23.075 -3.615 -13.654 1.00 44.59 391 ARG A C 1
ATOM 3137 O O . ARG A 1 391 ? -21.924 -3.273 -13.893 1.00 44.59 391 ARG A O 1
ATOM 3144 N N . LYS A 1 392 ? -24.138 -2.868 -13.971 1.00 40.44 392 LYS A N 1
ATOM 3145 C CA . LYS A 1 392 ? -24.039 -1.443 -14.307 1.00 40.44 392 LYS A CA 1
ATOM 3146 C C . LYS A 1 392 ? -23.284 -0.725 -13.184 1.00 40.44 392 LYS A C 1
ATOM 3148 O O . LYS A 1 392 ? -23.784 -0.637 -12.060 1.00 40.44 392 LYS A O 1
ATOM 3153 N N . ARG A 1 393 ? -22.105 -0.192 -13.505 1.00 39.06 393 ARG A N 1
ATOM 3154 C CA . ARG A 1 393 ? -21.463 0.904 -12.772 1.00 39.06 393 ARG A CA 1
ATOM 3155 C C . ARG A 1 393 ? -22.475 2.055 -12.786 1.00 39.06 393 ARG A C 1
ATOM 3157 O O . ARG A 1 393 ? -22.850 2.527 -13.855 1.00 39.06 393 ARG A O 1
ATOM 3164 N N . LYS A 1 394 ? -23.040 2.411 -11.627 1.00 36.59 394 LYS A N 1
ATOM 3165 C CA . LYS A 1 394 ? -23.951 3.558 -11.537 1.00 36.59 394 LYS A CA 1
ATOM 3166 C C . LYS A 1 394 ? -23.116 4.818 -11.721 1.00 36.59 394 LYS A C 1
ATOM 3168 O O . LYS A 1 394 ? -22.301 5.141 -10.863 1.00 36.59 394 LYS A O 1
ATOM 3173 N N . GLN A 1 395 ? -23.346 5.478 -12.846 1.00 31.30 395 GLN A N 1
ATOM 3174 C CA . GLN A 1 395 ? -22.980 6.861 -13.083 1.00 31.30 395 GLN A CA 1
ATOM 3175 C C . GLN A 1 395 ? -23.571 7.722 -11.956 1.00 31.30 395 GLN A C 1
ATOM 3177 O O . GLN A 1 395 ? -24.707 7.510 -11.512 1.00 31.30 395 GLN A O 1
ATOM 3182 N N . VAL A 1 396 ? -22.738 8.615 -11.440 1.00 41.94 396 VAL A N 1
ATOM 3183 C CA . VAL A 1 396 ? -23.074 9.624 -10.442 1.00 41.94 396 VAL A CA 1
ATOM 3184 C C . VAL A 1 396 ? -23.967 10.640 -11.142 1.00 41.94 396 VAL A C 1
ATOM 3186 O O . VAL A 1 396 ? -23.469 11.380 -11.969 1.00 41.94 396 VAL A O 1
ATOM 3189 N N . ASP A 1 397 ? -25.280 10.533 -10.927 1.00 34.66 397 ASP A N 1
ATOM 3190 C CA . ASP A 1 397 ? -26.266 11.629 -10.915 1.00 34.66 397 ASP A CA 1
ATOM 3191 C C . ASP A 1 397 ? -27.684 11.054 -11.004 1.00 34.66 397 ASP A C 1
ATOM 3193 O O . ASP A 1 397 ? -28.335 11.016 -12.042 1.00 34.66 397 ASP A O 1
ATOM 3197 N N . ALA A 1 398 ? -28.163 10.545 -9.868 1.00 31.89 398 ALA A N 1
ATOM 3198 C CA . ALA A 1 398 ? -29.586 10.440 -9.560 1.00 31.89 398 ALA A CA 1
ATOM 3199 C C . ALA A 1 398 ? -29.747 10.158 -8.062 1.00 31.89 398 ALA A C 1
ATOM 3201 O O . ALA A 1 398 ? -29.144 9.223 -7.524 1.00 31.89 398 ALA A O 1
ATOM 3202 N N . LEU A 1 399 ? -30.582 10.963 -7.401 1.00 35.41 399 LEU A N 1
ATOM 3203 C CA . LEU A 1 399 ? -30.991 10.821 -6.000 1.00 35.41 399 LEU A CA 1
ATOM 3204 C C . LEU A 1 399 ? -31.269 9.348 -5.623 1.00 35.41 399 LEU A C 1
ATOM 3206 O O . LEU A 1 399 ? -31.981 8.640 -6.345 1.00 35.41 399 LEU A O 1
ATOM 3210 N N . PRO A 1 400 ? -30.728 8.850 -4.495 1.00 33.66 400 PRO A N 1
ATOM 3211 C CA . PRO A 1 400 ? -30.797 7.437 -4.164 1.00 33.66 400 PRO A CA 1
ATOM 3212 C C . PRO A 1 400 ? -32.194 7.065 -3.661 1.00 33.66 400 PRO A C 1
ATOM 3214 O O . PRO A 1 400 ? -32.581 7.380 -2.538 1.00 33.66 400 PRO A O 1
ATOM 3217 N N . THR A 1 401 ? -32.938 6.304 -4.462 1.00 32.81 401 THR A N 1
ATOM 3218 C CA . THR A 1 401 ? -34.084 5.536 -3.967 1.00 32.81 401 THR A CA 1
ATOM 3219 C C . THR A 1 401 ? -33.569 4.453 -3.016 1.00 32.81 401 THR A C 1
ATOM 3221 O O . THR A 1 401 ? -32.810 3.562 -3.412 1.00 32.81 401 THR A O 1
ATOM 3224 N N . GLN A 1 402 ? -33.962 4.556 -1.743 1.00 34.06 402 GLN A N 1
ATOM 3225 C CA . GLN A 1 402 ? -33.678 3.591 -0.681 1.00 34.06 402 GLN A CA 1
ATOM 3226 C C . GLN A 1 402 ? -34.014 2.163 -1.132 1.00 34.06 402 GLN A C 1
ATOM 3228 O O . GLN A 1 402 ? -35.179 1.797 -1.301 1.00 34.06 402 GLN A O 1
ATOM 3233 N N . ARG A 1 403 ? -32.995 1.311 -1.276 1.00 31.97 403 ARG A N 1
ATOM 3234 C CA . ARG A 1 403 ? -33.205 -0.137 -1.363 1.00 31.97 403 ARG A CA 1
ATOM 3235 C C . ARG A 1 403 ? -33.546 -0.659 0.031 1.00 31.97 403 ARG A C 1
ATOM 3237 O O . ARG A 1 403 ? -32.673 -0.779 0.884 1.00 31.97 403 ARG A O 1
ATOM 3244 N N . ARG A 1 404 ? -34.826 -0.979 0.242 1.00 34.88 404 ARG A N 1
ATOM 3245 C CA . ARG A 1 404 ? -35.313 -1.746 1.397 1.00 34.88 404 ARG A CA 1
ATOM 3246 C C . ARG A 1 404 ? -34.536 -3.063 1.506 1.00 34.88 404 ARG A C 1
ATOM 3248 O O . ARG A 1 404 ? -34.568 -3.885 0.591 1.00 34.88 404 ARG A O 1
ATOM 3255 N N . SER A 1 405 ? -33.871 -3.246 2.643 1.00 40.41 405 SER A N 1
ATOM 3256 C CA . SER A 1 405 ? -33.320 -4.523 3.096 1.00 40.41 405 SER A CA 1
ATOM 3257 C C . SER A 1 405 ? -34.404 -5.611 3.052 1.00 40.41 405 SER A C 1
ATOM 3259 O O . SER A 1 405 ? -35.505 -5.432 3.582 1.00 40.41 405 SER A O 1
ATOM 3261 N N . LYS A 1 406 ? -34.111 -6.739 2.391 1.00 39.09 406 LYS A N 1
ATOM 3262 C CA . LYS A 1 406 ? -34.940 -7.949 2.454 1.00 39.09 406 LYS A CA 1
ATOM 3263 C C . LYS A 1 406 ? -34.723 -8.592 3.823 1.00 39.09 406 LYS A C 1
ATOM 3265 O O . LYS A 1 406 ? -33.766 -9.329 4.028 1.00 39.09 406 LYS A O 1
ATOM 3270 N N . ARG A 1 407 ? -35.650 -8.318 4.740 1.00 41.38 407 ARG A N 1
ATOM 3271 C CA . ARG A 1 407 ? -35.842 -9.067 5.984 1.00 41.38 407 ARG A CA 1
ATOM 3272 C C . ARG A 1 407 ? -36.028 -10.547 5.620 1.00 41.38 407 ARG A C 1
ATOM 3274 O O . ARG A 1 407 ? -36.962 -10.877 4.887 1.00 41.38 407 ARG A O 1
ATOM 3281 N N . LEU A 1 408 ? -35.136 -11.422 6.087 1.00 38.69 408 LEU A N 1
ATOM 3282 C CA . LEU A 1 408 ? -35.361 -12.867 6.052 1.00 38.69 408 LEU A CA 1
ATOM 3283 C C . LEU A 1 408 ? -36.662 -13.143 6.811 1.00 38.69 408 LEU A C 1
ATOM 3285 O O . LEU A 1 408 ? -36.812 -12.777 7.975 1.00 38.69 408 LEU A O 1
ATOM 3289 N N . LYS A 1 409 ? -37.632 -13.716 6.098 1.00 36.81 409 LYS A N 1
ATOM 3290 C CA . LYS A 1 409 ? -38.950 -14.085 6.608 1.00 36.81 409 LYS A CA 1
ATOM 3291 C C . LYS A 1 409 ? -38.786 -15.363 7.440 1.00 36.81 409 LYS A C 1
ATOM 3293 O O . LYS A 1 409 ? -39.026 -16.454 6.947 1.00 36.81 409 LYS A O 1
ATOM 3298 N N . GLY A 1 410 ? -38.290 -15.199 8.663 1.00 32.56 410 GLY A N 1
ATOM 3299 C CA . GLY A 1 410 ? -38.350 -16.175 9.748 1.00 32.56 410 GLY A CA 1
ATOM 3300 C C . GLY A 1 410 ? -39.212 -15.590 10.863 1.00 32.56 410 GLY A C 1
ATOM 3301 O O . GLY A 1 410 ? -39.110 -14.401 11.163 1.00 32.56 410 GLY A O 1
ATOM 3302 N N . GLU A 1 411 ? -40.127 -16.392 11.384 1.00 34.59 411 GLU A N 1
ATOM 3303 C CA . GLU A 1 411 ? -41.209 -15.987 12.278 1.00 34.59 411 GLU A CA 1
ATOM 3304 C C . GLU A 1 411 ? -40.735 -15.281 13.562 1.00 34.59 411 GLU A C 1
ATOM 3306 O O . GLU A 1 411 ? -39.809 -15.712 14.240 1.00 34.59 411 GLU A O 1
ATOM 3311 N N . ALA A 1 412 ? -41.413 -14.166 13.848 1.00 38.31 412 ALA A N 1
ATOM 3312 C CA . ALA A 1 412 ? -41.603 -13.494 15.133 1.00 38.31 412 ALA A CA 1
ATOM 3313 C C . ALA A 1 412 ? -40.547 -13.701 16.245 1.00 38.31 412 ALA A C 1
ATOM 3315 O O . ALA A 1 412 ? -40.747 -14.466 17.184 1.00 38.31 412 ALA A O 1
ATOM 3316 N N . ALA A 1 413 ? -39.527 -12.838 16.251 1.00 38.62 413 ALA A N 1
ATOM 3317 C CA . ALA A 1 413 ? -39.012 -12.258 17.492 1.00 38.62 413 ALA A CA 1
ATOM 3318 C C . ALA A 1 413 ? -39.325 -10.749 17.494 1.00 38.62 413 ALA A C 1
ATOM 3320 O O . ALA A 1 413 ? -39.184 -10.063 16.479 1.00 38.62 413 ALA A O 1
ATOM 3321 N N . ALA A 1 414 ? -39.846 -10.264 18.616 1.00 42.28 414 ALA A N 1
ATOM 3322 C CA . ALA A 1 414 ? -40.543 -8.995 18.778 1.00 42.28 414 ALA A CA 1
ATOM 3323 C C . ALA A 1 414 ? -39.777 -7.731 18.319 1.00 42.28 414 ALA A C 1
ATOM 3325 O O . ALA A 1 414 ? -38.641 -7.481 18.699 1.00 42.28 414 ALA A O 1
ATOM 3326 N N . GLY A 1 415 ? -40.469 -6.915 17.517 1.00 43.28 415 GLY A N 1
ATOM 3327 C CA . GLY A 1 415 ? -40.613 -5.454 17.611 1.00 43.28 415 GLY A CA 1
ATOM 3328 C C . GLY A 1 415 ? -39.601 -4.570 18.355 1.00 43.28 415 GLY A C 1
ATOM 3329 O O . GLY A 1 415 ? -40.038 -3.747 19.153 1.00 43.28 415 GLY A O 1
ATOM 3330 N N . HIS A 1 416 ? -38.302 -4.622 18.070 1.00 54.66 416 HIS A N 1
ATOM 3331 C CA . HIS A 1 416 ? -37.427 -3.496 18.426 1.00 54.66 416 HIS A CA 1
ATOM 3332 C C . HIS A 1 416 ? -37.647 -2.342 17.432 1.00 54.66 416 HIS A C 1
ATOM 3334 O O . HIS A 1 416 ? -37.403 -2.498 16.234 1.00 54.66 416 HIS A O 1
ATOM 3340 N N . SER A 1 417 ? -38.158 -1.198 17.903 1.00 69.56 417 SER A N 1
ATOM 3341 C CA . SER A 1 417 ? -38.247 0.019 17.084 1.00 69.56 417 SER A CA 1
ATOM 3342 C C . SER A 1 417 ? -36.839 0.530 16.740 1.00 69.56 417 SER A C 1
ATOM 3344 O O . SER A 1 417 ? -35.900 0.341 17.511 1.00 69.56 417 SER A O 1
ATOM 3346 N N . LEU A 1 418 ? -36.677 1.202 15.595 1.00 65.50 418 LEU A N 1
ATOM 3347 C CA . LEU A 1 418 ? -35.416 1.873 15.225 1.00 65.50 418 LEU A CA 1
ATOM 3348 C C . LEU A 1 418 ? -34.962 2.883 16.291 1.00 65.50 418 LEU A C 1
ATOM 3350 O O . LEU A 1 418 ? -33.768 3.033 16.535 1.00 65.50 418 LEU A O 1
ATOM 3354 N N . GLU A 1 419 ? -35.910 3.531 16.970 1.00 69.81 419 GLU A N 1
ATOM 3355 C CA . GLU A 1 419 ? -35.628 4.394 18.120 1.00 69.81 419 GLU A CA 1
ATOM 3356 C C . GLU A 1 419 ? -34.950 3.607 19.245 1.00 69.81 419 GLU A C 1
ATOM 3358 O O . GLU A 1 419 ? -33.892 4.009 19.712 1.00 69.81 419 GLU A O 1
ATOM 3363 N N . SER A 1 420 ? -35.455 2.419 19.602 1.00 77.00 420 SER A N 1
ATOM 3364 C CA . SER A 1 420 ? -34.801 1.553 20.592 1.00 77.00 420 SER A CA 1
ATOM 3365 C C . SER A 1 420 ? -33.350 1.233 20.223 1.00 77.00 420 SER A C 1
ATOM 3367 O O . SER A 1 420 ? -32.524 1.085 21.118 1.00 77.00 420 SER A O 1
ATOM 3369 N N . LEU A 1 421 ? -33.023 1.134 18.933 1.00 82.88 421 LEU A N 1
ATOM 3370 C CA . LEU A 1 421 ? -31.677 0.805 18.471 1.00 82.88 421 LEU A CA 1
ATOM 3371 C C . LEU A 1 421 ? -30.698 1.972 18.620 1.00 82.88 421 LEU A C 1
ATOM 3373 O O . LEU A 1 421 ? -29.594 1.796 19.133 1.00 82.88 421 LEU A O 1
ATOM 3377 N N . PHE A 1 422 ? -31.097 3.175 18.206 1.00 84.31 422 PHE A N 1
ATOM 3378 C CA . PHE A 1 422 ? -30.253 4.358 18.374 1.00 84.31 422 PHE A CA 1
ATOM 3379 C C . PHE A 1 422 ? -30.044 4.698 19.850 1.00 84.31 422 PHE A C 1
ATOM 3381 O O . PHE A 1 422 ? -28.935 5.085 20.228 1.00 84.31 422 PHE A O 1
ATOM 3388 N N . ASN A 1 423 ? -31.053 4.454 20.693 1.00 84.88 423 ASN A N 1
ATOM 3389 C CA . ASN A 1 423 ? -30.925 4.566 22.145 1.00 84.88 423 ASN A CA 1
ATOM 3390 C C . ASN A 1 423 ? -29.858 3.604 22.666 1.00 84.88 423 ASN A C 1
ATOM 3392 O O . ASN A 1 423 ? -29.022 4.003 23.470 1.00 84.88 423 ASN A O 1
ATOM 3396 N N . GLU A 1 424 ? -29.848 2.352 22.206 1.00 85.94 424 GLU A N 1
ATOM 3397 C CA . GLU A 1 424 ? -28.845 1.351 22.592 1.00 85.94 424 GLU A CA 1
ATOM 3398 C C . GLU A 1 424 ? -27.431 1.763 22.151 1.00 85.94 424 GLU A C 1
ATOM 3400 O O . GLU A 1 424 ? -26.490 1.721 22.950 1.00 85.94 424 GLU A O 1
ATOM 3405 N N . ILE A 1 425 ? -27.280 2.256 20.917 1.00 87.38 425 ILE A N 1
ATOM 3406 C CA . ILE A 1 425 ? -25.998 2.762 20.403 1.00 87.38 425 ILE A CA 1
ATOM 3407 C C . ILE A 1 425 ? -25.491 3.933 21.256 1.00 87.38 425 ILE A C 1
ATOM 3409 O O . ILE A 1 425 ? -24.309 3.964 21.609 1.00 87.38 425 ILE A O 1
ATOM 3413 N N . ALA A 1 426 ? -26.364 4.882 21.606 1.00 86.19 426 ALA A N 1
ATOM 3414 C CA . ALA A 1 426 ? -26.005 6.062 22.389 1.00 86.19 426 ALA A CA 1
ATOM 3415 C C . ALA A 1 426 ? -25.722 5.739 23.869 1.00 86.19 426 ALA A C 1
ATOM 3417 O O . ALA A 1 426 ? -24.731 6.218 24.421 1.00 86.19 426 ALA A O 1
ATOM 3418 N N . SER A 1 427 ? -26.566 4.919 24.501 1.00 81.12 427 SER A N 1
ATOM 3419 C CA . SER A 1 427 ? -26.572 4.699 25.956 1.00 81.12 427 SER A CA 1
ATOM 3420 C C . SER A 1 427 ? -25.713 3.526 26.427 1.00 81.12 427 SER A C 1
ATOM 3422 O O . SER A 1 427 ? -25.175 3.586 27.529 1.00 81.12 427 SER A O 1
ATOM 3424 N N . ARG A 1 428 ? -25.561 2.461 25.625 1.00 74.62 428 ARG A N 1
ATOM 3425 C CA . ARG A 1 428 ? -24.811 1.251 26.015 1.00 74.62 428 ARG A CA 1
ATOM 3426 C C . ARG A 1 428 ? -23.474 1.110 25.300 1.00 74.62 428 ARG A C 1
ATOM 3428 O O . ARG A 1 428 ? -22.528 0.549 25.855 1.00 74.62 428 ARG A O 1
ATOM 3435 N N . GLY A 1 429 ? -23.386 1.612 24.071 1.00 75.81 429 GLY A N 1
ATOM 3436 C CA . GLY A 1 429 ? -22.259 1.417 23.163 1.00 75.81 429 GLY A CA 1
ATOM 3437 C C . GLY A 1 429 ? -21.016 2.243 23.491 1.00 75.81 429 GLY A C 1
ATOM 3438 O O . GLY A 1 429 ? -20.608 3.093 22.700 1.00 75.81 429 GLY A O 1
ATOM 3439 N N . HIS A 1 430 ? -20.406 2.042 24.659 1.00 91.12 430 HIS A N 1
ATOM 3440 C CA . HIS A 1 430 ? -19.171 2.748 25.034 1.00 91.12 430 HIS A CA 1
ATOM 3441 C C . HIS A 1 430 ? -17.907 2.051 24.521 1.00 91.12 430 HIS A C 1
ATOM 3443 O O . HIS A 1 430 ? -16.856 2.676 24.428 1.00 91.12 430 HIS A O 1
ATOM 3449 N N . THR A 1 431 ? -17.989 0.765 24.185 1.00 95.44 431 THR A N 1
ATOM 3450 C CA . THR A 1 431 ? -16.919 0.032 23.499 1.00 95.44 431 THR A CA 1
ATOM 3451 C C . THR A 1 431 ? -17.373 -0.289 22.085 1.00 95.44 431 THR A C 1
ATOM 3453 O O . THR A 1 431 ? -18.413 -0.918 21.906 1.00 95.44 431 THR A O 1
ATOM 3456 N N . LEU A 1 432 ? -16.587 0.136 21.103 1.00 96.81 432 LEU A N 1
ATOM 3457 C CA . LEU A 1 432 ? -16.787 -0.147 19.692 1.00 96.81 432 LEU A CA 1
ATOM 3458 C C . LEU A 1 432 ? -15.693 -1.102 19.221 1.00 96.81 432 LEU A C 1
ATOM 3460 O O . LEU A 1 432 ? -14.518 -0.757 19.199 1.00 96.81 432 LEU A O 1
ATOM 3464 N N . LEU A 1 433 ? -16.086 -2.307 18.843 1.00 97.56 433 LEU A N 1
ATOM 3465 C CA . LEU A 1 433 ? -15.249 -3.261 18.141 1.00 97.56 433 LEU A CA 1
ATOM 3466 C C . LEU A 1 433 ? -15.312 -2.932 16.651 1.00 97.56 433 LEU A C 1
ATOM 3468 O O . LEU A 1 433 ? -16.402 -2.800 16.104 1.00 97.56 433 LEU A O 1
ATOM 3472 N N . VAL A 1 434 ? -14.169 -2.802 15.990 1.00 97.75 434 VAL A N 1
ATOM 3473 C CA . VAL A 1 434 ? -14.087 -2.469 14.565 1.00 97.75 434 VAL A CA 1
ATOM 3474 C C . VAL A 1 434 ? -13.419 -3.614 13.826 1.00 97.75 434 VAL A C 1
ATOM 3476 O O . VAL A 1 434 ? -12.320 -4.045 14.167 1.00 97.75 434 VAL A O 1
ATOM 3479 N N . SER A 1 435 ? -14.086 -4.119 12.799 1.00 97.81 435 SER A N 1
ATOM 3480 C CA . SER A 1 435 ? -13.547 -5.116 11.883 1.00 97.81 435 SER A CA 1
ATOM 3481 C C . SER A 1 435 ? -13.675 -4.648 10.446 1.00 97.81 435 SER A C 1
ATOM 3483 O O . SER A 1 435 ? -14.594 -3.915 10.100 1.00 97.81 435 SER A O 1
ATOM 3485 N N . PHE A 1 436 ? -12.780 -5.124 9.596 1.00 96.94 436 PHE A N 1
ATOM 3486 C CA . PHE A 1 436 ? -12.798 -4.932 8.158 1.00 96.94 436 PHE A CA 1
ATOM 3487 C C . PHE A 1 436 ? -13.072 -6.274 7.512 1.00 96.94 436 PHE A C 1
ATOM 3489 O O . PHE A 1 436 ? -12.457 -7.276 7.872 1.00 96.94 436 PHE A O 1
ATOM 3496 N N . ASN A 1 437 ? -14.011 -6.292 6.579 1.00 95.81 437 ASN A N 1
ATOM 3497 C CA . ASN A 1 437 ? -14.349 -7.459 5.789 1.00 95.81 437 ASN A CA 1
ATOM 3498 C C . ASN A 1 437 ? -14.620 -7.001 4.355 1.00 95.81 437 ASN A C 1
ATOM 3500 O O . ASN A 1 437 ? -15.770 -6.985 3.928 1.00 95.81 437 ASN A O 1
ATOM 3504 N N . PHE A 1 438 ? -13.586 -6.555 3.638 1.00 93.69 438 PHE A N 1
ATOM 3505 C CA . PHE A 1 438 ? -13.667 -6.159 2.230 1.00 93.69 438 PHE A CA 1
ATOM 3506 C C . PHE A 1 438 ? -12.306 -6.146 1.539 1.00 93.69 438 PHE A C 1
ATOM 3508 O O . PHE A 1 438 ? -11.291 -5.836 2.159 1.00 93.69 438 PHE A O 1
ATOM 3515 N N . GLY A 1 439 ? -12.293 -6.399 0.226 1.00 91.75 439 GLY A N 1
ATOM 3516 C CA . GLY A 1 439 ? -11.060 -6.415 -0.565 1.00 91.75 439 GLY A CA 1
ATOM 3517 C C . GLY A 1 439 ? -10.016 -7.352 0.047 1.00 91.75 439 GLY A C 1
ATOM 3518 O O . GLY A 1 439 ? -10.323 -8.493 0.370 1.00 91.75 439 GLY A O 1
ATOM 3519 N N . ALA A 1 440 ? -8.802 -6.844 0.262 1.00 92.94 440 ALA A N 1
ATOM 3520 C CA . ALA A 1 440 ? -7.717 -7.572 0.924 1.00 92.94 440 ALA A CA 1
ATOM 3521 C C . ALA A 1 440 ? -7.870 -7.707 2.455 1.00 92.94 440 ALA A C 1
ATOM 3523 O O . ALA A 1 440 ? -7.085 -8.402 3.108 1.00 92.94 440 ALA A O 1
ATOM 3524 N N . TYR A 1 441 ? -8.843 -7.021 3.051 1.00 95.00 441 TYR A N 1
ATOM 3525 C CA . TYR A 1 441 ? -8.976 -6.904 4.495 1.00 95.00 441 TYR A CA 1
ATOM 3526 C C . TYR A 1 441 ? -10.032 -7.851 5.033 1.00 95.00 441 TYR A C 1
ATOM 3528 O O . TYR A 1 441 ? -11.210 -7.789 4.673 1.00 95.00 441 TYR A O 1
ATOM 3536 N N . ARG A 1 442 ? -9.595 -8.696 5.960 1.00 95.81 442 ARG A N 1
ATOM 3537 C CA . ARG A 1 442 ? -10.460 -9.537 6.773 1.00 95.81 442 ARG A CA 1
ATOM 3538 C C . ARG A 1 442 ? -9.830 -9.639 8.146 1.00 95.81 442 ARG A C 1
ATOM 3540 O O . ARG A 1 442 ? -8.927 -10.447 8.339 1.00 95.81 442 ARG A O 1
ATOM 3547 N N . SER A 1 443 ? -10.283 -8.796 9.067 1.00 96.12 443 SER A N 1
ATOM 3548 C CA . SER A 1 443 ? -9.663 -8.655 10.381 1.00 96.12 443 SER A CA 1
ATOM 3549 C C . SER A 1 443 ? -9.472 -10.021 11.063 1.00 96.12 443 SER A C 1
ATOM 3551 O O . SER A 1 443 ? -10.471 -10.711 11.279 1.00 96.12 443 SER A O 1
ATOM 3553 N N . PRO A 1 444 ? -8.234 -10.412 11.433 1.00 94.31 444 PRO A N 1
ATOM 3554 C CA . PRO A 1 444 ? -7.997 -11.625 12.225 1.00 94.31 444 PRO A CA 1
ATOM 3555 C C . PRO A 1 444 ? -8.653 -11.530 13.608 1.00 94.31 444 PRO A C 1
ATOM 3557 O O . PRO A 1 444 ? -9.152 -12.520 14.132 1.00 94.31 444 PRO A O 1
ATOM 3560 N N . ALA A 1 445 ? -8.675 -10.316 14.159 1.00 95.44 445 ALA A N 1
ATOM 3561 C CA . ALA A 1 445 ? -9.366 -9.923 15.375 1.00 95.44 445 ALA A CA 1
ATOM 3562 C C . ALA A 1 445 ? -9.906 -8.487 15.209 1.00 95.44 445 ALA A C 1
ATOM 3564 O O . ALA A 1 445 ? -9.312 -7.698 14.459 1.00 95.44 445 ALA A O 1
ATOM 3565 N N . PRO A 1 446 ? -11.033 -8.129 15.854 1.00 97.12 446 PRO A N 1
ATOM 3566 C CA . PRO A 1 446 ? -11.529 -6.757 15.847 1.00 97.12 446 PRO A CA 1
ATOM 3567 C C . PRO A 1 446 ? -10.594 -5.834 16.631 1.00 97.12 446 PRO A C 1
ATOM 3569 O O . PRO A 1 446 ? -10.107 -6.224 17.677 1.00 97.12 446 PRO A O 1
ATOM 3572 N N . SER A 1 447 ? -10.439 -4.585 16.208 1.00 97.19 447 SER A N 1
ATOM 3573 C CA . SER A 1 447 ? -9.830 -3.543 17.044 1.00 97.19 447 SER A CA 1
ATOM 3574 C C . SER A 1 447 ? -10.827 -3.015 18.068 1.00 97.19 447 SER A C 1
ATOM 3576 O O . SER A 1 447 ? -12.022 -2.949 17.781 1.00 97.19 447 SER A O 1
ATOM 3578 N N . ALA A 1 448 ? -10.362 -2.616 19.251 1.00 97.00 448 ALA A N 1
ATOM 3579 C CA . ALA A 1 448 ? -11.223 -2.120 20.321 1.00 97.00 448 ALA A CA 1
ATOM 3580 C C . ALA A 1 448 ? -11.053 -0.612 20.510 1.00 97.00 448 ALA A C 1
ATOM 3582 O O . ALA A 1 448 ? -10.024 -0.135 20.985 1.00 97.00 448 ALA A O 1
ATOM 3583 N N . PHE A 1 449 ? -12.115 0.131 20.217 1.00 96.75 449 PHE A N 1
ATOM 3584 C CA . PHE A 1 449 ? -12.194 1.557 20.457 1.00 96.75 449 PHE A CA 1
ATOM 3585 C C . PHE A 1 449 ? -13.049 1.863 21.683 1.00 96.75 449 PHE A C 1
ATOM 3587 O O . PHE A 1 449 ? -14.141 1.327 21.882 1.00 96.75 449 PHE A O 1
ATOM 3594 N N . LEU A 1 450 ? -12.563 2.790 22.494 1.00 95.75 450 LEU A N 1
ATOM 3595 C CA . LEU A 1 450 ? -13.238 3.302 23.673 1.00 95.75 450 LEU A CA 1
ATOM 3596 C C . LEU A 1 450 ? -13.834 4.669 23.368 1.00 95.75 450 LEU A C 1
ATOM 3598 O O . LEU A 1 450 ? -13.151 5.552 22.856 1.00 95.75 450 LEU A O 1
ATOM 3602 N N . ARG A 1 451 ? -15.113 4.852 23.687 1.00 95.56 451 ARG A N 1
ATOM 3603 C CA . ARG A 1 451 ? -15.810 6.124 23.494 1.00 95.56 451 ARG A CA 1
ATOM 3604 C C . ARG A 1 451 ? -15.149 7.236 24.315 1.00 95.56 451 ARG A C 1
ATOM 3606 O O . ARG A 1 451 ? -14.996 7.100 25.530 1.00 95.56 451 ARG A O 1
ATOM 3613 N N . THR A 1 452 ? -14.805 8.339 23.658 1.00 93.81 452 THR A N 1
ATOM 3614 C CA . THR A 1 452 ? -14.196 9.533 24.264 1.00 93.81 452 THR A CA 1
ATOM 3615 C C . THR A 1 452 ? -15.153 10.722 24.298 1.00 93.81 452 THR A C 1
ATOM 3617 O O . THR A 1 452 ? -15.144 11.452 25.287 1.00 93.81 452 THR A O 1
ATOM 3620 N N . LEU A 1 453 ? -16.021 10.875 23.287 1.00 93.81 453 LEU A N 1
ATOM 3621 C CA . LEU A 1 453 ? -17.102 11.871 23.256 1.00 93.81 453 LEU A CA 1
ATOM 3622 C C . LEU A 1 453 ? -18.472 11.183 23.082 1.00 93.81 453 LEU A C 1
ATOM 3624 O O . LEU A 1 453 ? -18.549 10.116 22.456 1.00 93.81 453 LEU A O 1
ATOM 3628 N N . PRO A 1 454 ? -19.549 11.739 23.673 1.00 93.56 454 PRO A N 1
ATOM 3629 C CA . PRO A 1 454 ? -20.877 11.123 23.661 1.00 93.56 454 PRO A CA 1
ATOM 3630 C C . PRO A 1 454 ? -21.492 11.115 22.255 1.00 93.56 454 PRO A C 1
ATOM 3632 O O . PRO A 1 454 ? -20.896 11.587 21.294 1.00 93.56 454 PRO A O 1
ATOM 3635 N N . SER A 1 455 ? -22.684 10.536 22.109 1.00 92.56 455 SER A N 1
ATOM 3636 C CA . SER A 1 455 ? -23.463 10.751 20.886 1.00 92.56 455 SER A CA 1
ATOM 3637 C C . SER A 1 455 ? -23.992 12.184 20.878 1.00 92.56 455 SER A C 1
ATOM 3639 O O . SER A 1 455 ? -24.457 12.671 21.907 1.00 92.56 455 SER A O 1
ATOM 3641 N N . CYS A 1 456 ? -23.967 12.844 19.721 1.00 91.00 456 CYS A N 1
ATOM 3642 C CA . CYS A 1 456 ? -24.699 14.094 19.517 1.00 91.00 456 CYS A CA 1
ATOM 3643 C C . CYS A 1 456 ? -25.945 13.898 18.641 1.00 91.00 456 CYS A C 1
ATOM 3645 O O . CYS A 1 456 ? -26.467 14.858 18.086 1.00 91.00 456 CYS A O 1
ATOM 3647 N N . HIS A 1 457 ? -26.452 12.662 18.543 1.00 88.69 457 HIS A N 1
ATOM 3648 C CA . HIS A 1 457 ? -27.742 12.375 17.920 1.00 88.69 457 HIS A CA 1
ATOM 3649 C C . HIS A 1 457 ? -28.834 13.283 18.526 1.00 88.69 457 HIS A C 1
ATOM 3651 O O . HIS A 1 457 ? -28.880 13.380 19.753 1.00 88.69 457 HIS A O 1
ATOM 3657 N N . PRO A 1 458 ? -29.725 13.900 17.718 1.00 85.81 458 PRO A N 1
ATOM 3658 C CA . PRO A 1 458 ? -30.707 14.891 18.180 1.00 85.81 458 PRO A CA 1
ATOM 3659 C C . PRO A 1 458 ? -31.539 14.480 19.401 1.00 85.81 458 PRO A C 1
ATOM 3661 O O . PRO A 1 458 ? -31.899 15.318 20.221 1.00 85.81 458 PRO A O 1
ATOM 3664 N N . ASP A 1 459 ? -31.830 13.188 19.522 1.00 85.00 459 ASP A N 1
ATOM 3665 C CA . ASP A 1 459 ? -32.673 12.651 20.594 1.00 85.00 459 ASP A CA 1
ATOM 3666 C C . ASP A 1 459 ? -31.884 12.295 21.879 1.00 85.00 459 ASP A C 1
ATOM 3668 O O . ASP A 1 459 ? -32.483 12.102 22.933 1.00 85.00 459 ASP A O 1
ATOM 3672 N N . PHE A 1 460 ? -30.542 12.250 21.826 1.00 80.19 460 PHE A N 1
ATOM 3673 C CA . PHE A 1 460 ? -29.653 11.830 22.934 1.00 80.19 460 PHE A CA 1
ATOM 3674 C C . PHE A 1 460 ? -28.450 12.759 23.126 1.00 80.19 460 PHE A C 1
ATOM 3676 O O . PHE A 1 460 ? -27.398 12.319 23.595 1.00 80.19 460 PHE A O 1
ATOM 3683 N N . ILE A 1 461 ? -28.586 14.028 22.731 1.00 80.38 461 ILE A N 1
ATOM 3684 C CA . ILE A 1 461 ? -27.464 14.964 22.610 1.00 80.38 461 ILE A CA 1
ATOM 3685 C C . ILE A 1 461 ? -26.659 15.024 23.907 1.00 80.38 461 ILE A C 1
ATOM 3687 O O . ILE A 1 461 ? -27.153 15.451 24.950 1.00 80.38 461 ILE A O 1
ATOM 3691 N N . SER A 1 462 ? -25.390 14.636 23.803 1.00 78.00 462 SER A N 1
ATOM 3692 C CA . SER A 1 462 ? -24.356 14.826 24.817 1.00 78.00 462 SER A CA 1
ATOM 3693 C C . SER A 1 462 ? -24.720 14.297 26.204 1.00 78.00 462 SER A C 1
ATOM 3695 O O . SER A 1 462 ? -24.262 14.835 27.214 1.00 78.00 462 SER A O 1
ATOM 3697 N N . GLN A 1 463 ? -25.515 13.224 26.263 1.00 83.56 463 GLN A N 1
ATOM 3698 C CA . GLN A 1 463 ? -25.812 12.571 27.532 1.00 83.56 463 GLN A CA 1
ATOM 3699 C C . GLN A 1 463 ? -24.511 12.081 28.198 1.00 83.56 463 GLN A C 1
ATOM 3701 O O . GLN A 1 463 ? -23.659 11.484 27.525 1.00 83.56 463 GLN A O 1
ATOM 3706 N N . PRO A 1 464 ? -24.325 12.330 29.509 1.00 83.62 464 PRO A N 1
ATOM 3707 C CA . PRO A 1 464 ? -23.165 11.836 30.238 1.00 83.62 464 PRO A CA 1
ATOM 3708 C C . PRO A 1 464 ? -23.082 10.312 30.171 1.00 83.62 464 PRO A C 1
ATOM 3710 O O . PRO A 1 464 ? -24.096 9.621 30.244 1.00 83.62 464 PRO A O 1
ATOM 3713 N N . PHE A 1 465 ? -21.864 9.779 30.095 1.00 88.25 465 PHE A N 1
ATOM 3714 C CA . PHE A 1 465 ? -21.635 8.339 30.111 1.00 88.25 465 PHE A CA 1
ATOM 3715 C C . PHE A 1 465 ? -20.414 7.970 30.960 1.00 88.25 465 PHE A C 1
ATOM 3717 O O . PHE A 1 465 ? -19.463 8.755 31.064 1.00 88.25 465 PHE A O 1
ATOM 3724 N N . PRO A 1 466 ? -20.401 6.770 31.564 1.00 88.75 466 PRO A N 1
ATOM 3725 C CA . PRO A 1 466 ? -19.229 6.280 32.268 1.00 88.75 466 PRO A CA 1
ATOM 3726 C C . PRO A 1 466 ? -18.102 6.006 31.269 1.00 88.75 466 PRO A C 1
ATOM 3728 O O . PRO A 1 466 ? -18.263 5.234 30.322 1.00 88.75 466 PRO A O 1
ATOM 3731 N N . ARG A 1 467 ? -16.928 6.606 31.499 1.00 89.06 467 ARG A N 1
ATOM 3732 C CA . ARG A 1 467 ? -15.761 6.371 30.642 1.00 89.06 467 ARG A CA 1
ATOM 3733 C C . ARG A 1 467 ? -15.373 4.890 30.686 1.00 89.06 467 ARG A C 1
ATOM 3735 O O . ARG A 1 467 ? -15.074 4.370 31.769 1.00 89.06 467 ARG A O 1
ATOM 3742 N N . PRO A 1 468 ? -15.367 4.193 29.542 1.00 92.25 468 PRO A N 1
ATOM 3743 C CA . PRO A 1 468 ? -14.992 2.792 29.511 1.00 92.25 468 PRO A CA 1
ATOM 3744 C C . PRO A 1 468 ? -13.486 2.652 29.782 1.00 92.25 468 PRO A C 1
ATOM 3746 O O . PRO A 1 468 ? -12.681 3.508 29.422 1.00 92.25 468 PRO A O 1
ATOM 3749 N N . LYS A 1 469 ? -13.111 1.561 30.451 1.00 92.25 469 LYS A N 1
ATOM 3750 C CA . LYS A 1 469 ? -11.725 1.218 30.796 1.00 92.25 469 LYS A CA 1
ATOM 3751 C C . LYS A 1 469 ? -11.156 0.194 29.809 1.00 92.25 469 LYS A C 1
ATOM 3753 O O . LYS A 1 469 ? -11.876 -0.736 29.429 1.00 92.25 469 LYS A O 1
ATOM 3758 N N . ALA A 1 470 ? -9.886 0.373 29.453 1.00 93.56 470 ALA A N 1
ATOM 3759 C CA . ALA A 1 470 ? -9.034 -0.623 28.800 1.00 93.56 470 ALA A CA 1
ATOM 3760 C C . ALA A 1 470 ? -8.585 -1.708 29.803 1.00 93.56 470 ALA A C 1
ATOM 3762 O O . ALA A 1 470 ? -8.901 -1.604 30.991 1.00 93.56 470 ALA A O 1
ATOM 3763 N N . ASN A 1 471 ? -7.838 -2.717 29.340 1.00 95.81 471 ASN A N 1
ATOM 3764 C CA . ASN A 1 471 ? -7.387 -3.862 30.148 1.00 95.81 471 ASN A CA 1
ATOM 3765 C C . ASN A 1 471 ? -8.535 -4.538 30.919 1.00 95.81 471 ASN A C 1
ATOM 3767 O O . ASN A 1 471 ? -8.487 -4.700 32.140 1.00 95.81 471 ASN A O 1
ATOM 3771 N N . ALA A 1 472 ? -9.623 -4.839 30.217 1.00 95.12 472 ALA A N 1
ATOM 3772 C CA . ALA A 1 472 ? -10.856 -5.303 30.836 1.00 95.12 472 ALA A CA 1
ATOM 3773 C C . ALA A 1 472 ? -11.544 -6.359 29.978 1.00 95.12 472 ALA A C 1
ATOM 3775 O O . ALA A 1 472 ? -11.581 -6.261 28.752 1.00 95.12 472 ALA A O 1
ATOM 3776 N N . ILE A 1 473 ? -12.156 -7.336 30.644 1.00 95.50 473 ILE A N 1
ATOM 3777 C CA . ILE A 1 473 ? -13.060 -8.293 30.009 1.00 95.50 473 ILE A CA 1
ATOM 3778 C C . ILE A 1 473 ? -14.450 -7.659 29.947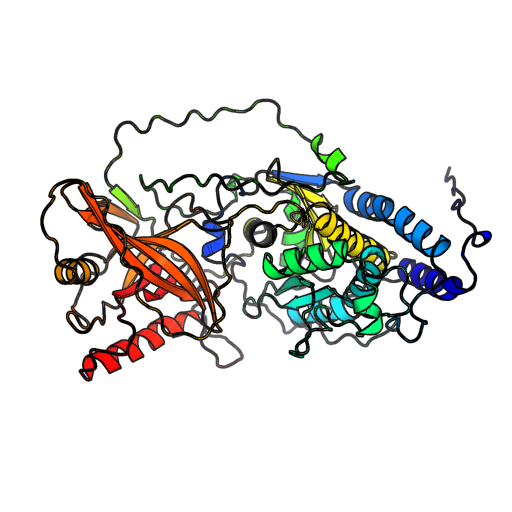 1.00 95.50 473 ILE A C 1
ATOM 3780 O O . ILE A 1 473 ? -14.970 -7.179 30.957 1.00 95.50 473 ILE A O 1
ATOM 3784 N N . ARG A 1 474 ? -15.067 -7.658 28.765 1.00 93.06 474 ARG A N 1
ATOM 3785 C CA . ARG A 1 474 ? -16.427 -7.156 28.546 1.00 93.06 474 ARG A CA 1
ATOM 3786 C C . ARG A 1 474 ? -17.306 -8.224 27.937 1.00 93.06 474 ARG A C 1
ATOM 3788 O O . ARG A 1 474 ? -16.862 -8.984 27.087 1.00 93.06 474 ARG A O 1
ATOM 3795 N N . HIS A 1 475 ? -18.568 -8.259 28.339 1.00 92.81 475 HIS A N 1
ATOM 3796 C CA . HIS A 1 475 ? -19.561 -9.080 27.659 1.00 92.81 475 HIS A CA 1
ATOM 3797 C C . HIS A 1 475 ? -19.900 -8.471 26.289 1.00 92.81 475 HIS A C 1
ATOM 3799 O O . HIS A 1 475 ? -20.009 -7.251 26.178 1.00 92.81 475 HIS A O 1
ATOM 3805 N N . LEU A 1 476 ? -20.099 -9.302 25.262 1.00 91.44 476 LEU A N 1
ATOM 3806 C CA . LEU A 1 476 ? -20.401 -8.854 23.896 1.00 91.44 476 LEU A CA 1
ATOM 3807 C C . LEU A 1 476 ? -21.664 -7.989 23.815 1.00 91.44 476 LEU A C 1
ATOM 3809 O O . LEU A 1 476 ? -21.682 -7.030 23.055 1.00 91.44 476 LEU A O 1
ATOM 3813 N N . SER A 1 477 ? -22.677 -8.256 24.648 1.00 89.94 477 SER A N 1
ATOM 3814 C CA . SER A 1 477 ? -23.890 -7.418 24.715 1.00 89.94 477 SER A CA 1
ATOM 3815 C C . SER A 1 477 ? -23.655 -6.001 25.256 1.00 89.94 477 SER A C 1
ATOM 3817 O O . SER A 1 477 ? -24.562 -5.173 25.262 1.00 89.94 477 SER A O 1
ATOM 3819 N N . LYS A 1 478 ? -22.439 -5.700 25.730 1.00 91.38 478 LYS A N 1
ATOM 3820 C CA . LYS A 1 478 ? -22.007 -4.357 26.148 1.00 91.38 478 LYS A CA 1
ATOM 3821 C C . LYS A 1 478 ? -21.093 -3.683 25.119 1.00 91.38 478 LYS A C 1
ATOM 3823 O O . LYS A 1 478 ? -20.561 -2.608 25.396 1.00 91.38 478 LYS A O 1
ATOM 3828 N N . CYS A 1 479 ? -20.891 -4.307 23.961 1.00 93.38 479 CYS A N 1
ATOM 3829 C CA . CYS A 1 479 ? -20.061 -3.800 22.879 1.00 93.38 479 CYS A CA 1
ATOM 3830 C C . CYS A 1 479 ? -20.914 -3.544 21.631 1.00 93.38 479 CYS A C 1
ATOM 3832 O O . CYS A 1 479 ? -21.835 -4.299 21.328 1.00 93.38 479 CYS A O 1
ATOM 3834 N N . LEU A 1 480 ? -20.560 -2.505 20.879 1.00 94.69 480 LEU A N 1
ATOM 3835 C CA . LEU A 1 480 ? -20.951 -2.364 19.478 1.00 94.69 480 LEU A CA 1
ATOM 3836 C C . LEU A 1 480 ? -19.923 -3.096 18.631 1.00 94.69 480 LEU A C 1
ATOM 3838 O O . LEU A 1 480 ? -18.734 -2.986 18.921 1.00 94.69 480 LEU A O 1
ATOM 3842 N N . HIS A 1 481 ? -20.330 -3.782 17.569 1.00 96.06 481 HIS A N 1
ATOM 3843 C CA . HIS A 1 481 ? -19.384 -4.292 16.579 1.00 96.06 481 HIS A CA 1
ATOM 3844 C C . HIS A 1 481 ? -19.687 -3.727 15.209 1.00 96.06 481 HIS A C 1
ATOM 3846 O O . HIS A 1 481 ? -20.691 -4.055 14.599 1.00 96.06 481 HIS A O 1
ATOM 3852 N N . PHE A 1 482 ? -18.813 -2.859 14.729 1.00 97.31 482 PHE A N 1
ATOM 3853 C CA . PHE A 1 482 ? -18.872 -2.334 13.381 1.00 97.31 482 PHE A CA 1
ATOM 3854 C C . PHE A 1 482 ? -18.034 -3.205 12.446 1.00 97.31 482 PHE A C 1
ATOM 3856 O O . PHE A 1 482 ? -16.830 -3.377 12.650 1.00 97.31 482 PHE A O 1
ATOM 3863 N N . ILE A 1 483 ? -18.665 -3.716 11.394 1.00 97.69 483 ILE A N 1
ATOM 3864 C CA . ILE A 1 483 ? -18.011 -4.459 10.318 1.00 97.69 483 ILE A CA 1
ATOM 3865 C C . ILE A 1 483 ? -18.002 -3.576 9.075 1.00 97.69 483 ILE A C 1
ATOM 3867 O O . ILE A 1 483 ? -19.034 -3.384 8.432 1.00 97.69 483 ILE A O 1
ATOM 3871 N N . ALA A 1 484 ? -16.837 -3.035 8.729 1.00 97.38 484 ALA A N 1
ATOM 3872 C CA . ALA A 1 484 ? -16.625 -2.316 7.485 1.00 97.38 484 ALA A CA 1
ATOM 3873 C C . ALA A 1 484 ? -16.746 -3.289 6.304 1.00 97.38 484 ALA A C 1
ATOM 3875 O O . ALA A 1 484 ? -16.038 -4.296 6.251 1.00 97.38 484 ALA A O 1
ATOM 3876 N N . ASN A 1 485 ? -17.608 -2.955 5.346 1.00 95.94 485 ASN A N 1
ATOM 3877 C CA . ASN A 1 485 ? -17.926 -3.775 4.174 1.00 95.94 485 ASN A CA 1
ATOM 3878 C C . ASN A 1 485 ? -17.416 -3.161 2.863 1.00 95.94 485 ASN A C 1
ATOM 3880 O O . ASN A 1 485 ? -17.320 -3.865 1.859 1.00 95.94 485 ASN A O 1
ATOM 3884 N N . GLU A 1 486 ? -17.099 -1.865 2.858 1.00 94.50 486 GLU A N 1
ATOM 3885 C CA . GLU A 1 486 ? -16.501 -1.163 1.720 1.00 94.50 486 GLU A CA 1
ATOM 3886 C C . GLU A 1 486 ? -15.831 0.152 2.156 1.00 94.50 486 GLU A C 1
ATOM 3888 O O . GLU A 1 486 ? -16.204 0.772 3.157 1.00 94.50 486 GLU A O 1
ATOM 3893 N N . LYS A 1 487 ? -14.853 0.605 1.367 1.00 93.50 487 LYS A N 1
ATOM 3894 C CA . LYS A 1 487 ? -14.303 1.967 1.407 1.00 93.50 487 LYS A CA 1
ATOM 3895 C C . LYS A 1 487 ? -15.178 2.851 0.512 1.00 93.50 487 LYS A C 1
ATOM 3897 O O . LYS A 1 487 ? -15.279 2.581 -0.678 1.00 93.50 487 LYS A O 1
ATOM 3902 N N . ILE A 1 488 ? -15.800 3.890 1.074 1.00 92.69 488 ILE A N 1
ATOM 3903 C CA . ILE A 1 488 ? -16.648 4.831 0.316 1.00 92.69 488 ILE A CA 1
ATOM 3904 C C . ILE A 1 488 ? -15.784 5.884 -0.372 1.00 92.69 488 ILE A C 1
ATOM 3906 O O . ILE A 1 488 ? -16.041 6.271 -1.506 1.00 92.69 488 ILE A O 1
ATOM 3910 N N . GLY A 1 489 ? -14.766 6.372 0.330 1.00 86.69 489 GLY A N 1
ATOM 3911 C CA . GLY A 1 489 ? -13.946 7.457 -0.175 1.00 86.69 489 GLY A CA 1
ATOM 3912 C C . GLY A 1 489 ? -12.766 7.761 0.725 1.00 86.69 489 GLY A C 1
ATOM 3913 O O . GLY A 1 489 ? -12.694 7.331 1.880 1.00 86.69 489 GLY A O 1
ATOM 3914 N N . HIS A 1 490 ? -11.835 8.511 0.160 1.00 81.81 490 HIS A N 1
ATOM 3915 C CA . HIS A 1 490 ? -10.640 8.998 0.819 1.00 81.81 490 HIS A CA 1
ATOM 3916 C C . HIS A 1 490 ? -10.602 10.512 0.643 1.00 81.81 490 HIS A C 1
ATOM 3918 O O . HIS A 1 490 ? -10.602 11.003 -0.481 1.00 81.81 490 HIS A O 1
ATOM 3924 N N . GLY A 1 491 ? -10.635 11.244 1.752 1.00 79.00 491 GLY A N 1
ATOM 3925 C CA . GLY A 1 491 ? -10.571 12.699 1.758 1.00 79.00 491 GLY A CA 1
ATOM 3926 C C . GLY A 1 491 ? -9.325 13.197 2.476 1.00 79.00 491 GLY A C 1
ATOM 3927 O O . GLY A 1 491 ? -8.607 12.435 3.119 1.00 79.00 491 GLY A O 1
ATOM 3928 N N . ALA A 1 492 ? -9.121 14.513 2.458 1.00 72.69 492 ALA A N 1
ATOM 3929 C CA . ALA A 1 492 ? -7.956 15.156 3.071 1.00 72.69 492 ALA A CA 1
ATOM 3930 C C . ALA A 1 492 ? -7.805 14.916 4.589 1.00 72.69 492 ALA A C 1
ATOM 3932 O O . ALA A 1 492 ? -6.755 15.202 5.153 1.00 72.69 492 ALA A O 1
ATOM 3933 N N . THR A 1 493 ? -8.854 14.448 5.274 1.00 77.50 493 THR A N 1
ATOM 3934 C CA . THR A 1 493 ? -8.871 14.257 6.736 1.00 77.50 493 THR A CA 1
ATOM 3935 C C . THR A 1 493 ? -8.985 12.801 7.171 1.00 77.50 493 THR A C 1
ATOM 3937 O O . THR A 1 493 ? -8.864 12.522 8.359 1.00 77.50 493 THR A O 1
ATOM 3940 N N . GLY A 1 494 ? -9.228 11.865 6.253 1.00 83.44 494 GLY A N 1
ATOM 3941 C CA . GLY A 1 494 ? -9.518 10.485 6.621 1.00 83.44 494 GLY A CA 1
ATOM 3942 C C . GLY A 1 494 ? -10.088 9.651 5.488 1.00 83.44 494 GLY A C 1
ATOM 3943 O O . GLY A 1 494 ? -10.442 10.153 4.422 1.00 83.44 494 GLY A O 1
ATOM 3944 N N . THR A 1 495 ? -10.209 8.359 5.759 1.00 89.00 495 THR A N 1
ATOM 3945 C CA . THR A 1 495 ? -10.933 7.404 4.923 1.00 89.00 495 THR A CA 1
ATOM 3946 C C . THR A 1 495 ? -12.281 7.104 5.565 1.00 89.00 495 THR A C 1
ATOM 3948 O O . THR A 1 495 ? -12.395 6.980 6.786 1.00 89.00 495 THR A O 1
ATOM 3951 N N . VAL A 1 496 ? -13.314 7.021 4.736 1.00 94.25 496 VAL A N 1
ATOM 3952 C CA . VAL A 1 496 ? -14.685 6.753 5.162 1.00 94.25 496 VAL A CA 1
ATOM 3953 C C . VAL A 1 496 ? -15.070 5.349 4.716 1.00 94.25 496 VAL A C 1
ATOM 3955 O O . VAL A 1 496 ? -14.914 4.999 3.543 1.00 94.25 496 VAL A O 1
ATOM 3958 N N . HIS A 1 497 ? -15.590 4.549 5.643 1.00 96.44 497 HIS A N 1
ATOM 3959 C CA . HIS A 1 497 ? -15.983 3.166 5.399 1.00 96.44 497 HIS A CA 1
ATOM 3960 C C . HIS A 1 497 ? -17.469 2.970 5.676 1.00 96.44 497 HIS A C 1
ATOM 3962 O O . HIS A 1 497 ? -17.958 3.369 6.733 1.00 96.44 497 HIS A O 1
ATOM 3968 N N . ARG A 1 498 ? -18.181 2.318 4.752 1.00 97.38 498 ARG A N 1
ATOM 3969 C CA . ARG A 1 498 ? -19.548 1.846 5.000 1.00 97.38 498 ARG A CA 1
ATOM 3970 C C . ARG A 1 498 ? -19.467 0.493 5.678 1.00 97.38 498 ARG A C 1
ATOM 3972 O O . ARG A 1 498 ? -18.637 -0.339 5.309 1.00 97.38 498 ARG A O 1
ATOM 3979 N N . GLY A 1 499 ? -20.357 0.249 6.623 1.00 97.06 499 GLY A N 1
ATOM 3980 C CA . GLY A 1 499 ? -20.413 -1.022 7.315 1.00 97.06 499 GLY A CA 1
ATOM 3981 C C . GLY A 1 499 ? -21.754 -1.289 7.965 1.00 97.06 499 GLY A C 1
ATOM 3982 O O . GLY A 1 499 ? -22.729 -0.563 7.764 1.00 97.06 499 GLY A O 1
ATOM 3983 N N . THR A 1 500 ? -21.766 -2.349 8.756 1.00 96.62 500 THR A N 1
ATOM 3984 C CA . THR A 1 500 ? -22.919 -2.781 9.537 1.00 96.62 500 THR A CA 1
ATOM 3985 C C . THR A 1 500 ? -22.525 -2.798 11.007 1.00 96.62 500 THR A C 1
ATOM 3987 O O . THR A 1 500 ? -21.504 -3.384 11.365 1.00 96.62 500 THR A O 1
ATOM 3990 N N . ILE A 1 501 ? -23.310 -2.139 11.855 1.00 94.75 501 ILE A N 1
ATOM 3991 C CA . ILE A 1 501 ? -23.234 -2.279 13.307 1.00 94.75 501 ILE A CA 1
ATOM 3992 C C . ILE A 1 501 ? -24.030 -3.519 13.687 1.00 94.75 501 ILE A C 1
ATOM 3994 O O . ILE A 1 501 ? -25.202 -3.618 13.340 1.00 94.75 501 ILE A O 1
ATOM 3998 N N . GLN A 1 502 ? -23.404 -4.422 14.427 1.00 93.38 502 GLN A N 1
ATOM 3999 C CA . GLN A 1 502 ? -24.028 -5.551 15.090 1.00 93.38 502 GLN A CA 1
ATOM 4000 C C . GLN A 1 502 ? -24.105 -5.279 16.592 1.00 93.38 502 GLN A C 1
ATOM 4002 O O . GLN A 1 502 ? -23.127 -4.885 17.237 1.00 93.38 502 GLN A O 1
ATOM 4007 N N . LEU A 1 503 ? -25.295 -5.497 17.139 1.00 90.31 503 LEU A N 1
ATOM 4008 C CA . LEU A 1 503 ? -25.619 -5.377 18.551 1.00 90.31 503 LEU A CA 1
ATOM 4009 C C . LEU A 1 503 ? -26.107 -6.726 19.065 1.00 90.31 503 LEU A C 1
ATOM 4011 O O . LEU A 1 503 ? -27.131 -7.228 18.602 1.00 90.31 503 LEU A O 1
ATOM 4015 N N . TRP A 1 504 ? -25.395 -7.303 20.031 1.00 89.06 504 TRP A N 1
ATOM 4016 C CA . TRP A 1 504 ? -25.846 -8.519 20.704 1.00 89.06 504 TRP A CA 1
ATOM 4017 C C . TRP A 1 504 ? -26.789 -8.167 21.843 1.00 89.06 504 TRP A C 1
ATOM 4019 O O . TRP A 1 504 ? -26.431 -7.427 22.757 1.00 89.06 504 TRP A O 1
ATOM 4029 N N . THR A 1 505 ? -27.981 -8.744 21.830 1.00 83.38 505 THR A N 1
ATOM 4030 C CA . THR A 1 505 ? -28.891 -8.682 22.970 1.00 83.38 505 THR A CA 1
ATOM 4031 C C . THR A 1 505 ? -28.449 -9.670 24.049 1.00 83.38 505 THR A C 1
ATOM 4033 O O . THR A 1 505 ? -27.722 -10.635 23.789 1.00 83.38 505 THR A O 1
ATOM 4036 N N . ASP A 1 506 ? -28.932 -9.487 25.278 1.00 80.06 506 ASP A N 1
ATOM 4037 C CA . ASP A 1 506 ? -28.685 -10.449 26.362 1.00 80.06 506 ASP A CA 1
ATOM 4038 C C . ASP A 1 506 ? -29.312 -11.829 26.062 1.00 80.06 506 ASP A C 1
ATOM 4040 O O . ASP A 1 506 ? -28.786 -12.858 26.491 1.00 80.06 506 ASP A O 1
ATOM 4044 N N . SER A 1 507 ? -30.363 -11.873 25.227 1.00 79.75 507 SER A N 1
ATOM 4045 C CA . SER A 1 507 ? -30.942 -13.116 24.693 1.00 79.75 507 SER A CA 1
ATOM 4046 C C . SER A 1 507 ? -30.060 -13.815 23.649 1.00 79.75 507 SER A C 1
ATOM 4048 O O . SER A 1 507 ? -30.334 -14.952 23.277 1.00 79.75 507 SER A O 1
ATOM 4050 N N . GLY A 1 508 ? -28.977 -13.176 23.194 1.00 75.44 508 GLY A N 1
ATOM 4051 C CA . GLY A 1 508 ? -28.066 -13.703 22.177 1.00 75.44 508 GLY A CA 1
ATOM 4052 C C . GLY A 1 508 ? -28.501 -13.444 20.733 1.00 75.44 508 GLY A C 1
ATOM 4053 O O . GLY A 1 508 ? -27.803 -13.879 19.820 1.00 75.44 508 GLY A O 1
ATOM 4054 N N . ALA A 1 509 ? -29.607 -12.727 20.515 1.00 82.44 509 ALA A N 1
ATOM 4055 C CA . ALA A 1 509 ? -29.989 -12.250 19.192 1.00 82.44 509 ALA A CA 1
ATOM 4056 C C . ALA A 1 509 ? -29.050 -11.121 18.738 1.00 82.44 509 ALA A C 1
ATOM 4058 O O . ALA A 1 509 ? -28.461 -10.416 19.558 1.00 82.44 509 ALA A O 1
ATOM 4059 N N . THR A 1 510 ? -28.908 -10.953 17.426 1.00 85.75 510 THR A N 1
ATOM 4060 C CA . THR A 1 510 ? -28.141 -9.858 16.821 1.00 85.75 510 THR A CA 1
ATOM 4061 C C . THR A 1 510 ? -29.082 -8.908 16.098 1.00 85.75 510 THR A C 1
ATOM 4063 O O . THR A 1 510 ? -29.915 -9.338 15.303 1.00 85.75 510 THR A O 1
ATOM 4066 N N . VAL A 1 511 ? -28.957 -7.616 16.393 1.00 89.00 511 VAL A N 1
ATOM 4067 C CA . VAL A 1 511 ? -29.620 -6.543 15.648 1.00 89.00 511 VAL A CA 1
ATOM 4068 C C . VAL A 1 511 ? -28.576 -5.850 14.787 1.00 89.00 511 VAL A C 1
ATOM 4070 O O . VAL A 1 511 ? -27.484 -5.548 15.268 1.00 89.00 511 VAL A O 1
ATOM 4073 N N . GLU A 1 512 ? -28.910 -5.626 13.519 1.00 91.69 512 GLU A N 1
ATOM 4074 C CA . GLU A 1 512 ? -28.005 -5.050 12.529 1.00 91.69 512 GLU A CA 1
ATOM 4075 C C . GLU A 1 512 ? -28.523 -3.708 12.015 1.00 91.69 512 GLU A C 1
ATOM 4077 O O . GLU A 1 512 ? -29.714 -3.580 11.735 1.00 91.69 512 GLU A O 1
ATOM 4082 N N . GLU A 1 513 ? -27.625 -2.739 11.837 1.00 91.38 513 GLU A N 1
ATOM 4083 C CA . GLU A 1 513 ? -27.934 -1.443 11.221 1.00 91.38 513 GLU A CA 1
ATOM 4084 C C . GLU A 1 513 ? -26.786 -0.967 10.338 1.00 91.38 513 GLU A C 1
ATOM 4086 O O . GLU A 1 513 ? -25.615 -1.192 10.642 1.00 91.38 513 GLU A O 1
ATOM 4091 N N . ASN A 1 514 ? -27.106 -0.285 9.239 1.00 94.94 514 ASN A N 1
ATOM 4092 C CA . ASN A 1 514 ? -26.077 0.296 8.386 1.00 94.94 514 ASN A CA 1
ATOM 4093 C C . ASN A 1 514 ? -25.511 1.561 9.027 1.00 94.94 514 ASN A C 1
ATOM 4095 O O . ASN A 1 514 ? -26.253 2.446 9.442 1.00 94.94 514 ASN A O 1
ATOM 4099 N N . ALA A 1 515 ? -24.190 1.680 9.030 1.00 95.25 515 ALA A N 1
ATOM 4100 C CA . ALA A 1 515 ? -23.512 2.861 9.535 1.00 95.25 515 ALA A CA 1
ATOM 4101 C C . ALA A 1 515 ? -22.278 3.185 8.698 1.00 95.25 515 ALA A C 1
ATOM 4103 O O . ALA A 1 515 ? -21.883 2.449 7.784 1.00 95.25 515 ALA A O 1
ATOM 4104 N N . VAL A 1 516 ? -21.663 4.311 9.024 1.00 96.50 516 VAL A N 1
ATOM 4105 C CA . VAL A 1 516 ? -20.436 4.778 8.399 1.00 96.50 516 VAL A CA 1
ATOM 4106 C C . VAL A 1 516 ? -19.449 5.103 9.503 1.00 96.50 516 VAL A C 1
ATOM 4108 O O . VAL A 1 516 ? -19.824 5.734 10.477 1.00 96.50 516 VAL A O 1
ATOM 4111 N N . ILE A 1 517 ? -18.192 4.698 9.344 1.00 96.19 517 ILE A N 1
ATOM 4112 C CA . ILE A 1 517 ? -17.112 5.134 10.228 1.00 96.19 517 ILE A CA 1
ATOM 4113 C C . ILE A 1 517 ? -16.101 5.946 9.425 1.00 96.19 517 ILE A C 1
ATOM 4115 O O . ILE A 1 517 ? -15.702 5.561 8.320 1.00 96.19 517 ILE A O 1
ATOM 4119 N N . LYS A 1 518 ? -15.673 7.077 9.979 1.00 95.19 518 LYS A N 1
ATOM 4120 C CA . LYS A 1 518 ? -14.576 7.886 9.451 1.00 95.19 518 LYS A CA 1
ATOM 4121 C C . LYS A 1 518 ? -13.340 7.672 10.313 1.00 95.19 518 LYS A C 1
ATOM 4123 O O . LYS A 1 518 ? -13.369 7.905 11.520 1.00 95.19 518 LYS A O 1
ATOM 4128 N N . ILE A 1 519 ? -12.254 7.249 9.676 1.00 91.25 519 ILE A N 1
ATOM 4129 C CA . ILE A 1 519 ? -10.970 6.965 10.319 1.00 91.25 519 ILE A CA 1
ATOM 4130 C C . ILE A 1 519 ? -9.917 7.901 9.708 1.00 91.25 519 ILE A C 1
ATOM 4132 O O . ILE A 1 519 ? -9.770 7.921 8.483 1.00 91.25 519 ILE A O 1
ATOM 4136 N N . PRO A 1 520 ? -9.200 8.708 10.508 1.00 82.69 520 PRO A N 1
ATOM 4137 C CA . PRO A 1 520 ? -8.237 9.677 10.009 1.00 82.69 520 PRO A CA 1
ATOM 4138 C C . PRO A 1 520 ? -7.034 8.999 9.351 1.00 82.69 520 PRO A C 1
ATOM 4140 O O . PRO A 1 520 ? -6.740 7.825 9.584 1.00 82.69 520 PRO A O 1
ATOM 4143 N N . LEU A 1 521 ? -6.334 9.756 8.508 1.00 68.19 521 LEU A N 1
ATOM 4144 C CA . LEU A 1 521 ? -5.088 9.301 7.898 1.00 68.19 521 LEU A CA 1
ATOM 4145 C C . LEU A 1 521 ? -3.946 9.399 8.913 1.00 68.19 521 LEU A C 1
ATOM 4147 O O . LEU A 1 521 ? -3.740 10.451 9.515 1.00 68.19 521 LEU A O 1
ATOM 4151 N N . GLY A 1 522 ? -3.195 8.307 9.061 1.00 58.91 522 GLY A N 1
ATOM 4152 C CA . GLY A 1 522 ? -2.052 8.215 9.972 1.00 58.91 522 GLY A CA 1
ATOM 4153 C C . GLY A 1 522 ? -2.413 7.826 11.411 1.00 58.91 522 GLY A C 1
ATOM 4154 O O . GLY A 1 522 ? -3.573 7.820 11.823 1.00 58.91 522 GLY A O 1
ATOM 4155 N N . THR A 1 523 ? -1.393 7.451 12.181 1.00 49.09 523 THR A N 1
ATOM 4156 C CA . THR A 1 523 ? -1.492 7.179 13.622 1.00 49.09 523 THR A CA 1
ATOM 4157 C C . THR A 1 523 ? -1.249 8.449 14.431 1.00 49.09 523 THR A C 1
ATOM 4159 O O . THR A 1 523 ? -0.428 9.282 14.049 1.00 49.09 523 THR A O 1
ATOM 4162 N N . ILE A 1 524 ? -1.916 8.581 15.582 1.00 46.81 524 ILE A N 1
ATOM 4163 C CA . ILE A 1 524 ? -1.612 9.629 16.566 1.00 46.81 524 ILE A CA 1
ATOM 4164 C C . ILE A 1 524 ? -0.312 9.260 17.278 1.00 46.81 524 ILE A C 1
ATOM 4166 O O . ILE A 1 524 ? -0.315 8.618 18.324 1.00 46.81 524 ILE A O 1
ATOM 4170 N N . CYS A 1 525 ? 0.815 9.641 16.705 1.00 40.50 525 CYS A N 1
ATOM 4171 C CA . CYS A 1 525 ? 2.093 9.693 17.400 1.00 40.50 525 CYS A CA 1
ATOM 4172 C C . CYS A 1 525 ? 2.683 11.024 16.922 1.00 40.50 525 CYS A C 1
ATOM 4174 O O . CYS A 1 525 ? 3.021 11.143 15.758 1.00 40.50 525 CYS A O 1
ATOM 4176 N N . THR A 1 526 ? 2.600 12.138 17.639 1.00 39.38 526 THR A N 1
ATOM 4177 C CA . THR A 1 526 ? 3.101 12.400 18.988 1.00 39.38 526 THR A CA 1
ATOM 4178 C C . THR A 1 526 ? 2.370 13.618 19.602 1.00 39.38 526 THR A C 1
ATOM 4180 O O . THR A 1 526 ? 1.852 14.454 18.863 1.00 39.38 526 THR A O 1
ATOM 4183 N N . PRO A 1 527 ? 2.335 13.779 20.942 1.00 35.66 527 PRO A N 1
ATOM 4184 C CA . PRO A 1 527 ? 1.892 15.021 21.598 1.00 35.66 527 PRO A CA 1
ATOM 4185 C C . PRO A 1 527 ? 2.944 16.138 21.595 1.00 35.66 527 PRO A C 1
ATOM 4187 O O . PRO A 1 527 ? 2.668 17.240 22.063 1.00 35.66 527 PRO A O 1
ATOM 4190 N N . SER A 1 528 ? 4.164 15.869 21.118 1.00 40.69 528 SER A N 1
ATOM 4191 C CA . SER A 1 528 ? 5.225 16.869 21.023 1.00 40.69 528 SER A CA 1
ATOM 4192 C C . SER A 1 528 ? 4.940 17.789 19.837 1.00 40.69 528 SER A C 1
ATOM 4194 O O . SER A 1 528 ? 5.427 17.561 18.731 1.00 40.69 528 SER A O 1
ATOM 4196 N N . GLY A 1 529 ? 4.107 18.801 20.081 1.00 36.94 529 GLY A N 1
ATOM 4197 C CA . GLY A 1 529 ? 3.730 19.880 19.172 1.00 36.94 529 GLY A CA 1
ATOM 4198 C C . GLY A 1 529 ? 4.888 20.771 18.714 1.00 36.94 529 GLY A C 1
ATOM 4199 O O . GLY A 1 529 ? 4.819 21.985 18.851 1.00 36.94 529 GLY A O 1
ATOM 4200 N N . HIS A 1 530 ? 5.929 20.187 18.129 1.00 37.31 530 HIS A N 1
ATOM 4201 C CA . HIS A 1 530 ? 6.884 20.901 17.293 1.00 37.31 530 HIS A CA 1
ATOM 4202 C C . HIS A 1 530 ? 6.669 20.489 15.842 1.00 37.31 530 HIS A C 1
ATOM 4204 O O . HIS A 1 530 ? 7.439 19.744 15.248 1.00 37.31 530 HIS A O 1
ATOM 4210 N N . LEU A 1 531 ? 5.570 20.985 15.280 1.00 42.22 531 LEU A N 1
ATOM 4211 C CA . LEU A 1 531 ? 5.424 21.104 13.840 1.00 42.22 531 LEU A CA 1
ATOM 4212 C C . LEU A 1 531 ? 5.931 22.495 13.475 1.00 42.22 531 LEU A C 1
ATOM 4214 O O . LEU A 1 531 ? 5.374 23.498 13.907 1.00 42.22 531 LEU A O 1
ATOM 4218 N N . SER A 1 532 ? 7.005 22.544 12.694 1.00 38.88 532 SER A N 1
ATOM 4219 C CA . SER A 1 532 ? 7.542 23.775 12.107 1.00 38.88 532 SER A CA 1
ATOM 4220 C C . SER A 1 532 ? 6.600 24.418 11.079 1.00 38.88 532 SER A C 1
ATOM 4222 O O . SER A 1 532 ? 6.892 25.504 10.601 1.00 38.88 532 SER A O 1
ATOM 4224 N N . ASP A 1 533 ? 5.453 23.793 10.798 1.00 41.75 533 ASP A N 1
ATOM 4225 C CA . ASP A 1 533 ? 4.347 24.352 10.028 1.00 41.75 533 ASP A CA 1
ATOM 4226 C C . ASP A 1 533 ? 3.061 24.241 10.861 1.00 41.75 533 ASP A C 1
ATOM 4228 O O . ASP A 1 533 ? 2.673 23.140 11.242 1.00 41.75 533 ASP A O 1
ATOM 4232 N N . ASN A 1 534 ? 2.396 25.369 11.132 1.00 39.12 534 ASN A N 1
ATOM 4233 C CA . ASN A 1 534 ? 1.198 25.570 11.974 1.00 39.12 534 ASN A CA 1
ATOM 4234 C C . ASN A 1 534 ? -0.069 24.738 11.613 1.00 39.12 534 ASN A C 1
ATOM 4236 O O . ASN A 1 534 ? -1.167 25.284 11.511 1.00 39.12 534 ASN A O 1
ATOM 4240 N N . LYS A 1 535 ? 0.021 23.427 11.379 1.00 45.94 535 LYS A N 1
ATOM 4241 C CA . LYS A 1 535 ? -1.123 22.557 11.074 1.00 45.94 535 LYS A CA 1
ATOM 4242 C C . LYS A 1 535 ? -1.196 21.433 12.092 1.00 45.94 535 LYS A C 1
ATOM 4244 O O . LYS A 1 535 ? -0.405 20.503 12.032 1.00 45.94 535 LYS A O 1
ATOM 4249 N N . GLU A 1 536 ? -2.170 21.501 12.995 1.00 50.03 536 GLU A N 1
ATOM 4250 C CA . GLU A 1 536 ? -2.427 20.442 13.975 1.00 50.03 536 GLU A CA 1
ATOM 4251 C C . GLU A 1 536 ? -2.535 19.049 13.316 1.00 50.03 536 GLU A C 1
ATOM 4253 O O . GLU A 1 536 ? -3.084 18.936 12.207 1.00 50.03 536 GLU A O 1
ATOM 4258 N N . PRO A 1 537 ? -2.048 17.975 13.975 1.00 58.12 537 PRO A N 1
ATOM 4259 C CA . PRO A 1 537 ? -2.172 16.612 13.467 1.00 58.12 537 PRO A CA 1
ATOM 4260 C C . PRO A 1 537 ? -3.618 16.267 13.084 1.00 58.12 537 PRO A C 1
ATOM 4262 O O . PRO A 1 537 ? -4.560 16.593 13.802 1.00 58.12 537 PRO A O 1
ATOM 4265 N N . TYR A 1 538 ? -3.812 15.555 11.969 1.00 59.47 538 TYR A N 1
ATOM 4266 C CA . TYR A 1 538 ? -5.142 15.250 11.410 1.00 59.47 538 TYR A CA 1
ATOM 4267 C C . TYR A 1 538 ? -6.121 14.608 12.400 1.00 59.47 538 TYR A C 1
ATOM 4269 O O . TYR A 1 538 ? -7.332 14.746 12.247 1.00 59.47 538 TYR A O 1
ATOM 4277 N N . ALA A 1 539 ? -5.615 13.934 13.428 1.00 58.62 539 ALA A N 1
ATOM 4278 C CA . ALA A 1 539 ? -6.443 13.325 14.450 1.00 58.62 539 ALA A CA 1
ATOM 4279 C C . ALA A 1 539 ? -7.127 14.316 15.408 1.00 58.62 539 ALA A C 1
ATOM 4281 O O . ALA A 1 539 ? -8.168 13.968 15.961 1.00 58.62 539 ALA A O 1
ATOM 4282 N N . TYR A 1 540 ? -6.612 15.542 15.561 1.00 63.53 540 TYR A N 1
ATOM 4283 C CA . TYR A 1 540 ? -7.294 16.606 16.315 1.00 63.53 540 TYR A CA 1
ATOM 4284 C C . TYR A 1 540 ? -8.540 17.121 15.582 1.00 63.53 540 TYR A C 1
ATOM 4286 O O . TYR A 1 540 ? -9.494 17.568 16.214 1.00 63.53 540 TYR A O 1
ATOM 4294 N N . ARG A 1 541 ? -8.610 16.926 14.258 1.00 77.56 541 ARG A N 1
ATOM 4295 C CA . ARG A 1 541 ? -9.750 17.370 13.446 1.00 77.56 541 ARG A CA 1
ATOM 4296 C C . ARG A 1 541 ? -11.016 16.548 13.661 1.00 77.56 541 ARG A C 1
ATOM 4298 O O . ARG A 1 541 ? -12.100 17.048 13.385 1.00 77.56 541 ARG A O 1
ATOM 4305 N N . VAL A 1 542 ? -10.914 15.299 14.131 1.00 87.81 542 VAL A N 1
ATOM 4306 C CA . VAL A 1 542 ? -12.102 14.463 14.384 1.00 87.81 542 VAL A CA 1
ATOM 4307 C C . VAL A 1 542 ? -12.915 14.998 15.576 1.00 87.81 542 VAL A C 1
ATOM 4309 O O . VAL A 1 542 ? -14.119 15.199 15.411 1.00 87.81 542 VAL A O 1
ATOM 4312 N N . PRO A 1 543 ? -12.310 15.299 16.744 1.00 89.06 543 PRO A N 1
ATOM 4313 C CA . PRO A 1 543 ? -12.990 16.031 17.815 1.00 89.06 543 PRO A CA 1
ATOM 4314 C C . PRO A 1 543 ? -13.558 17.395 17.390 1.00 89.06 543 PRO A C 1
ATOM 4316 O O . PRO A 1 543 ? -14.686 17.722 17.751 1.00 89.06 543 PRO A O 1
ATOM 4319 N N . GLU A 1 544 ? -12.826 18.181 16.595 1.00 89.75 544 GLU A N 1
ATOM 4320 C CA . GLU A 1 544 ? -13.328 19.468 16.083 1.00 89.75 544 GLU A CA 1
ATOM 4321 C C . GLU A 1 544 ? -14.554 19.300 15.177 1.00 89.75 544 GLU A C 1
ATOM 4323 O O . GLU A 1 544 ? -15.542 20.025 15.305 1.00 89.75 544 GLU A O 1
ATOM 4328 N N . GLU A 1 545 ? -14.508 18.334 14.258 1.00 92.31 545 GLU A N 1
ATOM 4329 C CA . GLU A 1 545 ? -15.632 17.982 13.393 1.00 92.31 545 GLU A CA 1
ATOM 4330 C C . GLU A 1 545 ? -16.838 17.525 14.221 1.00 92.31 545 GLU A C 1
ATOM 4332 O O . GLU A 1 545 ? -17.953 17.993 13.985 1.00 92.31 545 GLU A O 1
ATOM 4337 N N . TYR A 1 546 ? -16.619 16.696 15.244 1.00 94.38 546 TYR A N 1
ATOM 4338 C CA . TYR A 1 546 ? -17.659 16.315 16.197 1.00 94.38 546 TYR A CA 1
ATOM 4339 C C . TYR A 1 546 ? -18.318 17.537 16.857 1.00 94.38 546 TYR A C 1
ATOM 4341 O O . TYR A 1 546 ? -19.546 17.619 16.894 1.00 94.38 546 TYR A O 1
ATOM 4349 N N . HIS A 1 547 ? -17.538 18.513 17.336 1.00 94.56 547 HIS A N 1
ATOM 4350 C CA . HIS A 1 547 ? -18.089 19.699 18.001 1.00 94.56 547 HIS A CA 1
ATOM 4351 C C . HIS A 1 547 ? -18.920 20.588 17.068 1.00 94.56 547 HIS A C 1
ATOM 4353 O O . HIS A 1 547 ? -19.865 21.240 17.524 1.00 94.56 547 HIS A O 1
ATOM 4359 N N . LYS A 1 548 ? -18.641 20.577 15.757 1.00 94.75 548 LYS A N 1
ATOM 4360 C CA . LYS A 1 548 ? -19.502 21.237 14.762 1.00 94.75 548 LYS A CA 1
ATOM 4361 C C . LYS A 1 548 ? -20.870 20.564 14.697 1.00 94.75 548 LYS A C 1
ATOM 4363 O O . LYS A 1 548 ? -21.879 21.258 14.795 1.00 94.75 548 LYS A O 1
ATOM 4368 N N . TYR A 1 549 ? -20.915 19.232 14.612 1.00 95.12 549 TYR A N 1
ATOM 4369 C CA . TYR A 1 549 ? -22.179 18.489 14.654 1.00 95.12 549 TYR A CA 1
ATOM 4370 C C . TYR A 1 549 ? -22.922 18.712 15.972 1.00 95.12 549 TYR A C 1
ATOM 4372 O O . TYR A 1 549 ? -24.111 19.015 15.966 1.00 95.12 549 TYR A O 1
ATOM 4380 N N . GLU A 1 550 ? -22.218 18.639 17.101 1.00 94.69 550 GLU A N 1
ATOM 4381 C CA . GLU A 1 550 ? -22.800 18.888 18.420 1.00 94.69 550 GLU A CA 1
ATOM 4382 C C . GLU A 1 550 ? -23.439 20.281 18.516 1.00 94.69 550 GLU A C 1
ATOM 4384 O O . GLU A 1 550 ? -24.563 20.406 18.998 1.00 94.69 550 GLU A O 1
ATOM 4389 N N . THR A 1 551 ? -22.759 21.319 18.022 1.00 95.44 551 THR A N 1
ATOM 4390 C CA . THR A 1 551 ? -23.284 22.694 17.993 1.00 95.44 551 THR A CA 1
ATOM 4391 C C . THR A 1 551 ? -24.542 22.795 17.130 1.00 95.44 551 THR A C 1
ATOM 4393 O O . THR A 1 551 ? -25.535 23.381 17.559 1.00 95.44 551 THR A O 1
ATOM 4396 N N . ILE A 1 552 ? -24.533 22.178 15.945 1.00 94.62 552 ILE A N 1
ATOM 4397 C CA . ILE A 1 552 ? -25.680 22.162 15.027 1.00 94.62 552 ILE A CA 1
ATOM 4398 C C . ILE A 1 552 ? -26.896 21.489 15.680 1.00 94.62 552 ILE A C 1
ATOM 4400 O O . ILE A 1 552 ? -27.997 22.042 15.660 1.00 94.62 552 ILE A O 1
ATOM 4404 N N . PHE A 1 553 ? -26.700 20.327 16.308 1.00 94.00 553 PHE A N 1
ATOM 4405 C CA . PHE A 1 553 ? -27.779 19.591 16.967 1.00 94.00 553 PHE A CA 1
ATOM 4406 C C . PHE A 1 553 ? -28.293 20.307 18.224 1.00 94.00 553 PHE A C 1
ATOM 4408 O O . PHE A 1 553 ? -29.506 20.371 18.429 1.00 94.00 553 PHE A O 1
ATOM 4415 N N . LYS A 1 554 ? -27.414 20.932 19.023 1.00 92.94 554 LYS A N 1
ATOM 4416 C CA . LYS A 1 554 ? -27.817 21.803 20.148 1.00 92.94 554 LYS A CA 1
ATOM 4417 C C . LYS A 1 554 ? -28.614 23.027 19.688 1.00 92.94 554 LYS A C 1
ATOM 4419 O O . LYS A 1 554 ? -29.463 23.503 20.433 1.00 92.94 554 LYS A O 1
ATOM 4424 N N . GLY A 1 555 ? -28.384 23.495 18.462 1.00 93.88 555 GLY A N 1
ATOM 4425 C CA . GLY A 1 555 ? -29.175 24.543 17.812 1.00 93.88 555 GLY A CA 1
ATOM 4426 C C . GLY A 1 555 ? -30.579 24.109 17.367 1.00 93.88 555 GLY A C 1
ATOM 4427 O O . GLY A 1 555 ? -31.308 24.922 16.808 1.00 93.88 555 GLY A O 1
ATOM 4428 N N . GLY A 1 556 ? -30.976 22.849 17.589 1.00 93.00 556 GLY A N 1
ATOM 4429 C CA . GLY A 1 556 ? -32.316 22.340 17.279 1.00 93.00 556 GLY A CA 1
ATOM 4430 C C . GLY A 1 556 ? -32.487 21.780 15.863 1.00 93.00 556 GLY A C 1
ATOM 4431 O O . GLY A 1 556 ? -33.590 21.371 15.497 1.00 93.00 556 GLY A O 1
ATOM 4432 N N . VAL A 1 557 ? -31.419 21.715 15.062 1.00 92.81 557 VAL A N 1
ATOM 4433 C CA . VAL A 1 557 ? -31.461 21.099 13.728 1.00 92.81 557 VAL A CA 1
ATOM 4434 C C . VAL A 1 557 ? -31.635 19.588 13.874 1.00 92.81 557 VAL A C 1
ATOM 4436 O O . VAL A 1 557 ? -30.838 18.942 14.538 1.00 92.81 557 VAL A O 1
ATOM 4439 N N . LYS A 1 558 ? -32.662 18.999 13.249 1.00 88.12 558 LYS A N 1
ATOM 4440 C CA . LYS A 1 558 ? -32.934 17.546 13.335 1.00 88.12 558 LYS A CA 1
ATOM 4441 C C . LYS A 1 558 ? -32.722 16.774 12.030 1.00 88.12 558 LYS A C 1
ATOM 4443 O O . LYS A 1 558 ? -32.563 15.555 12.063 1.00 88.12 558 LYS A O 1
ATOM 4448 N N . PHE A 1 559 ? -32.727 17.465 10.891 1.00 89.88 559 PHE A N 1
ATOM 4449 C CA . PHE A 1 559 ? -32.734 16.864 9.554 1.00 89.88 559 PHE A CA 1
ATOM 4450 C C . PHE A 1 559 ? -31.670 17.498 8.653 1.00 89.88 559 PHE A C 1
ATOM 4452 O O . PHE A 1 559 ? -31.209 18.603 8.919 1.00 89.88 559 PHE A O 1
ATOM 4459 N N . GLY A 1 560 ? -31.284 16.794 7.583 1.00 91.25 560 GLY A N 1
ATOM 4460 C CA . GLY A 1 560 ? -30.309 17.284 6.597 1.00 91.25 560 GLY A CA 1
ATOM 4461 C C . GLY A 1 560 ? -28.844 17.239 7.050 1.00 91.25 560 GLY A C 1
ATOM 4462 O O . GLY A 1 560 ? -27.964 17.617 6.286 1.00 91.25 560 GLY A O 1
ATOM 4463 N N . VAL A 1 561 ? -28.574 16.749 8.264 1.00 92.19 561 VAL A N 1
ATOM 4464 C CA . VAL A 1 561 ? -27.233 16.671 8.859 1.00 92.19 561 VAL A CA 1
ATOM 4465 C C . VAL A 1 561 ? -26.948 15.224 9.278 1.00 92.19 561 VAL A C 1
ATOM 4467 O O . VAL A 1 561 ? -27.820 14.598 9.891 1.00 92.19 561 VAL A O 1
ATOM 4470 N N . PRO A 1 562 ? -25.762 14.668 8.966 1.00 91.69 562 PRO A N 1
ATOM 4471 C CA . PRO A 1 562 ? -25.356 13.348 9.437 1.00 91.69 562 PRO A CA 1
ATOM 4472 C C . PRO A 1 562 ? -25.442 13.228 10.959 1.00 91.69 562 PRO A C 1
ATOM 4474 O O . PRO A 1 562 ? -24.907 14.053 11.697 1.00 91.69 562 PRO A O 1
ATOM 4477 N N . LYS A 1 563 ? -26.116 12.180 11.429 1.00 91.81 563 LYS A N 1
ATOM 4478 C CA . LYS A 1 563 ? -26.245 11.869 12.852 1.00 91.81 563 LYS A CA 1
ATOM 4479 C C . LYS A 1 563 ? -24.971 11.183 13.332 1.00 91.81 563 LYS A C 1
ATOM 4481 O O . LYS A 1 563 ? -24.587 10.170 12.761 1.00 91.81 563 LYS A O 1
ATOM 4486 N N . VAL A 1 564 ? -24.357 11.714 14.386 1.00 93.62 564 VAL A N 1
ATOM 4487 C CA . VAL A 1 564 ? -23.099 11.187 14.928 1.00 93.62 564 VAL A CA 1
ATOM 4488 C C . VAL A 1 564 ? -23.354 10.411 16.217 1.00 93.62 564 VAL A C 1
ATOM 4490 O O . VAL A 1 564 ? -23.898 10.913 17.211 1.00 93.62 564 VAL A O 1
ATOM 4493 N N . HIS A 1 565 ? -22.935 9.154 16.207 1.00 93.00 565 HIS A N 1
ATOM 4494 C CA . HIS A 1 565 ? -23.111 8.210 17.296 1.00 93.00 565 HIS A CA 1
ATOM 4495 C C . HIS A 1 565 ? -21.995 8.283 18.330 1.00 93.00 565 HIS A C 1
ATOM 4497 O O . HIS A 1 565 ? -22.215 7.835 19.454 1.00 93.00 565 HIS A O 1
ATOM 4503 N N . GLY A 1 566 ? -20.857 8.901 18.013 1.00 93.69 566 GLY A N 1
ATOM 4504 C CA . GLY A 1 566 ? -19.859 9.346 18.986 1.00 93.69 566 GLY A CA 1
ATOM 4505 C C . GLY A 1 566 ? -18.442 9.399 18.427 1.00 93.69 566 GLY A C 1
ATOM 4506 O O . GLY A 1 566 ? -18.195 9.030 17.280 1.00 93.69 566 GLY A O 1
ATOM 4507 N N . VAL A 1 567 ? -17.503 9.830 19.271 1.00 94.88 567 VAL A N 1
ATOM 4508 C CA . VAL A 1 567 ? -16.063 9.735 18.986 1.00 94.88 567 VAL A CA 1
ATOM 4509 C C . VAL A 1 567 ? -15.468 8.612 19.811 1.00 94.88 567 VAL A C 1
ATOM 4511 O O . VAL A 1 567 ? -15.732 8.500 21.011 1.00 94.88 567 VAL A O 1
ATOM 4514 N N . PHE A 1 568 ? -14.661 7.784 19.163 1.00 95.25 568 PHE A N 1
ATOM 4515 C CA . PHE A 1 568 ? -14.064 6.602 19.758 1.00 95.25 568 PHE A CA 1
ATOM 4516 C C . PHE A 1 568 ? -12.558 6.592 19.514 1.00 95.25 568 PHE A C 1
ATOM 4518 O O . PHE A 1 568 ? -12.101 7.039 18.470 1.00 95.25 568 PHE A O 1
ATOM 4525 N N . GLN A 1 569 ? -11.779 6.069 20.458 1.00 93.75 569 GLN A N 1
ATOM 4526 C CA . GLN A 1 569 ? -10.326 5.972 20.360 1.00 93.75 569 GLN A CA 1
ATOM 4527 C C . GLN A 1 569 ? -9.862 4.524 20.518 1.00 93.75 569 GLN A C 1
ATOM 4529 O O . GLN A 1 569 ? -10.162 3.897 21.534 1.00 93.75 569 GLN A O 1
ATOM 4534 N N . ASP A 1 570 ? -9.115 4.013 19.541 1.00 94.00 570 ASP A N 1
ATOM 4535 C CA . ASP A 1 570 ? -8.505 2.685 19.587 1.00 94.00 570 ASP A CA 1
ATOM 4536 C C . ASP A 1 570 ? -7.514 2.583 20.750 1.00 94.00 570 ASP A C 1
ATOM 4538 O O . ASP A 1 570 ? -6.687 3.477 20.964 1.00 94.00 570 ASP A O 1
ATOM 4542 N N . VAL A 1 571 ? -7.595 1.500 21.522 1.00 93.25 571 VAL A N 1
ATOM 4543 C CA . VAL A 1 571 ? -6.753 1.332 22.714 1.00 93.25 571 VAL A CA 1
ATOM 4544 C C . VAL A 1 571 ? -5.289 1.045 22.380 1.00 93.25 571 VAL A C 1
ATOM 4546 O O . VAL A 1 571 ? -4.421 1.379 23.188 1.00 93.25 571 VAL A O 1
ATOM 4549 N N . GLU A 1 572 ? -5.000 0.465 21.215 1.00 90.19 572 GLU A N 1
ATOM 4550 C CA . GLU A 1 572 ? -3.672 -0.026 20.840 1.00 90.19 572 GLU A CA 1
ATOM 4551 C C . GLU A 1 572 ? -2.884 0.990 20.005 1.00 90.19 572 GLU A C 1
ATOM 4553 O O . GLU A 1 572 ? -1.678 1.142 20.188 1.00 90.19 572 GLU A O 1
ATOM 4558 N N . THR A 1 573 ? -3.544 1.688 19.080 1.00 86.56 573 THR A N 1
ATOM 4559 C CA . THR A 1 573 ? -2.931 2.670 18.173 1.00 86.56 573 THR A CA 1
ATOM 4560 C C . THR A 1 573 ? -3.197 4.110 18.588 1.00 86.56 573 THR A C 1
ATOM 4562 O O . THR A 1 573 ? -2.534 5.021 18.093 1.00 86.56 573 THR A O 1
ATOM 4565 N N . GLY A 1 574 ? -4.196 4.342 19.444 1.00 87.00 574 GLY A N 1
ATOM 4566 C CA . GLY A 1 574 ? -4.682 5.680 19.758 1.00 87.00 574 GLY A CA 1
ATOM 4567 C C . GLY A 1 574 ? -5.465 6.341 18.621 1.00 87.00 574 GLY A C 1
ATOM 4568 O O . GLY A 1 574 ? -5.842 7.500 18.776 1.00 87.00 574 GLY A O 1
ATOM 4569 N N . THR A 1 575 ? -5.724 5.650 17.503 1.00 87.62 575 THR A N 1
ATOM 4570 C CA . THR A 1 575 ? -6.499 6.174 16.366 1.00 87.62 575 THR A CA 1
ATOM 4571 C C . THR A 1 575 ? -7.884 6.618 16.828 1.00 87.62 575 THR A C 1
ATOM 4573 O O . THR A 1 575 ? -8.597 5.855 17.473 1.00 87.62 575 THR A O 1
ATOM 4576 N N . VAL A 1 576 ? -8.282 7.844 16.486 1.00 90.69 576 VAL A N 1
ATOM 4577 C CA . VAL A 1 576 ? -9.589 8.406 16.855 1.00 90.69 576 VAL A CA 1
ATOM 4578 C C . VAL A 1 576 ? -10.531 8.336 15.661 1.00 90.69 576 VAL A C 1
ATOM 4580 O O . VAL A 1 576 ? -10.215 8.887 14.616 1.00 90.69 576 VAL A O 1
ATOM 4583 N N . ALA A 1 577 ? -11.678 7.682 15.805 1.00 93.88 577 ALA A N 1
ATOM 4584 C CA . ALA A 1 577 ? -12.680 7.510 14.761 1.00 93.88 577 ALA A CA 1
ATOM 4585 C C . ALA A 1 577 ? -14.003 8.206 15.116 1.00 93.88 577 ALA A C 1
ATOM 4587 O O . ALA A 1 577 ? -14.366 8.318 16.291 1.00 93.88 577 ALA A O 1
ATOM 4588 N N . LEU A 1 578 ? -14.723 8.641 14.082 1.00 95.12 578 LEU A N 1
ATOM 4589 C CA . LEU A 1 578 ? -16.082 9.182 14.165 1.00 95.12 578 LEU A CA 1
ATOM 4590 C C . LEU A 1 578 ? -17.058 8.137 13.620 1.00 95.12 578 LEU A C 1
ATOM 4592 O O . LEU A 1 578 ? -16.864 7.679 12.491 1.00 95.12 578 LEU A O 1
ATOM 4596 N N . LEU A 1 579 ? -18.068 7.767 14.409 1.00 94.75 579 LEU A N 1
ATOM 4597 C CA . LEU A 1 579 ? -19.155 6.863 14.007 1.00 94.75 579 LEU A CA 1
ATOM 4598 C C . LEU A 1 579 ? -20.457 7.634 13.806 1.00 94.75 579 LEU A C 1
ATOM 4600 O O . LEU A 1 579 ? -20.785 8.449 14.703 1.00 94.75 579 LEU A O 1
#

Secondary structure (DSSP, 8-state):
-------S--GGGS-GGGHHHHHHHHHHHT--PPPPS---TT----------GGGGGB-TTTS--EEEEETTHHHHHHHHHHHHHHHHHHH-S----TTTSPPPS---PPP--SHHHHHHHHIIIIIHHHHHHHHHHHT-TTS-----SEEEEES-SS-SS-EEEEEEE---SS--TT-TTS--HHHHTTS-HHHHHHHHHHHHH-S-SEEEEE--SSHHHHHHHHHGGG--GGG------B-S--PPPP-PPPPPPPTT-GGGGGGGTT--SS----------S--SEEEEPPP--GGG--PPP-HHHHHHHHHHHHHHTT-SEEEEE-SS-EEEEEEETTTTEEEEEPPB-TTSTTHHHHHHHHHHHHHHHHHHH--PPPTT-----------S-S-------------------HHHHHHHHHHT--EEEEEEEETTEE-SS-EEEEEEE----TTSTT---PPPPSSEEEEGGGEEEEEEEEEEEEETTEEEEEEEEEEE-TTS-EEEEEEEEEE-SS---------SSS---GGGHHHHHHHHHHHHHHTT--SSS-----EEEETTT--EEE-

Foldseek 3Di:
DDPPPDPPDDPPQFPPLCVVVVVVLVVLLQDFQDFFPAADPPADFQDAQLDDPQLQFFDPLLAFAAEAEDACVLVLLLVVCVVLVVVLRNPESAEADPVLQQDADDPPQDHCNFLVSVVVSCCNHFVLNLQLLLCCSQWQVHYNDSDGQWDWDWPDPAGRFKTKTATAGDQDPDPDPQCGRVDDSVRSVPTDPLLVLLNVVLRVQFPHLEMEIEGAPDPLLVCLQQCLNVDHSVLRHHAPKDAPDADDDDPDPQQAFQPPDSCVVCVPPPPDPDDPPPPPPDPPDRDLKMAFAFFPPLQPDRDRDDSSSVSSSQSSNCQRSVYQWYWYYHSQWIKIWGADRVNSYIYIYDIDGSRDRCNSSSSSSVSNSSSVRSSRSRDDPDPPPPPPPDPPPDDPDDDDDDDDDPDDPDDDDDDDDPVNVLCCLQAQAQKEFEAEDERSGGRPGTFIWGFDFGWCQLVCHRPDDDGDGGRDMDRQQS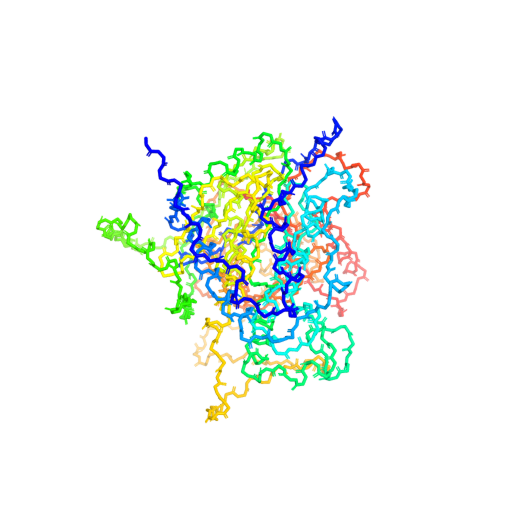HKYWYFYDFPDADPLFTKTKTWIWHQDPVRDIDIDIDMKTWGPGFPPYPPPPDPDPDPDSQVVQVVVVVVSSVCSVVVDNDPDDGWSGWIAGSYRRTIMTD